Protein AF-0000000072785637 (afdb_homodimer)

Secondary structure (DSSP, 8-state):
-HHHHHHHTB-TTT-SBP-SEEE-TTS-EEETGGGGGSPBPTTSSPEEPTTT--EE-GGG-EE-HHHHHHHHHHHHHHHHHHHHTB--GGGGGGB---EE-GGGS-TTEEE-TTS-EEEE-SS-------TTS-SSS--EEEES-BSSSEEEEEEE-TT-SSEEEEEEETT---SS-----GGGTEEEEEEETTEEEE--SS-EEE---S---EEEEEEETTTTEEEEEETTTTEEEEEE----TT--EEEEEEEPPPPSS----EEEPP-----------------/-HHHHHHHTB-TTT-SBP-SEEE-TTS-EEETGGGGGSPBPTTSSPEEPTTT--EE-GGG-EE-HHHHHHHHHHHHHHHHHHHHTB--GGGGGGB---EE-GGGS-TTEEE-TTS-EEEE-SS-------TTS-SSS--EEEES-BSSSEEEEEEE-TT-SSEEEEEEETT---SS----SGGGTEEEEEEETTEEEE--SS-EEE---S---EEEEEEETTTTEEEEEETTTTEEEEEE----TT--EEEEEEEPPPPSS----EEEPP-----------------

Radius of gyration: 28.8 Å; Cα contacts (8 Å, |Δi|>4): 1281; chains: 2; bounding box: 83×78×87 Å

pLDDT: mean 87.81, std 14.86, range [19.92, 98.62]

Structure (mmCIF, N/CA/C/O backbone):
data_AF-0000000072785637-model_v1
#
loop_
_entity.id
_entity.type
_entity.pdbx_description
1 polymer 'Ret finger protein-like 4A'
#
loop_
_atom_site.group_PDB
_atom_site.id
_atom_site.type_symbol
_atom_site.label_atom_id
_atom_site.label_alt_id
_atom_site.label_comp_id
_atom_site.label_asym_id
_atom_site.label_entity_id
_atom_site.label_seq_id
_atom_site.pdbx_PDB_ins_code
_atom_site.Cartn_x
_atom_site.Cartn_y
_atom_site.Cartn_z
_atom_site.occupancy
_atom_site.B_iso_or_equiv
_atom_site.auth_seq_id
_atom_site.auth_comp_id
_atom_site.auth_asym_id
_atom_site.auth_atom_id
_atom_site.pdbx_PDB_model_num
ATOM 1 N N . MET A 1 1 ? 6.875 -7.688 1.368 1 60.31 1 MET A N 1
ATOM 2 C CA . MET A 1 1 ? 7.379 -6.723 0.397 1 60.31 1 MET A CA 1
ATOM 3 C C . MET A 1 1 ? 8.266 -5.684 1.074 1 60.31 1 MET A C 1
ATOM 5 O O . MET A 1 1 ? 9.422 -5.504 0.691 1 60.31 1 MET A O 1
ATOM 9 N N . ALA A 1 2 ? 7.742 -5.016 2.102 1 62.03 2 ALA A N 1
ATOM 10 C CA . ALA A 1 2 ? 8.562 -4.023 2.785 1 62.03 2 ALA A CA 1
ATOM 11 C C . ALA A 1 2 ? 9.867 -4.641 3.283 1 62.03 2 ALA A C 1
ATOM 13 O O . ALA A 1 2 ? 10.93 -4.008 3.221 1 62.03 2 ALA A O 1
ATOM 14 N N . GLU A 1 3 ? 9.734 -5.906 3.533 1 69.19 3 GLU A N 1
ATOM 15 C CA . GLU A 1 3 ? 10.898 -6.621 4.047 1 69.19 3 GLU A CA 1
ATOM 16 C C . GLU A 1 3 ? 11.922 -6.871 2.939 1 69.19 3 GLU A C 1
ATOM 18 O O . GLU A 1 3 ? 13.117 -6.961 3.207 1 69.19 3 GLU A O 1
ATOM 23 N N . HIS A 1 4 ? 11.383 -6.871 1.741 1 71.25 4 HIS A N 1
ATOM 24 C CA . HIS A 1 4 ? 12.273 -7.125 0.619 1 71.25 4 HIS A CA 1
ATOM 25 C C . HIS A 1 4 ? 13.195 -5.934 0.371 1 71.25 4 HIS A C 1
ATOM 27 O O . HIS A 1 4 ? 14.391 -6.109 0.1 1 71.25 4 HIS A O 1
ATOM 33 N N . PHE A 1 5 ? 12.688 -4.773 0.669 1 77.5 5 PHE A N 1
ATOM 34 C CA . PHE A 1 5 ? 13.508 -3.59 0.472 1 77.5 5 PHE A CA 1
ATOM 35 C C . PHE A 1 5 ? 14.547 -3.463 1.579 1 77.5 5 PHE A C 1
ATOM 37 O O . PHE A 1 5 ? 15.688 -3.072 1.325 1 77.5 5 PHE A O 1
ATOM 44 N N . LYS A 1 6 ? 14.062 -3.9 2.697 1 76.94 6 LYS A N 1
ATOM 45 C CA . LYS A 1 6 ? 14.961 -3.76 3.844 1 76.94 6 LYS A CA 1
ATOM 46 C C . LYS A 1 6 ? 16.203 -4.625 3.678 1 76.94 6 LYS A C 1
ATOM 48 O O . LYS A 1 6 ? 17.312 -4.176 3.957 1 76.94 6 LYS A O 1
ATOM 53 N N . GLU A 1 7 ? 16.062 -5.758 3.139 1 79.25 7 GLU A N 1
ATOM 54 C CA . GLU A 1 7 ? 17.172 -6.695 3 1 79.25 7 GLU A CA 1
ATOM 55 C C . GLU A 1 7 ? 18.219 -6.188 2 1 79.25 7 GLU A C 1
ATOM 57 O O . GLU A 1 7 ? 19.422 -6.32 2.227 1 79.25 7 GLU A O 1
ATOM 62 N N . VAL A 1 8 ? 17.766 -5.59 1.016 1 84.19 8 VAL A N 1
ATOM 63 C CA . VAL A 1 8 ? 18.688 -5.168 -0.04 1 84.19 8 VAL A CA 1
ATOM 64 C C . VAL A 1 8 ? 19.234 -3.783 0.282 1 84.19 8 VAL A C 1
ATOM 66 O O . VAL A 1 8 ? 20.219 -3.342 -0.331 1 84.19 8 VAL A O 1
ATOM 69 N N . SER A 1 9 ? 18.703 -3.113 1.288 1 90.88 9 SER A N 1
ATOM 70 C CA . SER A 1 9 ? 19.109 -1.756 1.638 1 90.88 9 SER A CA 1
ATOM 71 C C . SER A 1 9 ? 19.984 -1.743 2.891 1 90.88 9 SER A C 1
ATOM 73 O O . SER A 1 9 ? 20.406 -0.679 3.352 1 90.88 9 SER A O 1
ATOM 75 N N . ARG A 1 10 ? 20.344 -2.924 3.322 1 91.5 10 ARG A N 1
ATOM 76 C CA . ARG A 1 10 ? 21.031 -2.992 4.605 1 91.5 10 ARG A CA 1
ATOM 77 C C . ARG A 1 10 ? 22.531 -3.07 4.41 1 91.5 10 ARG A C 1
ATOM 79 O O . ARG A 1 10 ? 23.016 -3.656 3.438 1 91.5 10 ARG A O 1
ATOM 86 N N . CYS A 1 11 ? 23.234 -2.471 5.32 1 93.81 11 CYS A N 1
ATOM 87 C CA . CYS A 1 11 ? 24.688 -2.635 5.434 1 93.81 11 CYS A CA 1
ATOM 88 C C . CYS A 1 11 ? 25.031 -3.969 6.082 1 93.81 11 CYS A C 1
ATOM 90 O O . CYS A 1 11 ? 24.484 -4.312 7.137 1 93.81 11 CYS A O 1
ATOM 92 N N . LEU A 1 12 ? 25.906 -4.703 5.523 1 91.5 12 LEU A N 1
ATOM 93 C CA . LEU A 1 12 ? 26.234 -6.039 6.023 1 91.5 12 LEU A CA 1
ATOM 94 C C . LEU A 1 12 ? 27.156 -5.961 7.234 1 91.5 12 LEU A C 1
ATOM 96 O O . LEU A 1 12 ? 27.391 -6.969 7.902 1 91.5 12 LEU A O 1
ATOM 100 N N . VAL A 1 13 ? 27.609 -4.824 7.516 1 94.06 13 VAL A N 1
ATOM 101 C CA . VAL A 1 13 ? 28.5 -4.648 8.656 1 94.06 13 VAL A CA 1
ATOM 102 C C . VAL A 1 13 ? 27.688 -4.242 9.883 1 94.06 13 VAL A C 1
ATOM 104 O O . VAL A 1 13 ? 27.719 -4.926 10.914 1 94.06 13 VAL A O 1
ATOM 107 N N . CYS A 1 14 ? 26.938 -3.18 9.852 1 94.5 14 CYS A N 1
ATOM 108 C CA . CYS A 1 14 ? 26.188 -2.705 11.008 1 94.5 14 CYS A CA 1
ATOM 109 C C . CYS A 1 14 ? 24.75 -3.246 10.977 1 94.5 14 CYS A C 1
ATOM 111 O O . CYS A 1 14 ? 24.031 -3.154 11.969 1 94.5 14 CYS A O 1
ATOM 113 N N . LEU A 1 15 ? 24.203 -3.635 9.922 1 92.38 15 LEU A N 1
ATOM 114 C CA . LEU A 1 15 ? 22.922 -4.289 9.711 1 92.38 15 LEU A CA 1
ATOM 115 C C . LEU A 1 15 ? 21.797 -3.266 9.695 1 92.38 15 LEU A C 1
ATOM 117 O O . LEU A 1 15 ? 20.609 -3.637 9.672 1 92.38 15 LEU A O 1
ATOM 121 N N . ALA A 1 16 ? 22.188 -2.045 9.719 1 92.75 16 ALA A N 1
ATOM 122 C CA . ALA A 1 16 ? 21.203 -0.976 9.539 1 92.75 16 ALA A CA 1
ATOM 123 C C . ALA A 1 16 ? 21.094 -0.565 8.07 1 92.75 16 ALA A C 1
ATOM 125 O O . ALA A 1 16 ? 21.797 -1.112 7.219 1 92.75 16 ALA A O 1
ATOM 126 N N . TYR A 1 17 ? 20.109 0.31 7.832 1 93.31 17 TYR A N 1
ATOM 127 C CA . TYR A 1 17 ? 20.047 0.864 6.484 1 93.31 17 TYR A CA 1
ATOM 128 C C . TYR A 1 17 ? 21.375 1.523 6.105 1 93.31 17 TYR A C 1
ATOM 130 O O . TYR A 1 17 ? 21.984 2.207 6.926 1 93.31 17 TYR A O 1
ATOM 138 N N . LEU A 1 18 ? 21.75 1.348 4.863 1 95.12 18 LEU A N 1
ATOM 139 C CA . LEU A 1 18 ? 22.969 1.953 4.359 1 95.12 18 LEU A CA 1
ATOM 140 C C . LEU A 1 18 ? 22.938 3.469 4.535 1 95.12 18 LEU A C 1
ATOM 142 O O . LEU A 1 18 ? 21.984 4.125 4.137 1 95.12 18 LEU A O 1
ATOM 146 N N . GLU A 1 19 ? 23.938 3.945 5.203 1 95 19 GLU A N 1
ATOM 147 C CA . GLU A 1 19 ? 24.094 5.387 5.363 1 95 19 GLU A CA 1
ATOM 148 C C . GLU A 1 19 ? 25.391 5.867 4.711 1 95 19 GLU A C 1
ATOM 150 O O . GLU A 1 19 ? 26.484 5.453 5.102 1 95 19 GLU A O 1
ATOM 155 N N . THR A 1 20 ? 25.234 6.77 3.811 1 94.94 20 THR A N 1
ATOM 156 C CA . THR A 1 20 ? 26.375 7.23 3.025 1 94.94 20 THR A CA 1
ATOM 157 C C . THR A 1 20 ? 27.172 6.051 2.488 1 94.94 20 THR A C 1
ATOM 159 O O . THR A 1 20 ? 28.312 5.84 2.883 1 94.94 20 THR A O 1
ATOM 162 N N . PRO A 1 21 ? 26.578 5.348 1.593 1 95.25 21 PRO A N 1
ATOM 163 C CA . PRO A 1 21 ? 27.203 4.121 1.106 1 95.25 21 PRO A CA 1
ATOM 164 C C . PRO A 1 21 ? 28.547 4.379 0.403 1 95.25 21 PRO A C 1
ATOM 166 O O . PRO A 1 21 ? 28.656 5.344 -0.358 1 95.25 21 PRO A O 1
ATOM 169 N N . MET A 1 22 ? 29.5 3.473 0.731 1 94 22 MET A N 1
ATOM 170 C CA . MET A 1 22 ? 30.812 3.508 0.122 1 94 22 MET A CA 1
ATOM 171 C C . MET A 1 22 ? 31.141 2.189 -0.574 1 94 22 MET A C 1
ATOM 173 O O . MET A 1 22 ? 30.875 1.116 -0.023 1 94 22 MET A O 1
ATOM 177 N N . TYR A 1 23 ? 31.688 2.363 -1.78 1 92.5 23 TYR A N 1
ATOM 178 C CA . TYR A 1 23 ? 32.062 1.171 -2.533 1 92.5 23 TYR A CA 1
ATOM 179 C C . TYR A 1 23 ? 33.562 0.904 -2.432 1 92.5 23 TYR A C 1
ATOM 181 O O . TYR A 1 23 ? 34.375 1.822 -2.574 1 92.5 23 TYR A O 1
ATOM 189 N N . LEU A 1 24 ? 33.812 -0.377 -2.242 1 92.62 24 LEU A N 1
ATOM 190 C CA . LEU A 1 24 ? 35.219 -0.818 -2.404 1 92.62 24 LEU A CA 1
ATOM 191 C C . LEU A 1 24 ? 35.531 -1.097 -3.869 1 92.62 24 LEU A C 1
ATOM 193 O O . LEU A 1 24 ? 34.625 -1.018 -4.723 1 92.62 24 LEU A O 1
ATOM 197 N N . LYS A 1 25 ? 36.75 -1.425 -4.062 1 89.81 25 LYS A N 1
ATOM 198 C CA . LYS A 1 25 ? 37.219 -1.665 -5.426 1 89.81 25 LYS A CA 1
ATOM 199 C C . LYS A 1 25 ? 36.438 -2.811 -6.078 1 89.81 25 LYS A C 1
ATOM 201 O O . LYS A 1 25 ? 36.156 -2.764 -7.273 1 89.81 25 LYS A O 1
ATOM 206 N N . CYS A 1 26 ? 36.062 -3.779 -5.289 1 88.62 26 CYS A N 1
ATOM 207 C CA . CYS A 1 26 ? 35.406 -4.98 -5.824 1 88.62 26 CYS A CA 1
ATOM 208 C C . CYS A 1 26 ? 33.906 -4.785 -5.969 1 88.62 26 CYS A C 1
ATOM 210 O O . CYS A 1 26 ? 33.219 -5.648 -6.508 1 88.62 26 CYS A O 1
ATOM 212 N N . GLY A 1 27 ? 33.375 -3.664 -5.387 1 88.06 27 GLY A N 1
ATOM 213 C CA . GLY A 1 27 ? 31.938 -3.436 -5.477 1 88.06 27 GLY A CA 1
ATOM 214 C C . GLY A 1 27 ? 31.219 -3.639 -4.16 1 88.06 27 GLY A C 1
ATOM 215 O O . GLY A 1 27 ? 30.031 -3.35 -4.051 1 88.06 27 GLY A O 1
ATOM 216 N N . TYR A 1 28 ? 32.031 -4.121 -3.232 1 91.75 28 TYR A N 1
ATOM 217 C CA . TYR A 1 28 ? 31.438 -4.254 -1.9 1 91.75 28 TYR A CA 1
ATOM 218 C C . TYR A 1 28 ? 31.016 -2.898 -1.349 1 91.75 28 TYR A C 1
ATOM 220 O O . TYR A 1 28 ? 31.734 -1.905 -1.518 1 91.75 28 TYR A O 1
ATOM 228 N N . VAL A 1 29 ? 29.812 -2.914 -0.748 1 94.44 29 VAL A N 1
ATOM 229 C CA . VAL A 1 29 ? 29.312 -1.63 -0.272 1 94.44 29 VAL A CA 1
ATOM 230 C C . VAL A 1 29 ? 29.047 -1.702 1.23 1 94.44 29 VAL A C 1
ATOM 232 O O . VAL A 1 29 ? 28.594 -2.729 1.74 1 94.44 29 VAL A O 1
ATOM 235 N N . CYS A 1 30 ? 29.453 -0.684 1.916 1 95.94 30 CYS A N 1
ATOM 236 C CA . CYS A 1 30 ? 29.094 -0.525 3.322 1 95.94 30 CYS A CA 1
ATOM 237 C C . CYS A 1 30 ? 28.953 0.948 3.688 1 95.94 30 CYS A C 1
ATOM 239 O O . CYS A 1 30 ? 29.141 1.822 2.84 1 95.94 30 CYS A O 1
ATOM 241 N N . CYS A 1 31 ? 28.516 1.227 4.852 1 97 31 CYS A N 1
ATOM 242 C CA . CYS A 1 31 ? 28.406 2.605 5.312 1 97 31 CYS A CA 1
ATOM 243 C C . CYS A 1 31 ? 29.781 3.252 5.445 1 97 31 CYS A C 1
ATOM 245 O O . CYS A 1 31 ? 30.766 2.566 5.707 1 97 31 CYS A O 1
ATOM 247 N N . LEU A 1 32 ? 29.719 4.496 5.301 1 97.25 32 LEU A N 1
ATOM 248 C CA . LEU A 1 32 ? 30.953 5.234 5.504 1 97.25 32 LEU A CA 1
ATOM 249 C C . LEU A 1 32 ? 31.531 4.969 6.891 1 97.25 32 LEU A C 1
ATOM 251 O O . LEU A 1 32 ? 32.719 4.688 7.031 1 97.25 32 LEU A O 1
ATOM 255 N N . ARG A 1 33 ? 30.672 5.008 7.824 1 96.62 33 ARG A N 1
ATOM 256 C CA . ARG A 1 33 ? 31.109 4.793 9.203 1 96.62 33 ARG A CA 1
ATOM 257 C C . ARG A 1 33 ? 31.625 3.373 9.398 1 96.62 33 ARG A C 1
ATOM 259 O O . ARG A 1 33 ? 32.469 3.129 10.258 1 96.62 33 ARG A O 1
ATOM 266 N N . CYS A 1 34 ? 31.109 2.461 8.648 1 96.56 34 CYS A N 1
ATOM 267 C CA . CYS A 1 34 ? 31.453 1.054 8.82 1 96.56 34 CYS A CA 1
ATOM 268 C C . CYS A 1 34 ? 32.781 0.724 8.133 1 96.56 34 CYS A C 1
ATOM 270 O O . CYS A 1 34 ? 33.344 -0.34 8.359 1 96.56 34 CYS A O 1
ATOM 272 N N . LEU A 1 35 ? 33.312 1.59 7.305 1 95.25 35 LEU A N 1
ATOM 273 C CA . LEU A 1 35 ? 34.594 1.372 6.652 1 95.25 35 LEU A CA 1
ATOM 274 C C . LEU A 1 35 ? 35.688 1.136 7.684 1 95.25 35 LEU A C 1
ATOM 276 O O . LEU A 1 35 ? 36.594 0.306 7.477 1 95.25 35 LEU A O 1
ATOM 280 N N . ASP A 1 36 ? 35.531 1.832 8.719 1 93.69 36 ASP A N 1
ATOM 281 C CA . ASP A 1 36 ? 36.531 1.774 9.758 1 93.69 36 ASP A CA 1
ATOM 282 C C . ASP A 1 36 ? 36.562 0.416 10.453 1 93.69 36 ASP A C 1
ATOM 284 O O . ASP A 1 36 ? 37.531 0.056 11.125 1 93.69 36 ASP A O 1
ATOM 288 N N . SER A 1 37 ? 35.469 -0.277 10.32 1 94.88 37 SER A N 1
ATOM 289 C CA . SER A 1 37 ? 35.375 -1.576 10.977 1 94.88 37 SER A CA 1
ATOM 290 C C . SER A 1 37 ? 35.969 -2.686 10.109 1 94.88 37 SER A C 1
ATOM 292 O O . SER A 1 37 ? 36.094 -3.822 10.562 1 94.88 37 SER A O 1
ATOM 294 N N . LEU A 1 38 ? 36.312 -2.373 8.898 1 95.12 38 LEU A N 1
ATOM 295 C CA . LEU A 1 38 ? 36.844 -3.387 7.992 1 95.12 38 LEU A CA 1
ATOM 296 C C . LEU A 1 38 ? 38.312 -3.682 8.312 1 95.12 38 LEU A C 1
ATOM 298 O O . LEU A 1 38 ? 39.031 -2.807 8.789 1 95.12 38 LEU A O 1
ATOM 302 N N . GLN A 1 39 ? 38.719 -4.914 7.93 1 94.06 39 GLN A N 1
ATOM 303 C CA . GLN A 1 39 ? 40.094 -5.324 8.148 1 94.06 39 GLN A CA 1
ATOM 304 C C . GLN A 1 39 ? 41.031 -4.645 7.152 1 94.06 39 GLN A C 1
ATOM 306 O O . GLN A 1 39 ? 40.656 -4.398 6.004 1 94.06 39 GLN A O 1
ATOM 311 N N . ARG A 1 40 ? 42.188 -4.359 7.645 1 92.94 40 ARG A N 1
ATOM 312 C CA . ARG A 1 40 ? 43.219 -3.781 6.777 1 92.94 40 ARG A CA 1
ATOM 313 C C . ARG A 1 40 ? 44.219 -4.832 6.348 1 92.94 40 ARG A C 1
ATOM 315 O O . ARG A 1 40 ? 44.406 -5.852 7.023 1 92.94 40 ARG A O 1
ATOM 322 N N . GLU A 1 41 ? 44.812 -4.465 5.223 1 90.44 41 GLU A N 1
ATOM 323 C CA . GLU A 1 41 ? 45.875 -5.359 4.77 1 90.44 41 GLU A CA 1
ATOM 324 C C . GLU A 1 41 ? 47.062 -5.336 5.723 1 90.44 41 GLU A C 1
ATOM 326 O O . GLU A 1 41 ? 47.375 -4.297 6.309 1 90.44 41 GLU A O 1
ATOM 331 N N . PRO A 1 42 ? 47.75 -6.535 6.215 1 84.19 42 PRO A N 1
ATOM 332 C CA . PRO A 1 42 ? 48.812 -6.648 7.219 1 84.19 42 PRO A CA 1
ATOM 333 C C . PRO A 1 42 ? 49.906 -5.59 7.043 1 84.19 42 PRO A C 1
ATOM 335 O O . PRO A 1 42 ? 50.375 -5.012 8.023 1 84.19 42 PRO A O 1
ATOM 338 N N . ASP A 1 43 ? 50.312 -5.078 5.918 1 81.31 43 ASP A N 1
ATOM 339 C CA . ASP A 1 43 ? 51.406 -4.133 5.691 1 81.31 43 ASP A CA 1
ATOM 340 C C . ASP A 1 43 ? 50.938 -2.93 4.879 1 81.31 43 ASP A C 1
ATOM 342 O O . ASP A 1 43 ? 51.719 -2.258 4.227 1 81.31 43 ASP A O 1
ATOM 346 N N . GLY A 1 44 ? 49.688 -2.73 4.984 1 80.88 44 GLY A N 1
ATOM 347 C CA . GLY A 1 44 ? 49.25 -1.617 4.16 1 80.88 44 GLY A CA 1
ATOM 348 C C . GLY A 1 44 ? 48.031 -0.904 4.727 1 80.88 44 GLY A C 1
ATOM 349 O O . GLY A 1 44 ? 47.625 -1.172 5.859 1 80.88 44 GLY A O 1
ATOM 350 N N . ALA A 1 45 ? 47.656 0.188 4.027 1 85.5 45 ALA A N 1
ATOM 351 C CA . ALA A 1 45 ? 46.562 1.043 4.445 1 85.5 45 ALA A CA 1
ATOM 352 C C . ALA A 1 45 ? 45.25 0.648 3.742 1 85.5 45 ALA A C 1
ATOM 354 O O . ALA A 1 45 ? 44.188 1.188 4.043 1 85.5 45 ALA A O 1
ATOM 355 N N . GLY A 1 46 ? 45.469 -0.403 2.918 1 93.31 46 GLY A N 1
ATOM 356 C CA . GLY A 1 46 ? 44.312 -0.778 2.129 1 93.31 46 GLY A CA 1
ATOM 357 C C . GLY A 1 46 ? 43.312 -1.587 2.912 1 93.31 46 GLY A C 1
ATOM 358 O O . GLY A 1 46 ? 43.656 -2.314 3.84 1 93.31 46 GLY A O 1
ATOM 359 N N . LEU A 1 47 ? 42.062 -1.445 2.648 1 95.44 47 LEU A N 1
ATOM 360 C CA . LEU A 1 47 ? 41 -2.18 3.303 1 95.44 47 LEU A CA 1
ATOM 361 C C . LEU A 1 47 ? 40.719 -3.504 2.594 1 95.44 47 LEU A C 1
ATOM 363 O O . LEU A 1 47 ? 40.75 -3.564 1.362 1 95.44 47 LEU A O 1
ATOM 367 N N . LEU A 1 48 ? 40.5 -4.559 3.354 1 95.44 48 LEU A N 1
ATOM 368 C CA . LEU A 1 48 ? 40.188 -5.875 2.809 1 95.44 48 LEU A CA 1
ATOM 369 C C . LEU A 1 48 ? 38.688 -6.086 2.76 1 95.44 48 LEU A C 1
ATOM 371 O O . LEU A 1 48 ? 37.969 -5.836 3.746 1 95.44 48 LEU A O 1
ATOM 375 N N . CYS A 1 49 ? 38.25 -6.492 1.613 1 94.12 49 CYS A N 1
ATOM 376 C CA . CYS A 1 49 ? 36.812 -6.824 1.506 1 94.12 49 CYS A CA 1
ATOM 377 C C . CYS A 1 49 ? 36.469 -8.039 2.361 1 94.12 49 CYS A C 1
ATOM 379 O O . CYS A 1 49 ? 37.156 -9.07 2.281 1 94.12 49 CYS A O 1
ATOM 381 N N . PRO A 1 50 ? 35.469 -7.961 3.09 1 93.62 50 PRO A N 1
ATOM 382 C CA . PRO A 1 50 ? 35.094 -9.094 3.941 1 93.62 50 PRO A CA 1
ATOM 383 C C . PRO A 1 50 ? 34.531 -10.273 3.145 1 93.62 50 PRO A C 1
ATOM 385 O O . PRO A 1 50 ? 34.469 -11.391 3.66 1 93.62 50 PRO A O 1
ATOM 388 N N . SER A 1 51 ? 34.156 -10.031 1.977 1 91.12 51 SER A N 1
ATOM 389 C CA . SER A 1 51 ? 33.531 -11.086 1.178 1 91.12 51 SER A CA 1
ATOM 390 C C . SER A 1 51 ? 34.531 -11.758 0.263 1 91.12 51 SER A C 1
ATOM 392 O O . SER A 1 51 ? 34.594 -12.984 0.191 1 91.12 51 SER A O 1
ATOM 394 N N . CYS A 1 52 ? 35.531 -10.992 -0.433 1 91.75 52 CYS A N 1
ATOM 395 C CA . CYS A 1 52 ? 36.406 -11.586 -1.438 1 91.75 52 CYS A CA 1
ATOM 396 C C . CYS A 1 52 ? 37.875 -11.32 -1.117 1 91.75 52 CYS A C 1
ATOM 398 O O . CYS A 1 52 ? 38.75 -11.805 -1.816 1 91.75 52 CYS A O 1
ATOM 400 N N . SER A 1 53 ? 38.25 -10.469 -0.274 1 91.62 53 SER A N 1
ATOM 401 C CA . SER A 1 53 ? 39.594 -10.203 0.252 1 91.62 53 SER A CA 1
ATOM 402 C C . SER A 1 53 ? 40.375 -9.297 -0.685 1 91.62 53 SER A C 1
ATOM 404 O O . SER A 1 53 ? 41.562 -9.07 -0.473 1 91.62 53 SER A O 1
ATOM 406 N N . VAL A 1 54 ? 39.656 -8.852 -1.658 1 92.69 54 VAL A N 1
ATOM 407 C CA . VAL A 1 54 ? 40.312 -7.891 -2.535 1 92.69 54 VAL A CA 1
ATOM 408 C C . VAL A 1 54 ? 40.688 -6.633 -1.745 1 92.69 54 VAL A C 1
ATOM 410 O O . VAL A 1 54 ? 39.906 -6.164 -0.918 1 92.69 54 VAL A O 1
ATOM 413 N N . VAL A 1 55 ? 41.875 -6.129 -1.97 1 94.44 55 VAL A N 1
ATOM 414 C CA . VAL A 1 55 ? 42.375 -4.957 -1.252 1 94.44 55 VAL A CA 1
ATOM 415 C C . VAL A 1 55 ? 41.906 -3.688 -1.97 1 94.44 55 VAL A C 1
ATOM 417 O O . VAL A 1 55 ? 42.031 -3.58 -3.191 1 94.44 55 VAL A O 1
ATOM 420 N N . SER A 1 56 ? 41.375 -2.738 -1.181 1 94.06 56 SER A N 1
ATOM 421 C CA . SER A 1 56 ? 41 -1.427 -1.697 1 94.06 56 SER A CA 1
ATOM 422 C C . SER A 1 56 ? 41.781 -0.315 -1.015 1 94.06 56 SER A C 1
ATOM 424 O O . SER A 1 56 ? 41.719 -0.154 0.205 1 94.06 56 SER A O 1
ATOM 426 N N . GLN A 1 57 ? 42.469 0.413 -1.91 1 92.56 57 GLN A N 1
ATOM 427 C CA . GLN A 1 57 ? 43.156 1.586 -1.392 1 92.56 57 GLN A CA 1
ATOM 428 C C . GLN A 1 57 ? 42.219 2.777 -1.27 1 92.56 57 GLN A C 1
ATOM 430 O O . GLN A 1 57 ? 41.094 2.734 -1.768 1 92.56 57 GLN A O 1
ATOM 435 N N . LYS A 1 58 ? 42.625 3.812 -0.522 1 91.44 58 LYS A N 1
ATOM 436 C CA . LYS A 1 58 ? 41.812 5 -0.292 1 91.44 58 LYS A CA 1
ATOM 437 C C . LYS A 1 58 ? 41.281 5.562 -1.606 1 91.44 58 LYS A C 1
ATOM 439 O O . LYS A 1 58 ? 40.125 5.992 -1.683 1 91.44 58 LYS A O 1
ATOM 444 N N . GLU A 1 59 ? 42.062 5.492 -2.648 1 88.12 59 GLU A N 1
ATOM 445 C CA . GLU A 1 59 ? 41.719 6.062 -3.943 1 88.12 59 GLU A CA 1
ATOM 446 C C . GLU A 1 59 ? 40.688 5.195 -4.664 1 88.12 59 GLU A C 1
ATOM 448 O O . GLU A 1 59 ? 40.031 5.645 -5.613 1 88.12 59 GLU A O 1
ATOM 453 N N . ASP A 1 60 ? 40.656 3.918 -4.168 1 89.12 60 ASP A N 1
ATOM 454 C CA . ASP A 1 60 ? 39.719 2.984 -4.805 1 89.12 60 ASP A CA 1
ATOM 455 C C . ASP A 1 60 ? 38.312 3.162 -4.258 1 89.12 60 ASP A C 1
ATOM 457 O O . ASP A 1 60 ? 37.344 2.717 -4.879 1 89.12 60 ASP A O 1
ATOM 461 N N . ILE A 1 61 ? 38.188 3.744 -3.059 1 92.5 61 ILE A N 1
ATOM 462 C CA . ILE A 1 61 ? 36.906 3.82 -2.352 1 92.5 61 ILE A CA 1
ATOM 463 C C . ILE A 1 61 ? 36.094 5 -2.877 1 92.5 61 ILE A C 1
ATOM 465 O O . ILE A 1 61 ? 36.594 6.121 -2.973 1 92.5 61 ILE A O 1
ATOM 469 N N . ARG A 1 62 ? 34.844 4.703 -3.271 1 90.5 62 ARG A N 1
ATOM 470 C CA . ARG A 1 62 ? 34 5.723 -3.881 1 90.5 62 ARG A CA 1
ATOM 471 C C . ARG A 1 62 ? 32.625 5.773 -3.207 1 90.5 62 ARG A C 1
ATOM 473 O O . ARG A 1 62 ? 32.125 4.75 -2.748 1 90.5 62 ARG A O 1
ATOM 480 N N . PRO A 1 63 ? 32.094 6.918 -3.213 1 90.12 63 PRO A N 1
ATOM 481 C CA . PRO A 1 63 ? 30.75 7.035 -2.646 1 90.12 63 PRO A CA 1
ATOM 482 C C . PRO A 1 63 ? 29.656 6.543 -3.598 1 90.12 63 PRO A C 1
ATOM 484 O O . PRO A 1 63 ? 29.781 6.711 -4.816 1 90.12 63 PRO A O 1
ATOM 487 N N . GLY A 1 64 ? 28.703 5.867 -3.07 1 89.5 64 GLY A N 1
ATOM 488 C CA . GLY A 1 64 ? 27.516 5.496 -3.818 1 89.5 64 GLY A CA 1
ATOM 489 C C . GLY A 1 64 ? 26.344 6.434 -3.586 1 89.5 64 GLY A C 1
ATOM 490 O O . GLY A 1 64 ? 25.328 6.043 -2.996 1 89.5 64 GLY A O 1
ATOM 491 N N . SER A 1 65 ? 26.391 7.566 -4.184 1 88.44 65 SER A N 1
ATOM 492 C CA . SER A 1 65 ? 25.453 8.641 -3.889 1 88.44 65 SER A CA 1
ATOM 493 C C . SER A 1 65 ? 24.031 8.258 -4.293 1 88.44 65 SER A C 1
ATOM 495 O O . SER A 1 65 ? 23.078 8.461 -3.531 1 88.44 65 SER A O 1
ATOM 497 N N . GLN A 1 66 ? 23.984 7.707 -5.457 1 88.75 66 GLN A N 1
ATOM 498 C CA . GLN A 1 66 ? 22.656 7.344 -5.93 1 88.75 66 GLN A CA 1
ATOM 499 C C . GLN A 1 66 ? 22.047 6.25 -5.059 1 88.75 66 GLN A C 1
ATOM 501 O O . GLN A 1 66 ? 20.859 6.285 -4.75 1 88.75 66 GLN A O 1
ATOM 506 N N . LEU A 1 67 ? 22.828 5.285 -4.711 1 91.25 67 LEU A N 1
ATOM 507 C CA . LEU A 1 67 ? 22.391 4.234 -3.807 1 91.25 67 LEU A CA 1
ATOM 508 C C . LEU A 1 67 ? 21.953 4.816 -2.467 1 91.25 67 LEU A C 1
ATOM 510 O O . LEU A 1 67 ? 20.906 4.426 -1.924 1 91.25 67 LEU A O 1
ATOM 514 N N . GLY A 1 68 ? 22.734 5.707 -2.004 1 92.56 68 GLY A N 1
ATOM 515 C CA . GLY A 1 68 ? 22.391 6.367 -0.757 1 92.56 68 GLY A CA 1
ATOM 516 C C . GLY A 1 68 ? 21.047 7.074 -0.81 1 92.56 68 GLY A C 1
ATOM 517 O O . GLY A 1 68 ? 20.234 6.969 0.122 1 92.56 68 GLY A O 1
ATOM 518 N N . ARG A 1 69 ? 20.812 7.738 -1.896 1 89.06 69 ARG A N 1
ATOM 519 C CA . ARG A 1 69 ? 19.547 8.438 -2.076 1 89.06 69 ARG A CA 1
ATOM 520 C C . ARG A 1 69 ? 18.375 7.461 -2.111 1 89.06 69 ARG A C 1
ATOM 522 O O . ARG A 1 69 ? 17.328 7.703 -1.491 1 89.06 69 ARG A O 1
ATOM 529 N N . LEU A 1 70 ? 18.594 6.457 -2.768 1 89.06 70 LEU A N 1
ATOM 530 C CA . LEU A 1 70 ? 17.531 5.453 -2.9 1 89.06 70 LEU A CA 1
ATOM 531 C C . LEU A 1 70 ? 17.234 4.805 -1.554 1 89.06 70 LEU A C 1
ATOM 533 O O . LEU A 1 70 ? 16.062 4.66 -1.18 1 89.06 70 LEU A O 1
ATOM 537 N N . VAL A 1 71 ? 18.234 4.477 -0.856 1 91.5 71 VAL A N 1
ATOM 538 C CA . VAL A 1 71 ? 18.062 3.83 0.44 1 91.5 71 VAL A CA 1
ATOM 539 C C . VAL A 1 71 ? 17.391 4.789 1.412 1 91.5 71 VAL A C 1
ATOM 541 O O . VAL A 1 71 ? 16.516 4.379 2.193 1 91.5 71 VAL A O 1
ATOM 544 N N . ALA A 1 72 ? 17.797 5.988 1.348 1 88.31 72 ALA A N 1
ATOM 545 C CA . ALA A 1 72 ? 17.156 6.992 2.205 1 88.31 72 ALA A CA 1
ATOM 546 C C . ALA A 1 72 ? 15.664 7.094 1.924 1 88.31 72 ALA A C 1
ATOM 548 O O . ALA A 1 72 ? 14.859 7.184 2.852 1 88.31 72 ALA A O 1
ATOM 549 N N . LYS A 1 73 ? 15.32 7.09 0.713 1 85.12 73 LYS A N 1
ATOM 550 C CA . LYS A 1 73 ? 13.914 7.172 0.33 1 85.12 73 LYS A CA 1
ATOM 551 C C . LYS A 1 73 ? 13.148 5.938 0.79 1 85.12 73 LYS A C 1
ATOM 553 O O . LYS A 1 73 ? 12.023 6.047 1.273 1 85.12 73 LYS A O 1
ATOM 558 N N . ILE A 1 74 ? 13.711 4.812 0.624 1 85.25 74 ILE A N 1
ATOM 559 C CA . ILE A 1 74 ? 13.094 3.564 1.057 1 85.25 74 ILE A CA 1
ATOM 560 C C . ILE A 1 74 ? 12.867 3.598 2.566 1 85.25 74 ILE A C 1
ATOM 562 O O . ILE A 1 74 ? 11.789 3.223 3.045 1 85.25 74 ILE A O 1
ATOM 566 N N . LYS A 1 75 ? 13.898 4.051 3.229 1 85.56 75 LYS A N 1
ATOM 567 C CA . LYS A 1 75 ? 13.805 4.148 4.684 1 85.56 75 LYS A CA 1
ATOM 568 C C . LYS A 1 75 ? 12.672 5.078 5.098 1 85.56 75 LYS A C 1
ATOM 570 O O . LYS A 1 75 ? 11.906 4.77 6.012 1 85.56 75 LYS A O 1
ATOM 575 N N . GLU A 1 76 ? 12.602 6.109 4.402 1 81.88 76 GLU A N 1
ATOM 576 C CA . GLU A 1 76 ? 11.578 7.109 4.688 1 81.88 76 GLU A CA 1
ATOM 577 C C . GLU A 1 76 ? 10.172 6.547 4.465 1 81.88 76 GLU A C 1
ATOM 579 O O . GLU A 1 76 ? 9.242 6.867 5.207 1 81.88 76 GLU A O 1
ATOM 584 N N . LEU A 1 77 ? 10.008 5.707 3.516 1 81.81 77 LEU A N 1
ATOM 585 C CA . LEU A 1 77 ? 8.688 5.227 3.113 1 81.81 77 LEU A CA 1
ATOM 586 C C . LEU A 1 77 ? 8.344 3.92 3.824 1 81.81 77 LEU A C 1
ATOM 588 O O . LEU A 1 77 ? 7.215 3.438 3.732 1 81.81 77 LEU A O 1
ATOM 592 N N . GLU A 1 78 ? 9.266 3.406 4.535 1 81.81 78 GLU A N 1
ATOM 593 C CA . GLU A 1 78 ? 9.133 2.08 5.133 1 81.81 78 GLU A CA 1
ATOM 594 C C . GLU A 1 78 ? 7.898 2 6.027 1 81.81 78 GLU A C 1
ATOM 596 O O . GLU A 1 78 ? 7.113 1.053 5.93 1 81.81 78 GLU A O 1
ATOM 601 N N . PRO A 1 79 ? 7.645 2.994 6.863 1 76.56 79 PRO A N 1
ATOM 602 C CA . PRO A 1 79 ? 6.465 2.889 7.73 1 76.56 79 PRO A CA 1
ATOM 603 C C . PRO A 1 79 ? 5.16 2.85 6.941 1 76.56 79 PRO A C 1
ATOM 605 O O . PRO A 1 79 ? 4.242 2.107 7.301 1 76.56 79 PRO A O 1
ATOM 608 N N . GLN A 1 80 ? 5.074 3.631 5.914 1 78.25 80 GLN A N 1
ATOM 609 C CA . GLN A 1 80 ? 3.887 3.648 5.066 1 78.25 80 GLN A CA 1
ATOM 610 C C . GLN A 1 80 ? 3.686 2.305 4.371 1 78.25 80 GLN A C 1
ATOM 612 O O . GLN A 1 80 ? 2.572 1.774 4.348 1 78.25 80 GLN A O 1
ATOM 617 N N . LEU A 1 81 ? 4.75 1.804 3.891 1 82.38 81 LEU A N 1
ATOM 618 C CA . LEU A 1 81 ? 4.695 0.541 3.162 1 82.38 81 LEU A CA 1
ATOM 619 C C . LEU A 1 81 ? 4.289 -0.602 4.086 1 82.38 81 LEU A C 1
ATOM 621 O O . LEU A 1 81 ? 3.504 -1.47 3.695 1 82.38 81 LEU A O 1
ATOM 625 N N . ARG A 1 82 ? 4.82 -0.541 5.277 1 77.94 82 ARG A N 1
ATOM 626 C CA . ARG A 1 82 ? 4.492 -1.577 6.254 1 77.94 82 ARG A CA 1
ATOM 627 C C . ARG A 1 82 ? 3.004 -1.571 6.582 1 77.94 82 ARG A C 1
ATOM 629 O O . ARG A 1 82 ? 2.398 -2.631 6.754 1 77.94 82 ARG A O 1
ATOM 636 N N . ALA A 1 83 ? 2.451 -0.42 6.633 1 77.19 83 ALA A N 1
ATOM 637 C CA . ALA A 1 83 ? 1.044 -0.29 7 1 77.19 83 ALA A CA 1
ATOM 638 C C . ALA A 1 83 ? 0.136 -0.734 5.859 1 77.19 83 ALA A C 1
ATOM 640 O O . ALA A 1 83 ? -0.877 -1.399 6.086 1 77.19 83 ALA A O 1
ATOM 641 N N . VAL A 1 84 ? 0.553 -0.466 4.699 1 81.56 84 VAL A N 1
ATOM 642 C CA . VAL A 1 84 ? -0.372 -0.645 3.586 1 81.56 84 VAL A CA 1
ATOM 643 C C . VAL A 1 84 ? -0.156 -2.018 2.951 1 81.56 84 VAL A C 1
ATOM 645 O O . VAL A 1 84 ? -1.052 -2.553 2.293 1 81.56 84 VAL A O 1
ATOM 648 N N . LEU A 1 85 ? 0.991 -2.596 3.17 1 85.75 85 LEU A N 1
ATOM 649 C CA . LEU A 1 85 ? 1.307 -3.857 2.508 1 85.75 85 LEU A CA 1
ATOM 650 C C . LEU A 1 85 ? 1.14 -5.031 3.469 1 85.75 85 LEU A C 1
ATOM 652 O O . LEU A 1 85 ? 1.756 -6.082 3.281 1 85.75 85 LEU A O 1
ATOM 656 N N . ARG A 1 86 ? 0.398 -4.855 4.449 1 86.31 86 ARG A N 1
ATOM 657 C CA . ARG A 1 86 ? 0.111 -5.934 5.391 1 86.31 86 ARG A CA 1
ATOM 658 C C . ARG A 1 86 ? -1.39 -6.184 5.496 1 86.31 86 ARG A C 1
ATOM 660 O O . ARG A 1 86 ? -2.182 -5.238 5.504 1 86.31 86 ARG A O 1
ATOM 667 N N . MET A 1 87 ? -1.649 -7.406 5.602 1 91.12 87 MET A N 1
ATOM 668 C CA . MET A 1 87 ? -3.039 -7.816 5.781 1 91.12 87 MET A CA 1
ATOM 669 C C . MET A 1 87 ? -3.586 -7.324 7.113 1 91.12 87 MET A C 1
ATOM 671 O O . MET A 1 87 ? -2.953 -7.508 8.156 1 91.12 87 MET A O 1
ATOM 675 N N . ASN A 1 88 ? -4.676 -6.629 7.082 1 90.31 88 ASN A N 1
ATOM 676 C CA . ASN A 1 88 ? -5.379 -6.281 8.312 1 90.31 88 ASN A CA 1
ATOM 677 C C . ASN A 1 88 ? -6.094 -7.484 8.914 1 90.31 88 ASN A C 1
ATOM 679 O O . ASN A 1 88 ? -6.938 -8.102 8.266 1 90.31 88 ASN A O 1
ATOM 683 N N . PRO A 1 89 ? -5.773 -7.879 10.109 1 89.31 89 PRO A N 1
ATOM 684 C CA . PRO A 1 89 ? -6.398 -9.07 10.695 1 89.31 89 PRO A CA 1
ATOM 685 C C . PRO A 1 89 ? -7.918 -8.961 10.773 1 89.31 89 PRO A C 1
ATOM 687 O O . PRO A 1 89 ? -8.609 -9.984 10.766 1 89.31 89 PRO A O 1
ATOM 690 N N . LYS A 1 90 ? -8.453 -7.828 10.812 1 92 90 LYS A N 1
ATOM 691 C CA . LYS A 1 90 ? -9.898 -7.629 10.906 1 92 90 LYS A CA 1
ATOM 692 C C . LYS A 1 90 ? -10.594 -8 9.594 1 92 90 LYS A C 1
ATOM 694 O O . LYS A 1 90 ? -11.82 -8.023 9.516 1 92 90 LYS A O 1
ATOM 699 N N . ILE A 1 91 ? -9.781 -8.328 8.656 1 93.94 91 ILE A N 1
ATOM 700 C CA . ILE A 1 91 ? -10.312 -8.789 7.379 1 93.94 91 ILE A CA 1
ATOM 701 C C . ILE A 1 91 ? -11.156 -10.047 7.594 1 93.94 91 ILE A C 1
ATOM 703 O O . ILE A 1 91 ? -12.055 -10.336 6.805 1 93.94 91 ILE A O 1
ATOM 707 N N . ARG A 1 92 ? -10.898 -10.758 8.648 1 92.75 92 ARG A N 1
ATOM 708 C CA . ARG A 1 92 ? -11.547 -12.039 8.922 1 92.75 92 ARG A CA 1
ATOM 709 C C . ARG A 1 92 ? -13.016 -11.836 9.289 1 92.75 92 ARG A C 1
ATOM 711 O O . ARG A 1 92 ? -13.812 -12.773 9.234 1 92.75 92 ARG A O 1
ATOM 718 N N . LYS A 1 93 ? -13.391 -10.586 9.648 1 91.62 93 LYS A N 1
ATOM 719 C CA . LYS A 1 93 ? -14.789 -10.266 9.906 1 91.62 93 LYS A CA 1
ATOM 720 C C . LYS A 1 93 ? -15.641 -10.484 8.664 1 91.62 93 LYS A C 1
ATOM 722 O O . LYS A 1 93 ? -16.859 -10.672 8.758 1 91.62 93 LYS A O 1
ATOM 727 N N . PHE A 1 94 ? -15.008 -10.539 7.551 1 95.88 94 PHE A N 1
ATOM 728 C CA . PHE A 1 94 ? -15.734 -10.641 6.289 1 95.88 94 PHE A CA 1
ATOM 729 C C . PHE A 1 94 ? -15.633 -12.047 5.719 1 95.88 94 PHE A C 1
ATOM 731 O O . PHE A 1 94 ? -15.891 -12.258 4.531 1 95.88 94 PHE A O 1
ATOM 738 N N . GLN A 1 95 ? -15.266 -12.961 6.508 1 96.69 95 GLN A N 1
ATOM 739 C CA . GLN A 1 95 ? -15.094 -14.336 6.043 1 96.69 95 GLN A CA 1
ATOM 740 C C . GLN A 1 95 ? -16.422 -14.93 5.586 1 96.69 95 GLN A C 1
ATOM 742 O O . GLN A 1 95 ? -17.453 -14.773 6.258 1 96.69 95 GLN A O 1
ATOM 747 N N . VAL A 1 96 ? -16.438 -15.477 4.461 1 97.31 96 VAL A N 1
ATOM 748 C CA . VAL A 1 96 ? -17.609 -16.125 3.904 1 97.31 96 VAL A CA 1
ATOM 749 C C . VAL A 1 96 ? -17.312 -17.609 3.645 1 97.31 96 VAL A C 1
ATOM 751 O O . VAL A 1 96 ? -16.156 -17.984 3.418 1 97.31 96 VAL A O 1
ATOM 754 N N . ASP A 1 97 ? -18.344 -18.391 3.709 1 97 97 ASP A N 1
ATOM 755 C CA . ASP A 1 97 ? -18.219 -19.828 3.449 1 97 97 ASP A CA 1
ATOM 756 C C . ASP A 1 97 ? -18.344 -20.125 1.957 1 97 97 ASP A C 1
ATOM 758 O O . ASP A 1 97 ? -19.422 -20.422 1.463 1 97 97 ASP A O 1
ATOM 762 N N . VAL A 1 98 ? -17.266 -20.125 1.364 1 98.25 98 VAL A N 1
ATOM 763 C CA . VAL A 1 98 ? -17.203 -20.422 -0.065 1 98.25 98 VAL A CA 1
ATOM 764 C C . VAL A 1 98 ? -17.188 -21.938 -0.289 1 98.25 98 VAL A C 1
ATOM 766 O O . VAL A 1 98 ? -16.5 -22.656 0.434 1 98.25 98 VAL A O 1
ATOM 769 N N . THR A 1 99 ? -17.969 -22.375 -1.263 1 98.38 99 THR A N 1
ATOM 770 C CA . THR A 1 99 ? -17.938 -23.75 -1.718 1 98.38 99 THR A CA 1
ATOM 771 C C . THR A 1 99 ? -17.734 -23.828 -3.229 1 98.38 99 THR A C 1
ATOM 773 O O . THR A 1 99 ? -17.891 -22.828 -3.928 1 98.38 99 THR A O 1
ATOM 776 N N . LEU A 1 100 ? -17.344 -25.031 -3.668 1 98.38 100 LEU A N 1
ATOM 777 C CA . LEU A 1 100 ? -17.156 -25.219 -5.102 1 98.38 100 LEU A CA 1
ATOM 778 C C . LEU A 1 100 ? -18.5 -25.516 -5.785 1 98.38 100 LEU A C 1
ATOM 780 O O . LEU A 1 100 ? -19.312 -26.266 -5.258 1 98.38 100 LEU A O 1
ATOM 784 N N . ASP A 1 101 ? -18.75 -24.859 -6.902 1 97.5 101 ASP A N 1
ATOM 785 C CA . ASP A 1 101 ? -19.953 -25.109 -7.703 1 97.5 101 ASP A CA 1
ATOM 786 C C . ASP A 1 101 ? -19.703 -26.203 -8.742 1 97.5 101 ASP A C 1
ATOM 788 O O . ASP A 1 101 ? -19.234 -25.922 -9.844 1 97.5 101 ASP A O 1
ATOM 792 N N . VAL A 1 102 ? -20.203 -27.328 -8.477 1 96.38 102 VAL A N 1
ATOM 793 C CA . VAL A 1 102 ? -19.922 -28.531 -9.273 1 96.38 102 VAL A CA 1
ATOM 794 C C . VAL A 1 102 ? -20.469 -28.344 -10.688 1 96.38 102 VAL A C 1
ATOM 796 O O . VAL A 1 102 ? -19.875 -28.844 -11.656 1 96.38 102 VAL A O 1
ATOM 799 N N . ASP A 1 103 ? -21.469 -27.578 -10.828 1 95.06 103 ASP A N 1
ATOM 800 C CA . ASP A 1 103 ? -22.109 -27.391 -12.125 1 95.06 103 ASP A CA 1
ATOM 801 C C . ASP A 1 103 ? -21.219 -26.609 -13.086 1 95.06 103 ASP A C 1
ATOM 803 O O . ASP A 1 103 ? -21.438 -26.625 -14.297 1 95.06 103 ASP A O 1
ATOM 807 N N . THR A 1 104 ? -20.219 -25.938 -12.57 1 96.19 104 THR A N 1
ATOM 808 C CA . THR A 1 104 ? -19.344 -25.109 -13.414 1 96.19 104 THR A CA 1
ATOM 809 C C . THR A 1 104 ? -18.016 -25.812 -13.656 1 96.19 104 THR A C 1
ATOM 811 O O . THR A 1 104 ? -17.188 -25.344 -14.453 1 96.19 104 THR A O 1
ATOM 814 N N . ALA A 1 105 ? -17.781 -26.922 -13.047 1 96.62 105 ALA A N 1
ATOM 815 C CA . ALA A 1 105 ? -16.469 -27.547 -13.016 1 96.62 105 ALA A CA 1
ATOM 816 C C . ALA A 1 105 ? -16.172 -28.25 -14.336 1 96.62 105 ALA A C 1
ATOM 818 O O . ALA A 1 105 ? -17.047 -28.922 -14.906 1 96.62 105 ALA A O 1
ATOM 819 N N . ASN A 1 106 ? -14.984 -28.078 -14.773 1 95.06 106 ASN A N 1
ATOM 820 C CA . ASN A 1 106 ? -14.516 -28.891 -15.891 1 95.06 106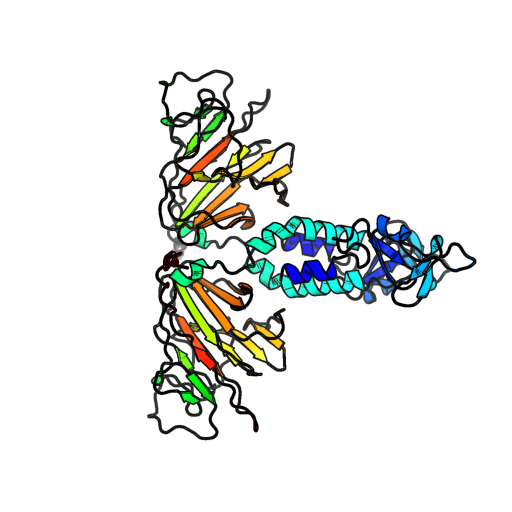 ASN A CA 1
ATOM 821 C C . ASN A 1 106 ? -14.672 -30.391 -15.586 1 95.06 106 ASN A C 1
ATOM 823 O O . ASN A 1 106 ? -14.547 -30.812 -14.438 1 95.06 106 ASN A O 1
ATOM 827 N N . GLY A 1 107 ? -14.805 -31.141 -16.641 1 93.44 107 GLY A N 1
ATOM 828 C CA . GLY A 1 107 ? -15.164 -32.531 -16.516 1 93.44 107 GLY A CA 1
ATOM 829 C C . GLY A 1 107 ? -14.062 -33.375 -15.898 1 93.44 107 GLY A C 1
ATOM 830 O O . GLY A 1 107 ? -14.312 -34.5 -15.422 1 93.44 107 GLY A O 1
ATOM 831 N N . TYR A 1 108 ? -12.859 -32.906 -15.875 1 93.06 108 TYR A N 1
ATOM 832 C CA . TYR A 1 108 ? -11.742 -33.688 -15.367 1 93.06 108 TYR A CA 1
ATOM 833 C C . TYR A 1 108 ? -11.484 -33.375 -13.898 1 93.06 108 TYR A C 1
ATOM 835 O O . TYR A 1 108 ? -10.695 -34.062 -13.242 1 93.06 108 TYR A O 1
ATOM 843 N N . LEU A 1 109 ? -12.125 -32.406 -13.391 1 95.56 109 LEU A N 1
ATOM 844 C CA . LEU A 1 109 ? -11.859 -32 -12.016 1 95.56 109 LEU A CA 1
ATOM 845 C C . LEU A 1 109 ? -12.602 -32.906 -11.031 1 95.56 109 LEU A C 1
ATOM 847 O O . LEU A 1 109 ? -13.75 -33.281 -11.273 1 95.56 109 LEU A O 1
ATOM 851 N N . VAL A 1 110 ? -11.922 -33.281 -10.008 1 95.75 110 VAL A N 1
ATOM 852 C CA . VAL A 1 110 ? -12.5 -34.062 -8.914 1 95.75 110 VAL A CA 1
ATOM 853 C C . VAL A 1 110 ? -12.766 -33.125 -7.723 1 95.75 110 VAL A C 1
ATOM 855 O O . VAL A 1 110 ? -11.859 -32.438 -7.238 1 95.75 110 VAL A O 1
ATOM 858 N N . ILE A 1 111 ? -13.961 -33.125 -7.285 1 96.75 111 ILE A N 1
ATOM 859 C CA . ILE A 1 111 ? -14.383 -32.25 -6.195 1 96.75 111 ILE A CA 1
ATOM 860 C C . ILE A 1 111 ? -14.781 -33.062 -4.984 1 96.75 111 ILE A C 1
ATOM 862 O O . ILE A 1 111 ? -15.445 -34.094 -5.125 1 96.75 111 ILE A O 1
ATOM 866 N N . SER A 1 112 ? -14.32 -32.656 -3.871 1 96.94 112 SER A N 1
ATOM 867 C CA . SER A 1 112 ? -14.625 -33.406 -2.643 1 96.94 112 SER A CA 1
ATOM 868 C C . SER A 1 112 ? -16.109 -33.344 -2.316 1 96.94 112 SER A C 1
ATOM 870 O O . SER A 1 112 ? -16.844 -32.5 -2.857 1 96.94 112 SER A O 1
ATOM 872 N N . GLU A 1 113 ? -16.578 -34.188 -1.366 1 96.19 113 GLU A N 1
ATOM 873 C CA . GLU A 1 113 ? -17.984 -34.281 -0.986 1 96.19 113 GLU A CA 1
ATOM 874 C C . GLU A 1 113 ? -18.453 -33 -0.281 1 96.19 113 GLU A C 1
ATOM 876 O O . GLU A 1 113 ? -19.594 -32.562 -0.458 1 96.19 113 GLU A O 1
ATOM 881 N N . ASP A 1 114 ? -17.562 -32.438 0.475 1 96.31 114 ASP A N 1
ATOM 882 C CA . ASP A 1 114 ? -17.953 -31.25 1.225 1 96.31 114 ASP A CA 1
ATOM 883 C C . ASP A 1 114 ? -17.844 -30 0.356 1 96.31 114 ASP A C 1
ATOM 885 O O . ASP A 1 114 ? -18.094 -28.891 0.826 1 96.31 114 ASP A O 1
ATOM 889 N N . LEU A 1 115 ? -17.375 -30.141 -0.92 1 98.06 115 LEU A N 1
ATOM 890 C CA . LEU A 1 115 ? -17.297 -29.078 -1.917 1 98.06 115 LEU A CA 1
ATOM 891 C C . LEU A 1 115 ? -16.234 -28.047 -1.53 1 98.06 115 LEU A C 1
ATOM 893 O O . LEU A 1 115 ? -16.391 -26.859 -1.814 1 98.06 115 LEU A O 1
ATOM 897 N N . LYS A 1 116 ? -15.164 -28.625 -0.867 1 98.06 116 LYS A N 1
ATOM 898 C CA . LYS A 1 116 ? -14.156 -27.688 -0.372 1 98.06 116 LYS A CA 1
ATOM 899 C C . LYS A 1 116 ? -12.812 -27.922 -1.048 1 98.06 116 LYS A C 1
ATOM 901 O O . LYS A 1 116 ? -11.906 -27.078 -0.949 1 98.06 116 LYS A O 1
ATOM 906 N N . SER A 1 117 ? -12.703 -29 -1.75 1 97.56 117 SER A N 1
ATOM 907 C CA . SER A 1 117 ? -11.414 -29.297 -2.365 1 97.56 117 SER A CA 1
ATOM 908 C C . SER A 1 117 ? -11.578 -29.719 -3.822 1 97.56 117 SER A C 1
ATOM 910 O O . SER A 1 117 ? -12.602 -30.297 -4.195 1 97.56 117 SER A O 1
ATOM 912 N N . VAL A 1 118 ? -10.555 -29.406 -4.621 1 97.31 118 VAL A N 1
ATOM 913 C CA . VAL A 1 118 ? -10.609 -29.734 -6.039 1 97.31 118 VAL A CA 1
ATOM 914 C C . VAL A 1 118 ? -9.211 -30.078 -6.547 1 97.31 118 VAL A C 1
ATOM 916 O O . VAL A 1 118 ? -8.227 -29.5 -6.094 1 97.31 118 VAL A O 1
ATOM 919 N N . HIS A 1 119 ? -9.055 -31.047 -7.363 1 95.38 119 HIS A N 1
ATOM 920 C CA . HIS A 1 119 ? -7.836 -31.391 -8.094 1 95.38 119 HIS A CA 1
ATOM 921 C C . HIS A 1 119 ? -8.156 -31.969 -9.461 1 95.38 119 HIS A C 1
ATOM 923 O O . HIS A 1 119 ? -9.312 -32.312 -9.734 1 95.38 119 HIS A O 1
ATOM 929 N N . CYS A 1 120 ? -7.152 -31.969 -10.281 1 93 120 CYS A N 1
ATOM 930 C CA . CYS A 1 120 ? -7.328 -32.531 -11.602 1 93 120 CYS A CA 1
ATOM 931 C C . CYS A 1 120 ? -7.137 -34.062 -11.57 1 93 120 CYS A C 1
ATOM 933 O O . CYS A 1 120 ? -6.109 -34.531 -11.094 1 93 120 CYS A O 1
ATOM 935 N N . GLY A 1 121 ? -8.133 -34.719 -12.047 1 89.19 121 GLY A N 1
ATOM 936 C CA . GLY A 1 121 ? -8.055 -36.188 -12.102 1 89.19 121 GLY A CA 1
ATOM 937 C C . GLY A 1 121 ? -7.512 -36.688 -13.422 1 89.19 121 GLY A C 1
ATOM 938 O O . GLY A 1 121 ? -7.293 -35.938 -14.359 1 89.19 121 GLY A O 1
ATOM 939 N N . CYS A 1 122 ? -7.348 -38 -13.469 1 84.62 122 CYS A N 1
ATOM 940 C CA . CYS A 1 122 ? -6.781 -38.656 -14.641 1 84.62 122 CYS A CA 1
ATOM 941 C C . CYS A 1 122 ? -7.867 -39.031 -15.633 1 84.62 122 CYS A C 1
ATOM 943 O O . CYS A 1 122 ? -7.578 -39.344 -16.797 1 84.62 122 CYS A O 1
ATOM 945 N N . SER A 1 123 ? -9.078 -38.969 -15.18 1 88.62 123 SER A N 1
ATOM 946 C CA . SER A 1 123 ? -10.188 -39.344 -16.047 1 88.62 123 SER A CA 1
ATOM 947 C C . SER A 1 123 ? -11.359 -38.375 -15.906 1 88.62 123 SER A C 1
ATOM 949 O O . SER A 1 123 ? -11.469 -37.688 -14.898 1 88.62 123 SER A O 1
ATOM 951 N N . ARG A 1 124 ? -12.094 -38.375 -16.938 1 91.06 124 ARG A N 1
ATOM 952 C CA . ARG A 1 124 ? -13.281 -37.531 -16.938 1 91.06 124 ARG A CA 1
ATOM 953 C C . ARG A 1 124 ? -14.297 -38.031 -15.906 1 91.06 124 ARG A C 1
ATOM 955 O O . ARG A 1 124 ? -14.523 -39.25 -15.789 1 91.06 124 ARG A O 1
ATOM 962 N N . GLN A 1 125 ? -14.875 -37.094 -15.188 1 90.5 125 GLN A N 1
ATOM 963 C CA . GLN A 1 125 ? -15.883 -37.406 -14.188 1 90.5 125 GLN A CA 1
ATOM 964 C C . GLN A 1 125 ? -17.25 -37.656 -14.836 1 90.5 125 GLN A C 1
ATOM 966 O O . GLN A 1 125 ? -17.531 -37.125 -15.914 1 90.5 125 GLN A O 1
ATOM 971 N N . ASN A 1 126 ? -18.031 -38.5 -14.203 1 87.94 126 ASN A N 1
ATOM 972 C CA . ASN A 1 126 ? -19.375 -38.75 -14.695 1 87.94 126 ASN A CA 1
ATOM 973 C C . ASN A 1 126 ? -20.344 -37.656 -14.289 1 87.94 126 ASN A C 1
ATOM 975 O O . ASN A 1 126 ? -21.047 -37.781 -13.281 1 87.94 126 ASN A O 1
ATOM 979 N N . ARG A 1 127 ? -20.359 -36.594 -15.078 1 86.81 127 ARG A N 1
ATOM 980 C CA . ARG A 1 127 ? -21.25 -35.469 -14.75 1 86.81 127 ARG A CA 1
ATOM 981 C C . ARG A 1 127 ? -22.141 -35.125 -15.938 1 86.81 127 ARG A C 1
ATOM 983 O O . ARG A 1 127 ? -21.766 -35.312 -17.094 1 86.81 127 ARG A O 1
ATOM 990 N N . THR A 1 128 ? -23.312 -34.656 -15.617 1 85.75 128 THR A N 1
ATOM 991 C CA . THR A 1 128 ? -24.25 -34.219 -16.641 1 85.75 128 THR A CA 1
ATOM 992 C C . THR A 1 128 ? -23.688 -33 -17.391 1 85.75 128 THR A C 1
ATOM 994 O O . THR A 1 128 ? -23.141 -32.094 -16.781 1 85.75 128 THR A O 1
ATOM 997 N N . PRO A 1 129 ? -23.75 -33.094 -18.672 1 83.06 129 PRO A N 1
ATOM 998 C CA . PRO A 1 129 ? -23.328 -31.906 -19.438 1 83.06 129 PRO A CA 1
ATOM 999 C C . PRO A 1 129 ? -24.141 -30.656 -19.094 1 83.06 129 PRO A C 1
ATOM 1001 O O . PRO A 1 129 ? -25.359 -30.75 -18.922 1 83.06 129 PRO A O 1
ATOM 1004 N N . ARG A 1 130 ? -23.484 -29.625 -18.812 1 87.75 130 ARG A N 1
ATOM 1005 C CA . ARG A 1 130 ? -24.125 -28.344 -18.531 1 87.75 130 ARG A CA 1
ATOM 1006 C C . ARG A 1 130 ? -23.438 -27.219 -19.281 1 87.75 130 ARG A C 1
ATOM 1008 O O . ARG A 1 130 ? -22.219 -27.219 -19.438 1 87.75 130 ARG A O 1
ATOM 1015 N N . ALA A 1 131 ? -24.297 -26.266 -19.688 1 85.56 131 ALA A N 1
ATOM 1016 C CA . ALA A 1 131 ? -23.781 -25.125 -20.438 1 85.56 131 ALA A CA 1
ATOM 1017 C C . ALA A 1 131 ? -22.859 -24.266 -19.562 1 85.56 131 ALA A C 1
ATOM 1019 O O . ALA A 1 131 ? -21.938 -23.625 -20.062 1 85.56 131 ALA A O 1
ATOM 1020 N N . GLU A 1 132 ? -23.016 -24.375 -18.297 1 91.19 132 GLU A N 1
ATOM 1021 C CA . GLU A 1 132 ? -22.266 -23.531 -17.359 1 91.19 132 GLU A CA 1
ATOM 1022 C C . GLU A 1 132 ? -20.906 -24.125 -17.047 1 91.19 132 GLU A C 1
ATOM 1024 O O . GLU A 1 132 ? -20.062 -23.469 -16.422 1 91.19 132 GLU A O 1
ATOM 1029 N N . ARG A 1 133 ? -20.656 -25.297 -17.562 1 93.81 133 ARG A N 1
ATOM 1030 C CA . ARG A 1 133 ? -19.422 -26 -17.234 1 93.81 133 ARG A CA 1
ATOM 1031 C C . ARG A 1 133 ? -18.281 -25.516 -18.125 1 93.81 133 ARG A C 1
ATOM 1033 O O . ARG A 1 133 ? -18.469 -25.297 -19.312 1 93.81 133 ARG A O 1
ATOM 1040 N N . PHE A 1 134 ? -17.109 -25.375 -17.469 1 94.38 134 PHE A N 1
ATOM 1041 C CA . PHE A 1 134 ? -15.906 -25.188 -18.281 1 94.38 134 PHE A CA 1
ATOM 1042 C C . PHE A 1 134 ? -15.602 -26.422 -19.109 1 94.38 134 PHE A C 1
ATOM 1044 O O . PHE A 1 134 ? -15.648 -27.547 -18.578 1 94.38 134 PHE A O 1
ATOM 1051 N N . ASP A 1 135 ? -15.383 -26.234 -20.312 1 91.06 135 ASP A N 1
ATOM 1052 C CA . ASP A 1 135 ? -15.172 -27.422 -21.141 1 91.06 135 ASP A CA 1
ATOM 1053 C C . ASP A 1 135 ? -13.695 -27.594 -21.484 1 91.06 135 ASP A C 1
ATOM 1055 O O . ASP A 1 135 ? -13.234 -28.719 -21.672 1 91.06 135 ASP A O 1
ATOM 1059 N N . TYR A 1 136 ? -13 -26.547 -21.609 1 91.12 136 TYR A N 1
ATOM 1060 C CA . TYR A 1 136 ? -11.586 -26.625 -21.984 1 91.12 136 TYR A CA 1
ATOM 1061 C C . TYR A 1 136 ? -10.695 -26.312 -20.797 1 91.12 136 TYR A C 1
ATOM 1063 O O . TYR A 1 136 ? -9.859 -27.125 -20.406 1 91.12 136 TYR A O 1
ATOM 1071 N N . ALA A 1 137 ? -10.953 -25.25 -20.203 1 92 137 ALA A N 1
ATOM 1072 C CA . ALA A 1 137 ? -10.133 -24.812 -19.078 1 92 137 ALA A CA 1
ATOM 1073 C C . ALA A 1 137 ? -10.383 -25.688 -17.859 1 92 137 ALA A C 1
ATOM 1075 O O . ALA A 1 137 ? -11.531 -26 -17.516 1 92 137 ALA A O 1
ATOM 1076 N N . LEU A 1 138 ? -9.352 -26.141 -17.188 1 93.31 138 LEU A N 1
ATOM 1077 C CA . LEU A 1 138 ? -9.453 -26.938 -15.984 1 93.31 138 LEU A CA 1
ATOM 1078 C C . LEU A 1 138 ? -9.719 -26.062 -14.766 1 93.31 138 LEU A C 1
ATOM 1080 O O . LEU A 1 138 ? -8.828 -25.875 -13.922 1 93.31 138 LEU A O 1
ATOM 1084 N N . CYS A 1 139 ? -10.898 -25.531 -14.719 1 95.62 139 CYS A N 1
ATOM 1085 C CA . CYS A 1 139 ? -11.227 -24.594 -13.641 1 95.62 139 CYS A CA 1
ATOM 1086 C C . CYS A 1 139 ? -12.633 -24.859 -13.109 1 95.62 139 CYS A C 1
ATOM 1088 O O . CYS A 1 139 ? -13.359 -25.688 -13.656 1 95.62 139 CYS A O 1
ATOM 1090 N N . VAL A 1 140 ? -12.961 -24.297 -12.031 1 97.31 140 VAL A N 1
ATOM 1091 C CA . VAL A 1 140 ? -14.258 -24.391 -11.375 1 97.31 140 VAL A CA 1
ATOM 1092 C C . VAL A 1 140 ? -14.57 -23.094 -10.641 1 97.31 140 VAL A C 1
ATOM 1094 O O . VAL A 1 140 ? -13.656 -22.422 -10.141 1 97.31 140 VAL A O 1
ATOM 1097 N N . LEU A 1 141 ? -15.766 -22.672 -10.609 1 98.06 141 LEU A N 1
ATOM 1098 C CA . LEU A 1 141 ? -16.188 -21.484 -9.883 1 98.06 141 LEU A CA 1
ATOM 1099 C C . LEU A 1 141 ? -16.656 -21.828 -8.477 1 98.06 141 LEU A C 1
ATOM 1101 O O . LEU A 1 141 ? -16.969 -23 -8.195 1 98.06 141 LEU A O 1
ATOM 1105 N N . GLY A 1 142 ? -16.531 -20.859 -7.695 1 98.12 142 GLY A N 1
ATOM 1106 C CA . GLY A 1 142 ? -17.062 -21.016 -6.352 1 98.12 142 GLY A CA 1
ATOM 1107 C C . GLY A 1 142 ? -18.438 -20.391 -6.191 1 98.12 142 GLY A C 1
ATOM 1108 O O . GLY A 1 142 ? -18.938 -19.719 -7.098 1 98.12 142 GLY A O 1
ATOM 1109 N N . SER A 1 143 ? -19.031 -20.781 -5.094 1 96.94 143 SER A N 1
ATOM 1110 C CA . SER A 1 143 ? -20.297 -20.234 -4.613 1 96.94 143 SER A CA 1
ATOM 1111 C C . SER A 1 143 ? -20.156 -19.672 -3.197 1 96.94 143 SER A C 1
ATOM 1113 O O . SER A 1 143 ? -19.391 -20.203 -2.393 1 96.94 143 SER A O 1
ATOM 1115 N N . PRO A 1 144 ? -20.859 -18.547 -2.809 1 96.75 144 PRO A N 1
ATOM 1116 C CA . PRO A 1 144 ? -21.859 -17.812 -3.588 1 96.75 144 PRO A CA 1
ATOM 1117 C C . PRO A 1 144 ? -21.234 -16.797 -4.543 1 96.75 144 PRO A C 1
ATOM 1119 O O . PRO A 1 144 ? -20.016 -16.672 -4.613 1 96.75 144 PRO A O 1
ATOM 1122 N N . GLY A 1 145 ? -22.094 -16.203 -5.387 1 97.06 145 GLY A N 1
ATOM 1123 C CA . GLY A 1 145 ? -21.734 -15.023 -6.141 1 97.06 145 GLY A CA 1
ATOM 1124 C C . GLY A 1 145 ? -21.875 -13.742 -5.344 1 97.06 145 GLY A C 1
ATOM 1125 O O . GLY A 1 145 ? -22.766 -13.633 -4.492 1 97.06 145 GLY A O 1
ATOM 1126 N N . PHE A 1 146 ? -21.031 -12.805 -5.695 1 97.38 146 PHE A N 1
ATOM 1127 C CA . PHE A 1 146 ? -21.016 -11.555 -4.941 1 97.38 146 PHE A CA 1
ATOM 1128 C C . PHE A 1 146 ? -21.359 -10.375 -5.84 1 97.38 146 PHE A C 1
ATOM 1130 O O . PHE A 1 146 ? -20.703 -10.156 -6.859 1 97.38 146 PHE A O 1
ATOM 1137 N N . SER A 1 147 ? -22.328 -9.664 -5.461 1 95.69 147 SER A N 1
ATOM 1138 C CA . SER A 1 147 ? -22.703 -8.477 -6.23 1 95.69 147 SER A CA 1
ATOM 1139 C C . SER A 1 147 ? -22.5 -7.203 -5.418 1 95.69 147 SER A C 1
ATOM 1141 O O . SER A 1 147 ? -22.625 -6.098 -5.953 1 95.69 147 SER A O 1
ATOM 1143 N N . SER A 1 148 ? -22.266 -7.355 -4.16 1 94.75 148 SER A N 1
ATOM 1144 C CA . SER A 1 148 ? -22.016 -6.227 -3.268 1 94.75 148 SER A CA 1
ATOM 1145 C C . SER A 1 148 ? -21.312 -6.68 -1.992 1 94.75 148 SER A C 1
ATOM 1147 O O . SER A 1 148 ? -21.156 -7.879 -1.758 1 94.75 148 SER A O 1
ATOM 1149 N N . GLY A 1 149 ? -20.828 -5.668 -1.312 1 94 149 GLY A N 1
ATOM 1150 C CA . GLY A 1 149 ? -20.281 -5.941 0.002 1 94 149 GLY A CA 1
ATOM 1151 C C . GLY A 1 149 ? -18.797 -6.305 -0.039 1 94 149 GLY A C 1
ATOM 1152 O O . GLY A 1 149 ? -18.109 -6.016 -1.021 1 94 149 GLY A O 1
ATOM 1153 N N . ARG A 1 150 ? -18.297 -6.758 1.126 1 96.38 150 ARG A N 1
ATOM 1154 C CA . ARG A 1 150 ? -16.922 -7.207 1.315 1 96.38 150 ARG A CA 1
ATOM 1155 C C . ARG A 1 150 ? -16.875 -8.68 1.716 1 96.38 150 ARG A C 1
ATOM 1157 O O . ARG A 1 150 ? -17.703 -9.141 2.5 1 96.38 150 ARG A O 1
ATOM 1164 N N . HIS A 1 151 ? -15.992 -9.398 1.074 1 97.88 151 HIS A N 1
ATOM 1165 C CA . HIS A 1 151 ? -15.93 -10.844 1.274 1 97.88 151 HIS A CA 1
ATOM 1166 C C . HIS A 1 151 ? -14.484 -11.32 1.353 1 97.88 151 HIS A C 1
ATOM 1168 O O . HIS A 1 151 ? -13.617 -10.82 0.635 1 97.88 151 HIS A O 1
ATOM 1174 N N . TYR A 1 152 ? -14.289 -12.289 2.217 1 98.12 152 TYR A N 1
ATOM 1175 C CA . TYR A 1 152 ? -12.953 -12.836 2.418 1 98.12 152 TYR A CA 1
ATOM 1176 C C . TYR A 1 152 ? -12.992 -14.352 2.51 1 98.12 152 TYR A C 1
ATOM 1178 O O . TYR A 1 152 ? -13.898 -14.922 3.119 1 98.12 152 TYR A O 1
ATOM 1186 N N . TRP A 1 153 ? -12.094 -15.047 1.864 1 98.38 153 TRP A N 1
ATOM 1187 C CA . TRP A 1 153 ? -11.906 -16.484 2.039 1 98.38 153 TRP A CA 1
ATOM 1188 C C . TRP A 1 153 ? -10.453 -16.875 1.8 1 98.38 153 TRP A C 1
ATOM 1190 O O . TRP A 1 153 ? -9.664 -16.078 1.296 1 98.38 153 TRP A O 1
ATOM 1200 N N . GLU A 1 154 ? -10.062 -17.984 2.279 1 98.12 154 GLU A N 1
ATOM 1201 C CA . GLU A 1 154 ? -8.688 -18.453 2.18 1 98.12 154 GLU A CA 1
ATOM 1202 C C . GLU A 1 154 ? -8.609 -19.781 1.411 1 98.12 154 GLU A C 1
ATOM 1204 O O . GLU A 1 154 ? -9.508 -20.609 1.518 1 98.12 154 GLU A O 1
ATOM 1209 N N . VAL A 1 155 ? -7.578 -19.922 0.672 1 98.38 155 VAL A N 1
ATOM 1210 C CA . VAL A 1 155 ? -7.359 -21.125 -0.119 1 98.38 155 VAL A CA 1
ATOM 1211 C C . VAL A 1 155 ? -6.004 -21.734 0.234 1 98.38 155 VAL A C 1
ATOM 1213 O O . VAL A 1 155 ? -4.973 -21.062 0.148 1 98.38 155 VAL A O 1
ATOM 1216 N N . ASP A 1 156 ? -6.07 -22.953 0.624 1 97.44 156 ASP A N 1
ATOM 1217 C CA . ASP A 1 156 ? -4.844 -23.719 0.82 1 97.44 156 ASP A CA 1
ATOM 1218 C C . ASP A 1 156 ? -4.336 -24.281 -0.501 1 97.44 156 ASP A C 1
ATOM 1220 O O . ASP A 1 156 ? -4.977 -25.156 -1.095 1 97.44 156 ASP A O 1
ATOM 1224 N N . VAL A 1 157 ? -3.168 -23.828 -0.933 1 95.5 157 VAL A N 1
ATOM 1225 C CA . VAL A 1 157 ? -2.611 -24.266 -2.207 1 95.5 157 VAL A CA 1
ATOM 1226 C C . VAL A 1 157 ? -1.558 -25.344 -1.966 1 95.5 157 VAL A C 1
ATOM 1228 O O . VAL A 1 157 ? -1.042 -25.938 -2.914 1 95.5 157 VAL A O 1
ATOM 1231 N N . GLY A 1 158 ? -1.257 -25.531 -0.771 1 90.38 158 GLY A N 1
ATOM 1232 C CA . GLY A 1 158 ? -0.311 -26.578 -0.399 1 90.38 158 GLY A CA 1
ATOM 1233 C C . GLY A 1 158 ? 1.026 -26.438 -1.103 1 90.38 158 GLY A C 1
ATOM 1234 O O . GLY A 1 158 ? 1.64 -25.375 -1.088 1 90.38 158 GLY A O 1
ATOM 1235 N N . THR A 1 159 ? 1.471 -27.594 -1.687 1 86.31 159 THR A N 1
ATOM 1236 C CA . THR A 1 159 ? 2.754 -27.625 -2.379 1 86.31 159 THR A CA 1
ATOM 1237 C C . THR A 1 159 ? 2.553 -27.688 -3.891 1 86.31 159 THR A C 1
ATOM 1239 O O . THR A 1 159 ? 3.453 -28.094 -4.625 1 86.31 159 THR A O 1
ATOM 1242 N N . SER A 1 160 ? 1.379 -27.312 -4.309 1 88.88 160 SER A N 1
ATOM 1243 C CA . SER A 1 160 ? 1.08 -27.344 -5.734 1 88.88 160 SER A CA 1
ATOM 1244 C C . SER A 1 160 ? 2.023 -26.438 -6.516 1 88.88 160 SER A C 1
ATOM 1246 O O . SER A 1 160 ? 2.35 -25.328 -6.062 1 88.88 160 SER A O 1
ATOM 1248 N N . LYS A 1 161 ? 2.436 -26.875 -7.672 1 88 161 LYS A N 1
ATOM 1249 C CA . LYS A 1 161 ? 3.389 -26.125 -8.477 1 88 161 LYS A CA 1
ATOM 1250 C C . LYS A 1 161 ? 2.672 -25.266 -9.523 1 88 161 LYS A C 1
ATOM 1252 O O . LYS A 1 161 ? 3.27 -24.375 -10.109 1 88 161 LYS A O 1
ATOM 1257 N N . GLU A 1 162 ? 1.467 -25.594 -9.688 1 92.94 162 GLU A N 1
ATOM 1258 C CA . GLU A 1 162 ? 0.661 -24.828 -10.625 1 92.94 162 GLU A CA 1
ATOM 1259 C C . GLU A 1 162 ? -0.756 -24.625 -10.102 1 92.94 162 GLU A C 1
ATOM 1261 O O . GLU A 1 162 ? -1.402 -25.578 -9.656 1 92.94 162 GLU A O 1
ATOM 1266 N N . TRP A 1 163 ? -1.192 -23.422 -10.164 1 95.81 163 TRP A N 1
ATOM 1267 C CA . TRP A 1 163 ? -2.559 -23.109 -9.758 1 95.81 163 TRP A CA 1
ATOM 1268 C C . TRP A 1 163 ? -2.889 -21.656 -10.039 1 95.81 163 TRP A C 1
ATOM 1270 O O . TRP A 1 163 ? -1.987 -20.828 -10.219 1 95.81 163 TRP A O 1
ATOM 1280 N N . ASP A 1 164 ? -4.16 -21.328 -10.141 1 97.12 164 ASP A N 1
ATOM 1281 C CA . ASP A 1 164 ? -4.715 -19.984 -10.172 1 97.12 164 ASP A CA 1
ATOM 1282 C C . ASP A 1 164 ? -5.914 -19.859 -9.234 1 97.12 164 ASP A C 1
ATOM 1284 O O . ASP A 1 164 ? -6.777 -20.734 -9.211 1 97.12 164 ASP A O 1
ATOM 1288 N N . VAL A 1 165 ? -5.918 -18.828 -8.438 1 98.5 165 VAL A N 1
ATOM 1289 C CA . VAL A 1 165 ? -7.059 -18.562 -7.574 1 98.5 165 VAL A CA 1
ATOM 1290 C C . VAL A 1 165 ? -7.434 -17.078 -7.648 1 98.5 165 VAL A C 1
ATOM 1292 O O . VAL A 1 165 ? -6.594 -16.25 -7.973 1 98.5 165 VAL A O 1
ATOM 1295 N N . GLY A 1 166 ? -8.672 -16.781 -7.398 1 98.56 166 GLY A N 1
ATOM 1296 C CA . GLY A 1 166 ? -9.156 -15.406 -7.406 1 98.56 166 GLY A CA 1
ATOM 1297 C C . GLY A 1 166 ? -10.648 -15.297 -7.641 1 98.56 166 GLY A C 1
ATOM 1298 O O . GLY A 1 166 ? -11.438 -15.977 -6.98 1 98.56 166 GLY A O 1
ATOM 1299 N N . VAL A 1 167 ? -11.008 -14.375 -8.547 1 98.19 167 VAL A N 1
ATOM 1300 C CA . VAL A 1 167 ? -12.414 -14.164 -8.859 1 98.19 167 VAL A CA 1
ATOM 1301 C C . VAL A 1 167 ? -12.586 -13.977 -10.367 1 98.19 167 VAL A C 1
ATOM 1303 O O . VAL A 1 167 ? -11.625 -13.656 -11.07 1 98.19 167 VAL A O 1
ATOM 1306 N N . CYS A 1 168 ? -13.727 -14.242 -10.836 1 96.5 168 CYS A N 1
ATOM 1307 C CA . CYS A 1 168 ? -14.07 -13.945 -12.219 1 96.5 168 CYS A CA 1
ATOM 1308 C C . CYS A 1 168 ? -15.523 -13.5 -12.344 1 96.5 168 CYS A C 1
ATOM 1310 O O . CYS A 1 168 ? -16.297 -13.656 -11.398 1 96.5 168 CYS A O 1
ATOM 1312 N N . ARG A 1 169 ? -15.797 -12.93 -13.438 1 95.62 169 ARG A N 1
ATOM 1313 C CA . ARG A 1 169 ? -17.172 -12.57 -13.727 1 95.62 169 ARG A CA 1
ATOM 1314 C C . ARG A 1 169 ? -18.062 -13.805 -13.812 1 95.62 169 ARG A C 1
ATOM 1316 O O . ARG A 1 169 ? -17.672 -14.82 -14.383 1 95.62 169 ARG A O 1
ATOM 1323 N N . ASP A 1 170 ? -19.203 -13.609 -13.25 1 95 170 ASP A N 1
ATOM 1324 C CA . ASP A 1 170 ? -20.156 -14.711 -13.375 1 95 170 ASP A CA 1
ATOM 1325 C C . ASP A 1 170 ? -20.484 -14.984 -14.836 1 95 170 ASP A C 1
ATOM 1327 O O . ASP A 1 170 ? -20.75 -16.125 -15.219 1 95 170 ASP A O 1
ATOM 1331 N N . SER A 1 171 ? -20.406 -13.977 -15.625 1 90.94 171 SER A N 1
ATOM 1332 C CA . SER A 1 171 ? -20.766 -14.062 -17.031 1 90.94 171 SER A CA 1
ATOM 1333 C C . SER A 1 171 ? -19.562 -14.398 -17.906 1 90.94 171 SER A C 1
ATOM 1335 O O . SER A 1 171 ? -19.656 -14.414 -19.141 1 90.94 171 SER A O 1
ATOM 1337 N N . ALA A 1 172 ? -18.484 -14.617 -17.297 1 89.19 172 ALA A N 1
ATOM 1338 C CA . ALA A 1 172 ? -17.266 -14.891 -18.078 1 89.19 172 ALA A CA 1
ATOM 1339 C C . ALA A 1 172 ? -17.453 -16.125 -18.953 1 89.19 172 ALA A C 1
ATOM 1341 O O . ALA A 1 172 ? -18.188 -17.062 -18.594 1 89.19 172 ALA A O 1
ATOM 1342 N N . HIS A 1 173 ? -16.781 -16.047 -20.016 1 89.38 173 HIS A N 1
ATOM 1343 C CA . HIS A 1 173 ? -16.844 -17.156 -20.953 1 89.38 173 HIS A CA 1
ATOM 1344 C C . HIS A 1 173 ? -16.219 -18.422 -20.375 1 89.38 173 HIS A C 1
ATOM 1346 O O . HIS A 1 173 ? -15.109 -18.391 -19.844 1 89.38 173 HIS A O 1
ATOM 1352 N N . ARG A 1 174 ? -16.875 -19.531 -20.594 1 91.81 174 ARG A N 1
ATOM 1353 C CA . ARG A 1 174 ? -16.406 -20.766 -19.953 1 91.81 174 ARG A CA 1
ATOM 1354 C C . ARG A 1 174 ? -16.172 -21.859 -21 1 91.81 174 ARG A C 1
ATOM 1356 O O . ARG A 1 174 ? -15.586 -22.906 -20.688 1 91.81 174 ARG A O 1
ATOM 1363 N N . GLN A 1 175 ? -16.625 -21.531 -22.266 1 90 175 GLN A N 1
ATOM 1364 C CA . GLN A 1 175 ? -16.453 -22.516 -23.328 1 90 175 GLN A CA 1
ATOM 1365 C C . GLN A 1 175 ? -15.203 -22.219 -24.156 1 90 175 GLN A C 1
ATOM 1367 O O . GLN A 1 175 ? -14.898 -21.062 -24.438 1 90 175 GLN A O 1
ATOM 1372 N N . GLY A 1 176 ? -14.453 -23.188 -24.484 1 88.56 176 GLY A N 1
ATOM 1373 C CA . GLY A 1 176 ? -13.242 -23.016 -25.266 1 88.56 176 GLY A CA 1
ATOM 1374 C C . GLY A 1 176 ? -12.07 -22.531 -24.422 1 88.56 176 GLY A C 1
ATOM 1375 O O . GLY A 1 176 ? -12.109 -22.594 -23.188 1 88.56 176 GLY A O 1
ATOM 1376 N N . PRO A 1 177 ? -11.031 -22.203 -25.156 1 89.44 177 PRO A N 1
ATOM 1377 C CA . PRO A 1 177 ? -9.875 -21.672 -24.422 1 89.44 177 PRO A CA 1
ATOM 1378 C C . PRO A 1 177 ? -10.172 -20.359 -23.703 1 89.44 177 PRO A C 1
ATOM 1380 O O . PRO A 1 177 ? -10.875 -19.516 -24.234 1 89.44 177 PRO A O 1
ATOM 1383 N N . VAL A 1 178 ? -9.766 -20.344 -22.484 1 89.31 178 VAL A N 1
ATOM 1384 C CA . VAL A 1 178 ? -9.984 -19.156 -21.656 1 89.31 178 VAL A CA 1
ATOM 1385 C C . VAL A 1 178 ? -8.641 -18.547 -21.281 1 89.31 178 VAL A C 1
ATOM 1387 O O . VAL A 1 178 ? -7.711 -19.25 -20.875 1 89.31 178 VAL A O 1
ATOM 1390 N N . LEU A 1 179 ? -8.531 -17.297 -21.547 1 90.75 179 LEU A N 1
ATOM 1391 C CA . LEU A 1 179 ? -7.363 -16.547 -21.094 1 90.75 179 LEU A CA 1
ATOM 1392 C C . LEU A 1 179 ? -7.617 -15.93 -19.719 1 90.75 179 LEU A C 1
ATOM 1394 O O . LEU A 1 179 ? -8.492 -15.07 -19.578 1 90.75 179 LEU A O 1
ATOM 1398 N N . LEU A 1 180 ? -6.84 -16.422 -18.75 1 92.94 180 LEU A N 1
ATOM 1399 C CA . LEU A 1 180 ? -7.004 -15.93 -17.391 1 92.94 180 LEU A CA 1
ATOM 1400 C C . LEU A 1 180 ? -6.371 -14.547 -17.234 1 92.94 180 LEU A C 1
ATOM 1402 O O . LEU A 1 180 ? -5.23 -14.438 -16.781 1 92.94 180 LEU A O 1
ATOM 1406 N N . SER A 1 181 ? -7.105 -13.547 -17.625 1 95.12 181 SER A N 1
ATOM 1407 C CA . SER A 1 181 ? -6.648 -12.164 -17.547 1 95.12 181 SER A CA 1
ATOM 1408 C C . SER A 1 181 ? -7.762 -11.25 -17.047 1 95.12 181 SER A C 1
ATOM 1410 O O . SER A 1 181 ? -8.938 -11.492 -17.312 1 95.12 181 SER A O 1
ATOM 1412 N N . SER A 1 182 ? -7.336 -10.227 -16.391 1 94.75 182 SER A N 1
ATOM 1413 C CA . SER A 1 182 ? -8.289 -9.242 -15.883 1 94.75 182 SER A CA 1
ATOM 1414 C C . SER A 1 182 ? -9.062 -8.586 -17.016 1 94.75 182 SER A C 1
ATOM 1416 O O . SER A 1 182 ? -10.211 -8.164 -16.844 1 94.75 182 SER A O 1
ATOM 1418 N N . GLU A 1 183 ? -8.484 -8.555 -18.219 1 92.81 183 GLU A N 1
ATOM 1419 C CA . GLU A 1 183 ? -9.141 -7.961 -19.375 1 92.81 183 GLU A CA 1
ATOM 1420 C C . GLU A 1 183 ? -10.367 -8.766 -19.797 1 92.81 183 GLU A C 1
ATOM 1422 O O . GLU A 1 183 ? -11.289 -8.234 -20.406 1 92.81 183 GLU A O 1
ATOM 1427 N N . PHE A 1 184 ? -10.328 -9.992 -19.406 1 93.62 184 PHE A N 1
ATOM 1428 C CA . PHE A 1 184 ? -11.414 -10.875 -19.812 1 93.62 184 PHE A CA 1
ATOM 1429 C C . PHE A 1 184 ? -12.266 -11.281 -18.625 1 93.62 184 PHE A C 1
ATOM 1431 O O . PHE A 1 184 ? -13.016 -12.258 -18.688 1 93.62 184 PHE A O 1
ATOM 1438 N N . GLY A 1 185 ? -12.062 -10.641 -17.562 1 94.62 185 GLY A N 1
ATOM 1439 C CA . GLY A 1 185 ? -12.938 -10.828 -16.422 1 94.62 185 GLY A CA 1
ATOM 1440 C C . GLY A 1 185 ? -12.414 -11.852 -15.422 1 94.62 185 GLY A C 1
ATOM 1441 O O . GLY A 1 185 ? -13.188 -12.414 -14.641 1 94.62 185 GLY A O 1
ATOM 1442 N N . PHE A 1 186 ? -11.188 -12.164 -15.555 1 96.31 186 PHE A N 1
ATOM 1443 C CA . PHE A 1 186 ? -10.539 -13.055 -14.594 1 96.31 186 PHE A CA 1
ATOM 1444 C C . PHE A 1 186 ? -9.492 -12.297 -13.789 1 96.31 186 PHE A C 1
ATOM 1446 O O . PHE A 1 186 ? -8.492 -11.828 -14.336 1 96.31 186 PHE A O 1
ATOM 1453 N N . TRP A 1 187 ? -9.711 -12.055 -12.531 1 97.12 187 TRP A N 1
ATOM 1454 C CA . TRP A 1 187 ? -8.75 -11.453 -11.609 1 97.12 187 TRP A CA 1
ATOM 1455 C C . TRP A 1 187 ? -8.133 -12.508 -10.695 1 97.12 187 TRP A C 1
ATOM 1457 O O . TRP A 1 187 ? -8.672 -12.797 -9.625 1 97.12 187 TRP A O 1
ATOM 1467 N N . THR A 1 188 ? -7.004 -13.031 -11.133 1 97.94 188 THR A N 1
ATOM 1468 C CA . THR A 1 188 ? -6.441 -14.195 -10.453 1 97.94 188 THR A CA 1
ATOM 1469 C C . THR A 1 188 ? -4.945 -14.008 -10.219 1 97.94 188 THR A C 1
ATOM 1471 O O . THR A 1 188 ? -4.297 -13.219 -10.898 1 97.94 188 THR A O 1
ATOM 1474 N N . VAL A 1 189 ? -4.508 -14.648 -9.188 1 96.94 189 VAL A N 1
ATOM 1475 C CA . VAL A 1 189 ? -3.082 -14.883 -8.984 1 96.94 189 VAL A CA 1
ATOM 1476 C C . VAL A 1 189 ? -2.787 -16.375 -9.055 1 96.94 189 VAL A C 1
ATOM 1478 O O . VAL A 1 189 ? -3.674 -17.203 -8.82 1 96.94 189 VAL A O 1
ATOM 1481 N N . GLY A 1 190 ? -1.538 -16.641 -9.453 1 96.06 190 GLY A N 1
ATOM 1482 C CA . GLY A 1 190 ? -1.216 -18.047 -9.578 1 96.06 190 GLY A CA 1
ATOM 1483 C C . GLY A 1 190 ? 0.277 -18.312 -9.633 1 96.06 190 GLY A C 1
ATOM 1484 O O . GLY A 1 190 ? 1.084 -17.391 -9.523 1 96.06 190 GLY A O 1
ATOM 1485 N N . LEU A 1 191 ? 0.524 -19.547 -9.672 1 94.38 191 LEU A N 1
ATOM 1486 C CA . LEU A 1 191 ? 1.884 -20.062 -9.773 1 94.38 191 LEU A CA 1
ATOM 1487 C C . LEU A 1 191 ? 2.051 -20.922 -11.031 1 94.38 191 LEU A C 1
ATOM 1489 O O . LEU A 1 191 ? 1.214 -21.766 -11.32 1 94.38 191 LEU A O 1
ATOM 1493 N N . ARG A 1 192 ? 3.074 -20.547 -11.828 1 89.12 192 ARG A N 1
ATOM 1494 C CA . ARG A 1 192 ? 3.451 -21.312 -13.008 1 89.12 192 ARG A CA 1
ATOM 1495 C C . ARG A 1 192 ? 4.965 -21.359 -13.172 1 89.12 192 ARG A C 1
ATOM 1497 O O . ARG A 1 192 ? 5.629 -20.328 -13.164 1 89.12 192 ARG A O 1
ATOM 1504 N N . THR A 1 193 ? 5.547 -22.531 -13.375 1 82.06 193 THR A N 1
ATOM 1505 C CA . THR A 1 193 ? 6.98 -22.703 -13.586 1 82.06 193 THR A CA 1
ATOM 1506 C C . THR A 1 193 ? 7.781 -21.969 -12.516 1 82.06 193 THR A C 1
ATOM 1508 O O . THR A 1 193 ? 8.695 -21.203 -12.836 1 82.06 193 THR A O 1
ATOM 1511 N N . ASP A 1 194 ? 7.301 -21.969 -11.352 1 83.31 194 ASP A N 1
ATOM 1512 C CA . ASP A 1 194 ? 7.969 -21.438 -10.172 1 83.31 194 ASP A CA 1
ATOM 1513 C C . ASP A 1 194 ? 7.914 -19.906 -10.164 1 83.31 194 ASP A C 1
ATOM 1515 O O . ASP A 1 194 ? 8.742 -19.25 -9.523 1 83.31 194 ASP A O 1
ATOM 1519 N N . LEU A 1 195 ? 7.004 -19.391 -10.938 1 89.12 195 LEU A N 1
ATOM 1520 C CA . LEU A 1 195 ? 6.809 -17.953 -10.953 1 89.12 195 LEU A CA 1
ATOM 1521 C C . LEU A 1 195 ? 5.395 -17.578 -10.516 1 89.12 195 LEU A C 1
ATOM 1523 O O . LEU A 1 195 ? 4.418 -18.125 -11.039 1 89.12 195 LEU A O 1
ATOM 1527 N N . PHE A 1 196 ? 5.395 -16.781 -9.547 1 92.19 196 PHE A N 1
ATOM 1528 C CA . PHE A 1 196 ? 4.102 -16.234 -9.148 1 92.19 196 PHE A CA 1
ATOM 1529 C C . PHE A 1 196 ? 3.68 -15.109 -10.102 1 92.19 196 PHE A C 1
ATOM 1531 O O . PHE A 1 196 ? 4.504 -14.289 -10.5 1 92.19 196 PHE A O 1
ATOM 1538 N N . GLN A 1 197 ? 2.383 -15.148 -10.445 1 93.69 197 GLN A N 1
ATOM 1539 C CA . GLN A 1 197 ? 1.933 -14.172 -11.43 1 93.69 197 GLN A CA 1
ATOM 1540 C C . GLN A 1 197 ? 0.512 -13.703 -11.125 1 93.69 197 GLN A C 1
ATOM 1542 O O . GLN A 1 197 ? -0.286 -14.453 -10.555 1 93.69 197 GLN A O 1
ATOM 1547 N N . ALA A 1 198 ? 0.295 -12.43 -11.477 1 95.06 198 ALA A N 1
ATOM 1548 C CA . ALA A 1 198 ? -1.066 -11.906 -11.523 1 95.06 198 ALA A CA 1
ATOM 1549 C C . ALA A 1 198 ? -1.602 -11.898 -12.953 1 95.06 198 ALA A C 1
ATOM 1551 O O . ALA A 1 198 ? -0.865 -11.609 -13.898 1 95.06 198 ALA A O 1
ATOM 1552 N N . GLY A 1 199 ? -2.877 -12.211 -13.047 1 96 199 GLY A N 1
ATOM 1553 C CA . GLY A 1 199 ? -3.492 -12.305 -14.367 1 96 199 GLY A CA 1
ATOM 1554 C C . GLY A 1 199 ? -3.83 -10.953 -14.961 1 96 199 GLY A C 1
ATOM 1555 O O . GLY A 1 199 ? -4.992 -10.672 -15.258 1 96 199 GLY A O 1
ATOM 1556 N N . THR A 1 200 ? -2.793 -10.133 -15.125 1 93.06 200 THR A N 1
ATOM 1557 C CA . THR A 1 200 ? -2.916 -8.891 -15.883 1 93.06 200 THR A CA 1
ATOM 1558 C C . THR A 1 200 ? -2.482 -9.094 -17.328 1 93.06 200 THR A C 1
ATOM 1560 O O . THR A 1 200 ? -2.037 -10.18 -17.703 1 93.06 200 THR A O 1
ATOM 1563 N N . MET A 1 201 ? -2.701 -8.078 -18.188 1 90.31 201 MET A N 1
ATOM 1564 C CA . MET A 1 201 ? -2.219 -8.109 -19.562 1 90.31 201 MET A CA 1
ATOM 1565 C C . MET A 1 201 ? -1.341 -6.898 -19.859 1 90.31 201 MET A C 1
ATOM 1567 O O . MET A 1 201 ? -1.842 -5.781 -20 1 90.31 201 MET A O 1
ATOM 1571 N N . PRO A 1 202 ? -0.002 -7.004 -20.031 1 90.19 202 PRO A N 1
ATOM 1572 C CA . PRO A 1 202 ? 0.694 -8.289 -19.922 1 90.19 202 PRO A CA 1
ATOM 1573 C C . PRO A 1 202 ? 0.729 -8.812 -18.484 1 90.19 202 PRO A C 1
ATOM 1575 O O . PRO A 1 202 ? 0.42 -8.07 -17.547 1 90.19 202 PRO A O 1
ATOM 1578 N N . VAL A 1 203 ? 1.146 -10.07 -18.344 1 92 203 VAL A N 1
ATOM 1579 C CA . VAL A 1 203 ? 1.203 -10.727 -17.047 1 92 203 VAL A CA 1
ATOM 1580 C C . VAL A 1 203 ? 2.188 -9.992 -16.141 1 92 203 VAL A C 1
ATOM 1582 O O . VAL A 1 203 ? 3.229 -9.523 -16.594 1 92 203 VAL A O 1
ATOM 1585 N N . THR A 1 204 ? 1.776 -9.969 -14.844 1 90.06 204 THR A N 1
ATOM 1586 C CA . THR A 1 204 ? 2.65 -9.336 -13.859 1 90.06 204 THR A CA 1
ATOM 1587 C C . THR A 1 204 ? 3.332 -10.383 -12.984 1 90.06 204 THR A C 1
ATOM 1589 O O . THR A 1 204 ? 2.66 -11.156 -12.297 1 90.06 204 THR A O 1
ATOM 1592 N N . VAL A 1 205 ? 4.602 -10.328 -13.031 1 88.81 205 VAL A N 1
ATOM 1593 C CA . VAL A 1 205 ? 5.363 -11.227 -12.172 1 88.81 205 VAL A CA 1
ATOM 1594 C C . VAL A 1 205 ? 5.375 -10.695 -10.742 1 88.81 205 VAL A C 1
ATOM 1596 O O . VAL A 1 205 ? 5.566 -9.492 -10.523 1 88.81 205 VAL A O 1
ATOM 1599 N N . LEU A 1 206 ? 5.125 -11.594 -9.805 1 88.44 206 LEU A N 1
ATOM 1600 C CA . LEU A 1 206 ? 4.977 -11.18 -8.414 1 88.44 206 LEU A CA 1
ATOM 1601 C C . LEU A 1 206 ? 6.16 -11.648 -7.574 1 88.44 206 LEU A C 1
ATOM 1603 O O . LEU A 1 206 ? 6.715 -12.727 -7.82 1 88.44 206 LEU A O 1
ATOM 1607 N N . SER A 1 207 ? 6.523 -10.742 -6.668 1 80.5 207 SER A N 1
ATOM 1608 C CA . SER A 1 207 ? 7.531 -11.117 -5.68 1 80.5 207 SER A CA 1
ATOM 1609 C C . SER A 1 207 ? 6.891 -11.672 -4.414 1 80.5 207 SER A C 1
ATOM 1611 O O . SER A 1 207 ? 6.438 -10.914 -3.555 1 80.5 207 SER A O 1
ATOM 1613 N N . VAL A 1 208 ? 6.797 -12.922 -4.375 1 83.31 208 VAL A N 1
ATOM 1614 C CA . VAL A 1 208 ? 6.16 -13.602 -3.246 1 83.31 208 VAL A CA 1
ATOM 1615 C C . VAL A 1 208 ? 7.176 -14.5 -2.545 1 83.31 208 VAL A C 1
ATOM 1617 O O . VAL A 1 208 ? 8.047 -15.086 -3.193 1 83.31 208 VAL A O 1
ATOM 1620 N N . ARG A 1 209 ? 7.156 -14.43 -1.268 1 76.38 209 ARG A N 1
ATOM 1621 C CA . ARG A 1 209 ? 8.047 -15.297 -0.505 1 76.38 209 ARG A CA 1
ATOM 1622 C C . ARG A 1 209 ? 7.82 -16.766 -0.864 1 76.38 209 ARG A C 1
ATOM 1624 O O . ARG A 1 209 ? 6.691 -17.172 -1.143 1 76.38 209 ARG A O 1
ATOM 1631 N N . PRO A 1 210 ? 8.969 -17.391 -0.75 1 73.69 210 PRO A N 1
ATOM 1632 C CA . PRO A 1 210 ? 8.828 -18.828 -0.997 1 73.69 210 PRO A CA 1
ATOM 1633 C C . PRO A 1 210 ? 7.977 -19.531 0.058 1 73.69 210 PRO A C 1
ATOM 1635 O O . PRO A 1 210 ? 7.832 -19.031 1.175 1 73.69 210 PRO A O 1
ATOM 1638 N N . ARG A 1 211 ? 7.211 -20.516 -0.206 1 81.75 211 ARG A N 1
ATOM 1639 C CA . ARG A 1 211 ? 6.43 -21.375 0.683 1 81.75 211 ARG A CA 1
ATOM 1640 C C . ARG A 1 211 ? 5.023 -20.812 0.88 1 81.75 211 ARG A C 1
ATOM 1642 O O . ARG A 1 211 ? 4.48 -20.875 1.985 1 81.75 211 ARG A O 1
ATOM 1649 N N . LEU A 1 212 ? 4.648 -20.062 -0.011 1 90.69 212 LEU A N 1
ATOM 1650 C CA . LEU A 1 212 ? 3.24 -19.688 0.013 1 90.69 212 LEU A CA 1
ATOM 1651 C C . LEU A 1 212 ? 2.348 -20.922 0.043 1 90.69 212 LEU A C 1
ATOM 1653 O O . LEU A 1 212 ? 2.357 -21.734 -0.895 1 90.69 212 LEU A O 1
ATOM 1657 N N . HIS A 1 213 ? 1.646 -21.094 1.2 1 92.56 213 HIS A N 1
ATOM 1658 C CA . HIS A 1 213 ? 0.793 -22.281 1.323 1 92.56 213 HIS A CA 1
ATOM 1659 C C . HIS A 1 213 ? -0.681 -21.891 1.354 1 92.56 213 HIS A C 1
ATOM 1661 O O . HIS A 1 213 ? -1.549 -22.703 1.036 1 92.56 213 HIS A O 1
ATOM 1667 N N . ARG A 1 214 ? -0.905 -20.734 1.791 1 95.88 214 ARG A N 1
ATOM 1668 C CA . ARG A 1 214 ? -2.289 -20.281 1.892 1 95.88 214 ARG A CA 1
ATOM 1669 C C . ARG A 1 214 ? -2.447 -18.875 1.344 1 95.88 214 ARG A C 1
ATOM 1671 O O . ARG A 1 214 ? -1.686 -17.969 1.706 1 95.88 214 ARG A O 1
ATOM 1678 N N . VAL A 1 215 ? -3.418 -18.734 0.469 1 97.06 215 VAL A N 1
ATOM 1679 C CA . VAL A 1 215 ? -3.705 -17.453 -0.149 1 97.06 215 VAL A CA 1
ATOM 1680 C C . VAL A 1 215 ? -5.023 -16.906 0.391 1 97.06 215 VAL A C 1
ATOM 1682 O O . VAL A 1 215 ? -6.047 -17.594 0.364 1 97.06 215 VAL A O 1
ATOM 1685 N N . GLY A 1 216 ? -4.949 -15.703 0.948 1 97.94 216 GLY A N 1
ATOM 1686 C CA . GLY A 1 216 ? -6.168 -14.992 1.295 1 97.94 216 GLY A CA 1
ATOM 1687 C C . GLY A 1 216 ? -6.695 -14.125 0.166 1 97.94 216 GLY A C 1
ATOM 1688 O O . GLY A 1 216 ? -5.926 -13.438 -0.507 1 97.94 216 GLY A O 1
ATOM 1689 N N . VAL A 1 217 ? -7.973 -14.195 -0.053 1 98.62 217 VAL A N 1
ATOM 1690 C CA . VAL A 1 217 ? -8.617 -13.406 -1.099 1 98.62 217 VAL A CA 1
ATOM 1691 C C . VAL A 1 217 ? -9.641 -12.461 -0.475 1 98.62 217 VAL A C 1
ATOM 1693 O O . VAL A 1 217 ? -10.602 -12.906 0.168 1 98.62 217 VAL A O 1
ATOM 1696 N N . PHE A 1 218 ? -9.398 -11.227 -0.663 1 98.06 218 PHE A N 1
ATOM 1697 C CA . PHE A 1 218 ? -10.312 -10.219 -0.133 1 98.06 218 PHE A CA 1
ATOM 1698 C C . PHE A 1 218 ? -10.945 -9.414 -1.262 1 98.06 218 PHE A C 1
ATOM 1700 O O . PHE A 1 218 ? -10.258 -8.664 -1.956 1 98.06 218 PHE A O 1
ATOM 1707 N N . LEU A 1 219 ? -12.258 -9.555 -1.325 1 97.69 219 LEU A N 1
ATOM 1708 C CA . LEU A 1 219 ? -13.031 -8.883 -2.365 1 97.69 219 LEU A CA 1
ATOM 1709 C C . LEU A 1 219 ? -13.836 -7.727 -1.784 1 97.69 219 LEU A C 1
ATOM 1711 O O . LEU A 1 219 ? -14.633 -7.926 -0.866 1 97.69 219 LEU A O 1
ATOM 1715 N N . ASP A 1 220 ? -13.594 -6.559 -2.248 1 95.75 220 ASP A N 1
ATOM 1716 C CA . ASP A 1 220 ? -14.359 -5.375 -1.877 1 95.75 220 ASP A CA 1
ATOM 1717 C C . ASP A 1 220 ? -15.156 -4.844 -3.068 1 95.75 220 ASP A C 1
ATOM 1719 O O . ASP A 1 220 ? -14.625 -4.105 -3.898 1 95.75 220 ASP A O 1
ATOM 1723 N N . MET A 1 221 ? -16.438 -5.102 -3.104 1 94.94 221 MET A N 1
ATOM 1724 C CA . MET A 1 221 ? -17.281 -4.73 -4.238 1 94.94 221 MET A CA 1
ATOM 1725 C C . MET A 1 221 ? -17.547 -3.229 -4.258 1 94.94 221 MET A C 1
ATOM 1727 O O . MET A 1 221 ? -17.844 -2.66 -5.309 1 94.94 221 MET A O 1
ATOM 1731 N N . ASN A 1 222 ? -17.438 -2.648 -3.074 1 92 222 ASN A N 1
ATOM 1732 C CA . ASN A 1 222 ? -17.625 -1.204 -3.014 1 92 222 ASN A CA 1
ATOM 1733 C C . ASN A 1 222 ? -16.516 -0.459 -3.738 1 92 222 ASN A C 1
ATOM 1735 O O . ASN A 1 222 ? -16.766 0.521 -4.441 1 92 222 ASN A O 1
ATOM 1739 N N . PHE A 1 223 ? -15.336 -0.983 -3.572 1 92.5 223 PHE A N 1
ATOM 1740 C CA . PHE A 1 223 ? -14.18 -0.331 -4.176 1 92.5 223 PHE A CA 1
ATOM 1741 C C . PHE A 1 223 ? -13.836 -0.971 -5.516 1 92.5 223 PHE A C 1
ATOM 1743 O O . PHE A 1 223 ? -13.062 -0.412 -6.297 1 92.5 223 PHE A O 1
ATOM 1750 N N . GLY A 1 224 ? -14.422 -2.098 -5.777 1 93.38 224 GLY A N 1
ATOM 1751 C CA . GLY A 1 224 ? -14.055 -2.814 -6.992 1 93.38 224 GLY A CA 1
ATOM 1752 C C . GLY A 1 224 ? -12.625 -3.318 -6.98 1 93.38 224 GLY A C 1
ATOM 1753 O O . GLY A 1 224 ? -11.883 -3.105 -7.938 1 93.38 224 GLY A O 1
ATOM 1754 N N . THR A 1 225 ? -12.242 -3.875 -5.84 1 95.19 225 THR A N 1
ATOM 1755 C CA . THR A 1 225 ? -10.875 -4.379 -5.711 1 95.19 225 THR A CA 1
ATOM 1756 C C . THR A 1 225 ? -10.875 -5.812 -5.195 1 95.19 225 THR A C 1
ATOM 1758 O O . THR A 1 225 ? -11.812 -6.234 -4.516 1 95.19 225 THR A O 1
ATOM 1761 N N . VAL A 1 226 ? -9.914 -6.555 -5.586 1 97.12 226 VAL A N 1
ATOM 1762 C CA . VAL A 1 226 ? -9.609 -7.855 -4.992 1 97.12 226 VAL A CA 1
ATOM 1763 C C . VAL A 1 226 ? -8.133 -7.922 -4.613 1 97.12 226 VAL A C 1
ATOM 1765 O O . VAL A 1 226 ? -7.262 -7.676 -5.445 1 97.12 226 VAL A O 1
ATOM 1768 N N . SER A 1 227 ? -7.941 -8.141 -3.342 1 95.88 227 SER A N 1
ATOM 1769 C CA . SER A 1 227 ? -6.582 -8.203 -2.814 1 95.88 227 SER A CA 1
ATOM 1770 C C . SER A 1 227 ? -6.211 -9.625 -2.404 1 95.88 227 SER A C 1
ATOM 1772 O O . SER A 1 227 ? -7.055 -10.375 -1.9 1 95.88 227 SER A O 1
ATOM 1774 N N . PHE A 1 228 ? -4.98 -9.938 -2.643 1 96.56 228 PHE A N 1
ATOM 1775 C CA . PHE A 1 228 ? -4.449 -11.258 -2.299 1 96.56 228 PHE A CA 1
ATOM 1776 C C . PHE A 1 228 ? -3.361 -11.141 -1.237 1 96.56 228 PHE A C 1
ATOM 1778 O O . PHE A 1 228 ? -2.535 -10.227 -1.283 1 96.56 228 PHE A O 1
ATOM 1785 N N . TYR A 1 229 ? -3.371 -12.102 -0.336 1 94.56 229 TYR A N 1
ATOM 1786 C CA . TYR A 1 229 ? -2.422 -12.047 0.771 1 94.56 229 TYR A CA 1
ATOM 1787 C C . TYR A 1 229 ? -1.797 -13.414 1.021 1 94.56 229 TYR A C 1
ATOM 1789 O O . TYR A 1 229 ? -2.422 -14.453 0.765 1 94.56 229 TYR A O 1
ATOM 1797 N N . HIS A 1 230 ? -0.551 -13.328 1.445 1 93.62 230 HIS A N 1
ATOM 1798 C CA . HIS A 1 230 ? 0.067 -14.484 2.082 1 93.62 230 HIS A CA 1
ATOM 1799 C C . HIS A 1 230 ? -0.415 -14.641 3.52 1 93.62 230 HIS A C 1
ATOM 1801 O O . HIS A 1 230 ? -0.024 -13.875 4.398 1 93.62 230 HIS A O 1
ATOM 1807 N N . VAL A 1 231 ? -1.236 -15.633 3.773 1 93.94 231 VAL A N 1
ATOM 1808 C CA . VAL A 1 231 ? -1.95 -15.719 5.043 1 93.94 231 VAL A CA 1
ATOM 1809 C C . VAL A 1 231 ? -0.958 -15.969 6.176 1 93.94 231 VAL A C 1
ATOM 1811 O O . VAL A 1 231 ? -1.138 -15.469 7.289 1 93.94 231 VAL A O 1
ATOM 1814 N N . SER A 1 232 ? 0.062 -16.703 5.945 1 89.88 232 SER A N 1
ATOM 1815 C CA . SER A 1 232 ? 1 -17.125 6.984 1 89.88 232 SER A CA 1
ATOM 1816 C C . SER A 1 232 ? 1.718 -15.93 7.594 1 89.88 232 SER A C 1
ATOM 1818 O O . SER A 1 232 ? 1.863 -15.844 8.812 1 89.88 232 SER A O 1
ATOM 1820 N N . ASP A 1 233 ? 2.127 -15.062 6.758 1 86.62 233 ASP A N 1
ATOM 1821 C CA . ASP A 1 233 ? 2.883 -13.945 7.309 1 86.62 233 ASP A CA 1
ATOM 1822 C C . ASP A 1 233 ? 2.143 -12.625 7.102 1 86.62 233 ASP A C 1
ATOM 1824 O O . ASP A 1 233 ? 2.625 -11.57 7.512 1 86.62 233 ASP A O 1
ATOM 1828 N N . GLY A 1 234 ? 1.049 -12.703 6.484 1 89.81 234 GLY A N 1
ATOM 1829 C CA . GLY A 1 234 ? 0.205 -11.531 6.344 1 89.81 234 GLY A CA 1
ATOM 1830 C C . GLY A 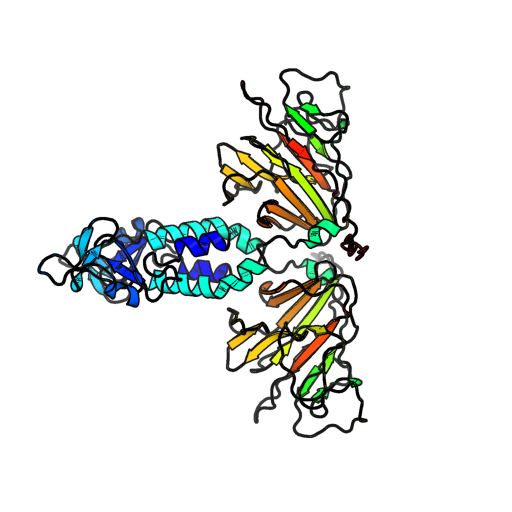1 234 ? 0.67 -10.586 5.25 1 89.81 234 GLY A C 1
ATOM 1831 O O . GLY A 1 234 ? 0.109 -9.508 5.074 1 89.81 234 GLY A O 1
ATOM 1832 N N . SER A 1 235 ? 1.606 -10.938 4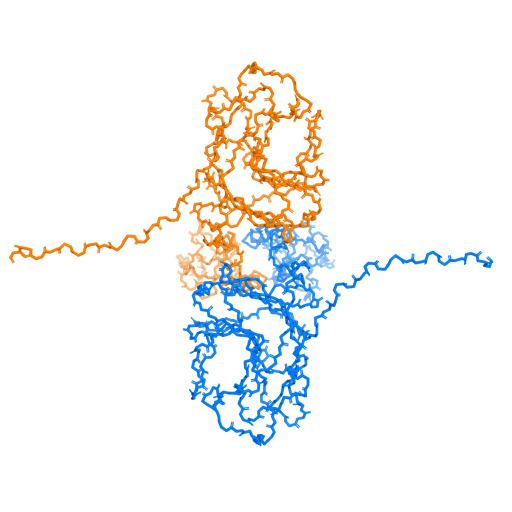.453 1 88.56 235 SER A N 1
ATOM 1833 C CA . SER A 1 235 ? 2.143 -10.055 3.424 1 88.56 235 SER A CA 1
ATOM 1834 C C . SER A 1 235 ? 1.162 -9.891 2.268 1 88.56 235 SER A C 1
ATOM 1836 O O . SER A 1 235 ? 0.49 -10.852 1.878 1 88.56 235 SER A O 1
ATOM 1838 N N . HIS A 1 236 ? 1.118 -8.688 1.776 1 91.5 236 HIS A N 1
ATOM 1839 C CA . HIS A 1 236 ? 0.326 -8.383 0.59 1 91.5 236 HIS A CA 1
ATOM 1840 C C . HIS A 1 236 ? 0.964 -8.969 -0.664 1 91.5 236 HIS A C 1
ATOM 1842 O O . HIS A 1 236 ? 2.182 -8.891 -0.84 1 91.5 236 HIS A O 1
ATOM 1848 N N . ILE A 1 237 ? 0.134 -9.609 -1.478 1 91.44 237 ILE A N 1
ATOM 1849 C CA . ILE A 1 237 ? 0.634 -10.227 -2.703 1 91.44 237 ILE A CA 1
ATOM 1850 C C . ILE A 1 237 ? 0.346 -9.312 -3.893 1 91.44 237 ILE A C 1
ATOM 1852 O O . ILE A 1 237 ? 1.267 -8.898 -4.602 1 91.44 237 ILE A O 1
ATOM 1856 N N . PHE A 1 238 ? -0.913 -9.055 -4.066 1 93.12 238 PHE A N 1
ATOM 1857 C CA . PHE A 1 238 ? -1.313 -8.234 -5.207 1 93.12 238 PHE A CA 1
ATOM 1858 C C . PHE A 1 238 ? -2.75 -7.758 -5.051 1 93.12 238 PHE A C 1
ATOM 1860 O O . PHE A 1 238 ? -3.562 -8.406 -4.391 1 93.12 238 PHE A O 1
ATOM 1867 N N . THR A 1 239 ? -3.01 -6.574 -5.605 1 93.62 239 THR A N 1
ATOM 1868 C CA . THR A 1 239 ? -4.375 -6.062 -5.629 1 93.62 239 THR A CA 1
ATOM 1869 C C . THR A 1 239 ? -4.77 -5.641 -7.043 1 93.62 239 THR A C 1
ATOM 1871 O O . THR A 1 239 ? -4.055 -4.863 -7.688 1 93.62 239 THR A O 1
ATOM 1874 N N . PHE A 1 240 ? -5.801 -6.258 -7.555 1 94.81 240 PHE A N 1
ATOM 1875 C CA . PHE A 1 240 ? -6.445 -5.727 -8.75 1 94.81 240 PHE A CA 1
ATOM 1876 C C . PHE A 1 240 ? -7.359 -4.559 -8.398 1 94.81 240 PHE A C 1
ATOM 1878 O O . PHE A 1 240 ? -8.117 -4.625 -7.43 1 94.81 240 PHE A O 1
ATOM 1885 N N . THR A 1 241 ? -7.031 -3.609 -9.289 1 88.75 241 THR A N 1
ATOM 1886 C CA . THR A 1 241 ? -7.855 -2.426 -9.07 1 88.75 241 THR A CA 1
ATOM 1887 C C . THR A 1 241 ? -8.789 -2.189 -10.258 1 88.75 241 THR A C 1
ATOM 1889 O O . THR A 1 241 ? -8.625 -2.797 -11.312 1 88.75 241 THR A O 1
ATOM 1892 N N . GLU A 1 242 ? -10.031 -1.714 -10.109 1 84.75 242 GLU A N 1
ATOM 1893 C CA . GLU A 1 242 ? -10.953 -1.261 -11.148 1 84.75 242 GLU A CA 1
ATOM 1894 C C . GLU A 1 242 ? -11.891 -2.381 -11.578 1 84.75 242 GLU A C 1
ATOM 1896 O O . GLU A 1 242 ? -12.156 -2.555 -12.773 1 84.75 242 GLU A O 1
ATOM 1901 N N . ILE A 1 243 ? -12.125 -3.209 -10.711 1 91.69 243 ILE A N 1
ATOM 1902 C CA . ILE A 1 243 ? -13.164 -4.191 -11.016 1 91.69 243 ILE A CA 1
ATOM 1903 C C . ILE A 1 243 ? -14.5 -3.484 -11.203 1 91.69 243 ILE A C 1
ATOM 1905 O O . ILE A 1 243 ? -14.938 -2.727 -10.336 1 91.69 243 ILE A O 1
ATOM 1909 N N . PRO A 1 244 ? -15.117 -3.746 -12.305 1 86.25 244 PRO A N 1
ATOM 1910 C CA . PRO A 1 244 ? -16.375 -3.043 -12.578 1 86.25 244 PRO A CA 1
ATOM 1911 C C . PRO A 1 244 ? -17.453 -3.334 -11.531 1 86.25 244 PRO A C 1
ATOM 1913 O O . PRO A 1 244 ? -17.562 -4.469 -11.055 1 86.25 244 PRO A O 1
ATOM 1916 N N . ALA A 1 245 ? -18.281 -2.381 -11.164 1 76.81 245 ALA A N 1
ATOM 1917 C CA . ALA A 1 245 ? -19.281 -2.445 -10.094 1 76.81 245 ALA A CA 1
ATOM 1918 C C . ALA A 1 245 ? -20.469 -3.303 -10.508 1 76.81 245 ALA A C 1
ATOM 1920 O O . ALA A 1 245 ? -21.094 -3.949 -9.672 1 76.81 245 ALA A O 1
ATOM 1921 N N . ALA A 1 246 ? -20.812 -3.293 -11.625 1 73.56 246 ALA A N 1
ATOM 1922 C CA . ALA A 1 246 ? -22.094 -3.842 -12.062 1 73.56 246 ALA A CA 1
ATOM 1923 C C . ALA A 1 246 ? -21.984 -5.34 -12.32 1 73.56 246 ALA A C 1
ATOM 1925 O O . ALA A 1 246 ? -22.938 -5.965 -12.789 1 73.56 246 ALA A O 1
ATOM 1926 N N . GLU A 1 247 ? -21.078 -5.902 -11.789 1 85.56 247 GLU A N 1
ATOM 1927 C CA . GLU A 1 247 ? -20.922 -7.305 -12.148 1 85.56 247 GLU A CA 1
ATOM 1928 C C . GLU A 1 247 ? -20.953 -8.203 -10.914 1 85.56 247 GLU A C 1
ATOM 1930 O O . GLU A 1 247 ? -20.547 -7.781 -9.828 1 85.56 247 GLU A O 1
ATOM 1935 N N . THR A 1 248 ? -21.672 -9.328 -11.109 1 95.56 248 THR A N 1
ATOM 1936 C CA . THR A 1 248 ? -21.547 -10.375 -10.102 1 95.56 248 THR A CA 1
ATOM 1937 C C . THR A 1 248 ? -20.234 -11.148 -10.273 1 95.56 248 THR A C 1
ATOM 1939 O O . THR A 1 248 ? -19.891 -11.547 -11.383 1 95.56 248 THR A O 1
ATOM 1942 N N . LEU A 1 249 ? -19.531 -11.266 -9.18 1 97.81 249 LEU A N 1
ATOM 1943 C CA . LEU A 1 249 ? -18.25 -11.977 -9.234 1 97.81 249 LEU A CA 1
ATOM 1944 C C . LEU A 1 249 ? -18.344 -13.305 -8.5 1 97.81 249 LEU A C 1
ATOM 1946 O O . LEU A 1 249 ? -19.109 -13.438 -7.543 1 97.81 249 LEU A O 1
ATOM 1950 N N . ARG A 1 250 ? -17.625 -14.258 -8.977 1 98.06 250 ARG A N 1
ATOM 1951 C CA . ARG A 1 250 ? -17.578 -15.586 -8.375 1 98.06 250 ARG A CA 1
ATOM 1952 C C . ARG A 1 250 ? -16.156 -15.969 -8.008 1 98.06 250 ARG A C 1
ATOM 1954 O O . ARG A 1 250 ? -15.211 -15.625 -8.719 1 98.06 250 ARG A O 1
ATOM 1961 N N . PRO A 1 251 ? -16.031 -16.688 -6.84 1 98.62 251 PRO A N 1
ATOM 1962 C CA . PRO A 1 251 ? -14.703 -17.266 -6.594 1 98.62 251 PRO A CA 1
ATOM 1963 C C . PRO A 1 251 ? -14.234 -18.172 -7.734 1 98.62 251 PRO A C 1
ATOM 1965 O O . PRO A 1 251 ? -15.055 -18.828 -8.391 1 98.62 251 PRO A O 1
ATOM 1968 N N . PHE A 1 252 ? -12.969 -18.156 -7.969 1 98.5 252 PHE A N 1
ATOM 1969 C CA . PHE A 1 252 ? -12.398 -18.891 -9.094 1 98.5 252 PHE A CA 1
ATOM 1970 C C . PHE A 1 252 ? -11.242 -19.766 -8.641 1 98.5 252 PHE A C 1
ATOM 1972 O O . PHE A 1 252 ? -10.391 -19.344 -7.871 1 98.5 252 PHE A O 1
ATOM 1979 N N . PHE A 1 253 ? -11.211 -21.016 -9.172 1 98.38 253 PHE A N 1
ATOM 1980 C CA . PHE A 1 253 ? -10.18 -21.984 -8.797 1 98.38 253 PHE A CA 1
ATOM 1981 C C . PHE A 1 253 ? -9.703 -22.766 -10.023 1 98.38 253 PHE A C 1
ATOM 1983 O O . PHE A 1 253 ? -10.516 -23.344 -10.742 1 98.38 253 PHE A O 1
ATOM 1990 N N . ALA A 1 254 ? -8.453 -22.781 -10.234 1 97 254 ALA A N 1
ATOM 1991 C CA . ALA A 1 254 ? -7.832 -23.562 -11.297 1 97 254 ALA A CA 1
ATOM 1992 C C . ALA A 1 254 ? -6.645 -24.375 -10.766 1 97 254 ALA A C 1
ATOM 1994 O O . ALA A 1 254 ? -5.531 -23.859 -10.672 1 97 254 ALA A O 1
ATOM 1995 N N . PRO A 1 255 ? -6.863 -25.625 -10.422 1 95.56 255 PRO A N 1
ATOM 1996 C CA . PRO A 1 255 ? -5.75 -26.469 -9.977 1 95.56 255 PRO A CA 1
ATOM 1997 C C . PRO A 1 255 ? -4.781 -26.812 -11.102 1 95.56 255 PRO A C 1
ATOM 1999 O O . PRO A 1 255 ? -5.113 -26.656 -12.281 1 95.56 255 PRO A O 1
ATOM 2002 N N . GLY A 1 256 ? -3.615 -27.156 -10.742 1 88.69 256 GLY A N 1
ATOM 2003 C CA . GLY A 1 256 ? -2.613 -27.562 -11.719 1 88.69 256 GLY A CA 1
ATOM 2004 C C . GLY A 1 256 ? -2.895 -28.922 -12.336 1 88.69 256 GLY A C 1
ATOM 2005 O O . GLY A 1 256 ? -3.742 -29.672 -11.844 1 88.69 256 GLY A O 1
ATOM 2006 N N . ASN A 1 257 ? -2.203 -29.125 -13.461 1 82.44 257 ASN A N 1
ATOM 2007 C CA . ASN A 1 257 ? -2.307 -30.422 -14.125 1 82.44 257 ASN A CA 1
ATOM 2008 C C . ASN A 1 257 ? -1.744 -31.547 -13.25 1 82.44 257 ASN A C 1
ATOM 2010 O O . ASN A 1 257 ? -0.848 -31.312 -12.438 1 82.44 257 ASN A O 1
ATOM 2014 N N . PRO A 1 258 ? -2.488 -32.656 -13.32 1 74.62 258 PRO A N 1
ATOM 2015 C CA . PRO A 1 258 ? -1.958 -33.781 -12.547 1 74.62 258 PRO A CA 1
ATOM 2016 C C . PRO A 1 258 ? -0.518 -34.125 -12.914 1 74.62 258 PRO A C 1
ATOM 2018 O O . PRO A 1 258 ? -0.137 -34.031 -14.086 1 74.62 258 PRO A O 1
ATOM 2021 N N . THR A 1 259 ? 0.277 -34 -11.961 1 68.69 259 THR A N 1
ATOM 2022 C CA . THR A 1 259 ? 1.614 -34.562 -12.188 1 68.69 259 THR A CA 1
ATOM 2023 C C . THR A 1 259 ? 1.703 -36 -11.695 1 68.69 259 THR A C 1
ATOM 2025 O O . THR A 1 259 ? 0.84 -36.469 -10.945 1 68.69 259 THR A O 1
ATOM 2028 N N . THR A 1 260 ? 2.561 -36.875 -12.367 1 62.19 260 THR A N 1
ATOM 2029 C CA . THR A 1 260 ? 2.715 -38.281 -12.094 1 62.19 260 THR A CA 1
ATOM 2030 C C . THR A 1 260 ? 2.773 -38.531 -10.594 1 62.19 260 THR A C 1
ATOM 2032 O O . THR A 1 260 ? 2.305 -39.562 -10.109 1 62.19 260 THR A O 1
ATOM 2035 N N . ASP A 1 261 ? 3.336 -37.688 -9.789 1 59.72 261 ASP A N 1
ATOM 2036 C CA . ASP A 1 261 ? 3.66 -38.094 -8.422 1 59.72 261 ASP A CA 1
ATOM 2037 C C . ASP A 1 261 ? 2.803 -37.344 -7.414 1 59.72 261 ASP A C 1
ATOM 2039 O O . ASP A 1 261 ? 2.822 -37.656 -6.219 1 59.72 261 ASP A O 1
ATOM 2043 N N . ARG A 1 262 ? 2.152 -36.312 -7.801 1 64.19 262 ARG A N 1
ATOM 2044 C CA . ARG A 1 262 ? 1.506 -35.562 -6.73 1 64.19 262 ARG A CA 1
ATOM 2045 C C . ARG A 1 262 ? 0.247 -34.844 -7.234 1 64.19 262 ARG A C 1
ATOM 2047 O O . ARG A 1 262 ? 0.211 -34.375 -8.367 1 64.19 262 ARG A O 1
ATOM 2054 N N . GLN A 1 263 ? -0.87 -35.094 -6.484 1 67.44 263 GLN A N 1
ATOM 2055 C CA . GLN A 1 263 ? -2.09 -34.312 -6.742 1 67.44 263 GLN A CA 1
ATOM 2056 C C . GLN A 1 263 ? -1.955 -32.875 -6.27 1 67.44 263 GLN A C 1
ATOM 2058 O O . GLN A 1 263 ? -1.453 -32.625 -5.172 1 67.44 263 GLN A O 1
ATOM 2063 N N . GLU A 1 264 ? -2.137 -32 -7.215 1 84.31 264 GLU A N 1
ATOM 2064 C CA . GLU A 1 264 ? -2.16 -30.594 -6.898 1 84.31 264 GLU A CA 1
ATOM 2065 C C . GLU A 1 264 ? -3.547 -30.141 -6.445 1 84.31 264 GLU A C 1
ATOM 2067 O O . GLU A 1 264 ? -4.387 -29.766 -7.27 1 84.31 264 GLU A O 1
ATOM 2072 N N . VAL A 1 265 ? -3.83 -30.219 -5.09 1 93.06 265 VAL A N 1
ATOM 2073 C CA . VAL A 1 265 ? -5.168 -30 -4.555 1 93.06 265 VAL A CA 1
ATOM 2074 C C . VAL A 1 265 ? -5.289 -28.547 -4.062 1 93.06 265 VAL A C 1
ATOM 2076 O O . VAL A 1 265 ? -4.371 -28.031 -3.43 1 93.06 265 VAL A O 1
ATOM 2079 N N . LEU A 1 266 ? -6.281 -27.922 -4.5 1 97.38 266 LEU A N 1
ATOM 2080 C CA . LEU A 1 266 ? -6.699 -26.656 -3.891 1 97.38 266 LEU A CA 1
ATOM 2081 C C . LEU A 1 266 ? -7.797 -26.891 -2.857 1 97.38 266 LEU A C 1
ATOM 2083 O O . LEU A 1 266 ? -8.766 -27.609 -3.125 1 97.38 266 LEU A O 1
ATOM 2087 N N . ARG A 1 267 ? -7.648 -26.328 -1.688 1 97.88 267 ARG A N 1
ATOM 2088 C CA . ARG A 1 267 ? -8.625 -26.516 -0.624 1 97.88 267 ARG A CA 1
ATOM 2089 C C . ARG A 1 267 ? -9.102 -25.172 -0.075 1 97.88 267 ARG A C 1
ATOM 2091 O O . ARG A 1 267 ? -8.297 -24.344 0.321 1 97.88 267 ARG A O 1
ATOM 2098 N N . ILE A 1 268 ? -10.406 -24.953 -0.092 1 98.19 268 ILE A N 1
ATOM 2099 C CA . ILE A 1 268 ? -10.984 -23.781 0.547 1 98.19 268 ILE A CA 1
ATOM 2100 C C . ILE A 1 268 ? -10.992 -23.969 2.062 1 98.19 268 ILE A C 1
ATOM 2102 O O . ILE A 1 268 ? -11.531 -24.953 2.572 1 98.19 268 ILE A O 1
ATOM 2106 N N . CYS A 1 269 ? -10.445 -23.031 2.762 1 96.12 269 CYS A N 1
ATOM 2107 C CA . CYS A 1 269 ? -10.328 -23.141 4.211 1 96.12 269 CYS A CA 1
ATOM 2108 C C . CYS A 1 269 ? -11.648 -22.828 4.895 1 96.12 269 CYS A C 1
ATOM 2110 O O . CYS A 1 269 ? -12.375 -21.922 4.469 1 96.12 269 CYS A O 1
ATOM 2112 N N . PRO A 1 270 ? -11.977 -23.547 5.941 1 91.69 270 PRO A N 1
ATOM 2113 C CA . PRO A 1 270 ? -13.227 -23.297 6.66 1 91.69 270 PRO A CA 1
ATOM 2114 C C . PRO A 1 270 ? -13.227 -21.938 7.383 1 91.69 270 PRO A C 1
ATOM 2116 O O . PRO A 1 270 ? -12.164 -21.391 7.668 1 91.69 270 PRO A O 1
ATOM 2119 N N . VAL A 1 271 ? -14.453 -21.469 7.512 1 86.06 271 VAL A N 1
ATOM 2120 C CA . VAL A 1 271 ? -14.617 -20.188 8.211 1 86.06 271 VAL A CA 1
ATOM 2121 C C . VAL A 1 271 ? -14.281 -20.375 9.695 1 86.06 271 VAL A C 1
ATOM 2123 O O . VAL A 1 271 ? -14.711 -21.359 10.312 1 86.06 271 VAL A O 1
ATOM 2126 N N . ARG A 1 272 ? -13.227 -19.797 10.164 1 71.38 272 ARG A N 1
ATOM 2127 C CA . ARG A 1 272 ? -12.867 -19.875 11.578 1 71.38 272 ARG A CA 1
ATOM 2128 C C . ARG A 1 272 ? -13.852 -19.094 12.438 1 71.38 272 ARG A C 1
ATOM 2130 O O . ARG A 1 272 ? -14.297 -18.016 12.039 1 71.38 272 ARG A O 1
ATOM 2137 N N . SER A 1 273 ? -14.719 -19.734 13.141 1 59.38 273 SER A N 1
ATOM 2138 C CA . SER A 1 273 ? -15.57 -19.031 14.094 1 59.38 273 SER A CA 1
ATOM 2139 C C . SER A 1 273 ? -14.773 -18 14.891 1 59.38 273 SER A C 1
ATOM 2141 O O . SER A 1 273 ? -13.625 -18.25 15.25 1 59.38 273 SER A O 1
ATOM 2143 N N . PRO A 1 274 ? -15.039 -16.812 14.797 1 51.19 274 PRO A N 1
ATOM 2144 C CA . PRO A 1 274 ? -14.312 -15.914 15.695 1 51.19 274 PRO A CA 1
ATOM 2145 C C . PRO A 1 274 ? -14.164 -16.484 17.109 1 51.19 274 PRO A C 1
ATOM 2147 O O . PRO A 1 274 ? -15.164 -16.859 17.734 1 51.19 274 PRO A O 1
ATOM 2150 N N . GLY A 1 275 ? -13.367 -17.469 17.375 1 40.19 275 GLY A N 1
ATOM 2151 C CA . GLY A 1 275 ? -13.242 -18 18.734 1 40.19 275 GLY A CA 1
ATOM 2152 C C . GLY A 1 275 ? -13.516 -16.953 19.812 1 40.19 275 GLY A C 1
ATOM 2153 O O . GLY A 1 275 ? -13.305 -15.766 19.594 1 40.19 275 GLY A O 1
ATOM 2154 N N . VAL A 1 276 ? -14.516 -17.312 20.906 1 35.56 276 VAL A N 1
ATOM 2155 C CA . VAL A 1 276 ? -14.633 -16.703 22.219 1 35.56 276 VAL A CA 1
ATOM 2156 C C . VAL A 1 276 ? -13.25 -16.438 22.797 1 35.56 276 VAL A C 1
ATOM 2158 O O . VAL A 1 276 ? -12.391 -17.328 22.797 1 35.56 276 VAL A O 1
ATOM 2161 N N . ALA A 1 277 ? -12.789 -15.266 22.844 1 36.69 277 ALA A N 1
ATOM 2162 C CA . ALA A 1 277 ? -11.695 -14.914 23.734 1 36.69 277 ALA A CA 1
ATOM 2163 C C . ALA A 1 277 ? -11.742 -15.727 25.031 1 36.69 277 ALA A C 1
ATOM 2165 O O . ALA A 1 277 ? -12.617 -15.516 25.875 1 36.69 277 ALA A O 1
ATOM 2166 N N . GLY A 1 278 ? -11.641 -17.016 25.047 1 29.39 278 GLY A N 1
ATOM 2167 C CA . GLY A 1 278 ? -11.594 -17.781 26.281 1 29.39 278 GLY A CA 1
ATOM 2168 C C . GLY A 1 278 ? -10.633 -17.219 27.312 1 29.39 278 GLY A C 1
ATOM 2169 O O . GLY A 1 278 ? -9.477 -16.922 26.984 1 29.39 278 GLY A O 1
ATOM 2170 N N . ASN A 1 279 ? -11.188 -16.5 28.391 1 29.52 279 ASN A N 1
ATOM 2171 C CA . ASN A 1 279 ? -10.539 -16.172 29.656 1 29.52 279 ASN A CA 1
ATOM 2172 C C . ASN A 1 279 ? -9.727 -17.344 30.188 1 29.52 279 ASN A C 1
ATOM 2174 O O . ASN A 1 279 ? -10.234 -18.453 30.312 1 29.52 279 ASN A O 1
ATOM 2178 N N . PRO A 1 280 ? -8.445 -17.297 30.062 1 32.22 280 PRO A N 1
ATOM 2179 C CA . PRO A 1 280 ? -7.656 -18.312 30.766 1 32.22 280 PRO A CA 1
ATOM 2180 C C . PRO A 1 280 ? -8.117 -18.531 32.219 1 32.22 280 PRO A C 1
ATOM 2182 O O . PRO A 1 280 ? -8.375 -17.562 32.938 1 32.22 280 PRO A O 1
ATOM 2185 N N . THR A 1 281 ? -8.953 -19.516 32.531 1 30 281 THR A N 1
ATOM 2186 C CA . THR A 1 281 ? -9.258 -19.969 33.875 1 30 281 THR A CA 1
ATOM 2187 C C . THR A 1 281 ? -7.988 -20.062 34.719 1 30 281 THR A C 1
ATOM 2189 O O . THR A 1 281 ? -6.969 -20.578 34.25 1 30 281 THR A O 1
ATOM 2192 N N . GLY A 1 282 ? -7.727 -19.078 35.688 1 27.89 282 GLY A N 1
ATOM 2193 C CA . GLY A 1 282 ? -6.832 -19.094 36.812 1 27.89 282 GLY A CA 1
ATOM 2194 C C . GLY A 1 282 ? -6.781 -20.438 37.531 1 27.89 282 GLY A C 1
ATOM 2195 O O . GLY A 1 282 ? -7.789 -20.906 38.062 1 27.89 282 GLY A O 1
ATOM 2196 N N . SER A 1 283 ? -6.059 -21.438 37.031 1 28.3 283 SER A N 1
ATOM 2197 C CA . SER A 1 283 ? -5.738 -22.672 37.719 1 28.3 283 SER A CA 1
ATOM 2198 C C . SER A 1 283 ? -5.355 -22.391 39.188 1 28.3 283 SER A C 1
ATOM 2200 O O . SER A 1 283 ? -4.719 -21.375 39.469 1 28.3 283 SER A O 1
ATOM 2202 N N . GLY A 1 284 ? -6.066 -23 40.219 1 25.25 284 GLY A N 1
ATOM 2203 C CA . GLY A 1 284 ? -6.047 -23.281 41.656 1 25.25 284 GLY A CA 1
ATOM 2204 C C . GLY A 1 284 ? -4.691 -23.734 42.156 1 25.25 284 GLY A C 1
ATOM 2205 O O . GLY A 1 284 ? -4.047 -24.578 41.562 1 25.25 284 GLY A O 1
ATOM 2206 N N . GLN A 1 285 ? -4.012 -22.828 42.812 1 26.98 285 GLN A N 1
ATOM 2207 C CA . GLN A 1 285 ? -2.891 -23.031 43.719 1 26.98 285 GLN A CA 1
ATOM 2208 C C . GLN A 1 285 ? -3.193 -24.141 44.719 1 26.98 285 GLN A C 1
ATOM 2210 O O . GLN A 1 285 ? -3.588 -23.875 45.875 1 26.98 285 GLN A O 1
ATOM 2215 N N . SER A 1 286 ? -3.852 -25.234 44.375 1 23.33 286 SER A N 1
ATOM 2216 C CA . SER A 1 286 ? -3.84 -26.141 45.531 1 23.33 286 SER A CA 1
ATOM 2217 C C . SER A 1 286 ? -2.426 -26.625 45.844 1 23.33 286 SER A C 1
ATOM 2219 O O . SER A 1 286 ? -2.119 -26.969 46.969 1 23.33 286 SER A O 1
ATOM 2221 N N . LYS A 1 287 ? -1.416 -26.766 44.969 1 21.16 287 LYS A N 1
ATOM 2222 C CA . LYS A 1 287 ? -0.428 -27.453 45.812 1 21.16 287 LYS A CA 1
ATOM 2223 C C . LYS A 1 287 ? 0.299 -26.469 46.719 1 21.16 287 LYS A C 1
ATOM 2225 O O . LYS A 1 287 ? 0.657 -25.359 46.312 1 21.16 287 LYS A O 1
ATOM 2230 N N . MET B 1 1 ? 4.207 8.344 -4.16 1 59.91 1 MET B N 1
ATOM 2231 C CA . MET B 1 1 ? 5.238 7.516 -3.547 1 59.91 1 MET B CA 1
ATOM 2232 C C . MET B 1 1 ? 5.898 6.613 -4.582 1 59.91 1 MET B C 1
ATOM 2234 O O . MET B 1 1 ? 7.121 6.641 -4.746 1 59.91 1 MET B O 1
ATOM 2238 N N . ALA B 1 2 ? 5.109 5.836 -5.297 1 61.88 2 ALA B N 1
ATOM 2239 C CA . ALA B 1 2 ? 5.703 4.969 -6.309 1 61.88 2 ALA B CA 1
ATOM 2240 C C . ALA B 1 2 ? 6.535 5.773 -7.305 1 61.88 2 ALA B C 1
ATOM 2242 O O . ALA B 1 2 ? 7.602 5.332 -7.73 1 61.88 2 ALA B O 1
ATOM 2243 N N . GLU B 1 3 ? 6.086 6.996 -7.418 1 68.81 3 GLU B N 1
ATOM 2244 C CA . GLU B 1 3 ? 6.773 7.879 -8.352 1 68.81 3 GLU B CA 1
ATOM 2245 C C . GLU B 1 3 ? 8.117 8.336 -7.797 1 68.81 3 GLU B C 1
ATOM 2247 O O . GLU B 1 3 ? 9.047 8.609 -8.555 1 68.81 3 GLU B O 1
ATOM 2252 N N . HIS B 1 4 ? 8.164 8.289 -6.484 1 71.12 4 HIS B N 1
ATOM 2253 C CA . HIS B 1 4 ? 9.398 8.734 -5.855 1 71.12 4 HIS B CA 1
ATOM 2254 C C . HIS B 1 4 ? 10.523 7.723 -6.078 1 71.12 4 HIS B C 1
ATOM 2256 O O . HIS B 1 4 ? 11.664 8.102 -6.348 1 71.12 4 HIS B O 1
ATOM 2262 N N . PHE B 1 5 ? 10.133 6.488 -6.16 1 77.62 5 PHE B N 1
ATOM 2263 C CA . PHE B 1 5 ? 11.148 5.469 -6.383 1 77.62 5 PHE B CA 1
ATOM 2264 C C . PHE B 1 5 ? 11.609 5.469 -7.836 1 77.62 5 PHE B C 1
ATOM 2266 O O . PHE B 1 5 ? 12.789 5.281 -8.117 1 77.62 5 PHE B O 1
ATOM 2273 N N . LYS B 1 6 ? 10.625 5.777 -8.617 1 77.06 6 LYS B N 1
ATOM 2274 C CA . LYS B 1 6 ? 10.945 5.738 -10.039 1 77.06 6 LYS B CA 1
ATOM 2275 C C . LYS B 1 6 ? 11.977 6.805 -10.398 1 77.06 6 LYS B C 1
ATOM 2277 O O . LYS B 1 6 ? 12.914 6.535 -11.148 1 77.06 6 LYS B O 1
ATOM 2282 N N . GLU B 1 7 ? 11.883 7.918 -9.82 1 79.12 7 GLU B N 1
ATOM 2283 C CA . GLU B 1 7 ? 12.766 9.039 -10.141 1 79.12 7 GLU B CA 1
ATOM 2284 C C . GLU B 1 7 ? 14.203 8.75 -9.703 1 79.12 7 GLU B C 1
ATOM 2286 O O . GLU B 1 7 ? 15.148 9.07 -10.422 1 79.12 7 GLU B O 1
ATOM 2291 N N . VAL B 1 8 ? 14.336 8.125 -8.648 1 84.44 8 VAL B N 1
ATOM 2292 C CA . VAL B 1 8 ? 15.672 7.906 -8.109 1 84.44 8 VAL B CA 1
ATOM 2293 C C . VAL B 1 8 ? 16.266 6.625 -8.703 1 84.44 8 VAL B C 1
ATOM 2295 O O . VAL B 1 8 ? 17.469 6.391 -8.602 1 84.44 8 VAL B O 1
ATOM 2298 N N . SER B 1 9 ? 15.477 5.832 -9.391 1 91.12 9 SER B N 1
ATOM 2299 C CA . SER B 1 9 ? 15.914 4.551 -9.93 1 91.12 9 SER B CA 1
ATOM 2300 C C . SER B 1 9 ? 16.141 4.637 -11.438 1 91.12 9 SER B C 1
ATOM 2302 O O . SER B 1 9 ? 16.5 3.641 -12.07 1 91.12 9 SER B O 1
ATOM 2304 N N . ARG B 1 10 ? 16.078 5.848 -11.922 1 91.62 10 ARG B N 1
ATOM 2305 C CA . ARG B 1 10 ? 16.125 5.984 -13.375 1 91.62 10 ARG B CA 1
ATOM 2306 C C . ARG B 1 10 ? 17.531 6.316 -13.852 1 91.62 10 ARG B C 1
ATOM 2308 O O . ARG B 1 10 ? 18.281 7.008 -13.156 1 91.62 10 ARG B O 1
ATOM 2315 N N . CYS B 1 11 ? 17.844 5.797 -15 1 93.88 11 CYS B N 1
ATOM 2316 C CA . CYS B 1 11 ? 19.047 6.191 -15.727 1 93.88 11 CYS B CA 1
ATOM 2317 C C . CYS B 1 11 ? 18.859 7.543 -16.406 1 93.88 11 CYS B C 1
ATOM 2319 O O . CYS B 1 11 ? 17.875 7.75 -17.109 1 93.88 11 CYS B O 1
ATOM 2321 N N . LEU B 1 12 ? 19.75 8.438 -16.25 1 91.5 12 LEU B N 1
ATOM 2322 C CA . LEU B 1 12 ? 19.594 9.789 -16.781 1 91.5 12 LEU B CA 1
ATOM 2323 C C . LEU B 1 12 ? 19.906 9.82 -18.281 1 91.5 12 LEU B C 1
ATOM 2325 O O . LEU B 1 12 ? 19.656 10.828 -18.938 1 91.5 12 LEU B O 1
ATOM 2329 N N . VAL B 1 13 ? 20.391 8.773 -18.781 1 94.12 13 VAL B N 1
ATOM 2330 C CA . VAL B 1 13 ? 20.719 8.703 -20.203 1 94.12 13 VAL B CA 1
ATOM 2331 C C . VAL B 1 13 ? 19.531 8.125 -20.969 1 94.12 13 VAL B C 1
ATOM 2333 O O . VAL B 1 13 ? 19 8.766 -21.875 1 94.12 13 VAL B O 1
ATOM 2336 N N . CYS B 1 14 ? 19.062 6.965 -20.656 1 94.62 14 CYS B N 1
ATOM 2337 C CA . CYS B 1 14 ? 17.969 6.332 -21.375 1 94.62 14 CYS B CA 1
ATOM 2338 C C . CYS B 1 14 ? 16.625 6.625 -20.719 1 94.62 14 CYS B C 1
ATOM 2340 O O . CYS B 1 14 ? 15.578 6.383 -21.297 1 94.62 14 CYS B O 1
ATOM 2342 N N . LEU B 1 15 ? 16.531 6.938 -19.516 1 92.5 15 LEU B N 1
ATOM 2343 C CA . LEU B 1 15 ? 15.383 7.379 -18.75 1 92.5 15 LEU B CA 1
ATOM 2344 C C . LEU B 1 15 ? 14.555 6.184 -18.281 1 92.5 15 LEU B C 1
ATOM 2346 O O . LEU B 1 15 ? 13.469 6.355 -17.734 1 92.5 15 LEU B O 1
ATOM 2350 N N . ALA B 1 16 ? 15.086 5.039 -18.531 1 92.88 16 ALA B N 1
ATOM 2351 C CA . ALA B 1 16 ? 14.469 3.832 -17.984 1 92.88 16 ALA B CA 1
ATOM 2352 C C . ALA B 1 16 ? 15.086 3.465 -16.641 1 92.88 16 ALA B C 1
ATOM 2354 O O . ALA B 1 16 ? 15.992 4.148 -16.156 1 92.88 16 ALA B O 1
ATOM 2355 N N . TYR B 1 17 ? 14.453 2.447 -16.016 1 93.38 17 TYR B N 1
ATOM 2356 C CA . TYR B 1 17 ? 15.078 1.941 -14.805 1 93.38 17 TYR B CA 1
ATOM 2357 C C . TYR B 1 17 ? 16.516 1.53 -15.055 1 93.38 17 TYR B C 1
ATOM 2359 O O . TYR B 1 17 ? 16.828 0.932 -16.094 1 93.38 17 TYR B O 1
ATOM 2367 N N . LEU B 1 18 ? 17.359 1.81 -14.086 1 95.19 18 LEU B N 1
ATOM 2368 C CA . LEU B 1 18 ? 18.781 1.437 -14.188 1 95.19 18 LEU B CA 1
ATOM 2369 C C . LEU B 1 18 ? 18.922 -0.066 -14.398 1 95.19 18 LEU B C 1
ATOM 2371 O O . LEU B 1 18 ? 18.359 -0.861 -13.641 1 95.19 18 LEU B O 1
ATOM 2375 N N . GLU B 1 19 ? 19.578 -0.399 -15.453 1 95.12 19 GLU B N 1
ATOM 2376 C CA . GLU B 1 19 ? 19.906 -1.797 -15.727 1 95.12 19 GLU B CA 1
ATOM 2377 C C . GLU B 1 19 ? 21.422 -2.029 -15.711 1 95.12 19 GLU B C 1
ATOM 2379 O O . GLU B 1 19 ? 22.141 -1.46 -16.531 1 95.12 19 GLU B O 1
ATOM 2384 N N . THR B 1 20 ? 21.812 -2.898 -14.852 1 95.06 20 THR B N 1
ATOM 2385 C CA . THR B 1 20 ? 23.234 -3.133 -14.656 1 95.06 20 THR B CA 1
ATOM 2386 C C . THR B 1 20 ? 23.984 -1.814 -14.469 1 95.06 20 THR B C 1
ATOM 2388 O O . THR B 1 20 ? 24.797 -1.432 -15.312 1 95.06 20 THR B O 1
ATOM 2391 N N . PRO B 1 21 ? 23.719 -1.192 -13.383 1 95.31 21 PRO B N 1
ATOM 2392 C CA . PRO B 1 21 ? 24.297 0.141 -13.172 1 95.31 21 PRO B CA 1
ATOM 2393 C C . PRO B 1 21 ? 25.812 0.134 -13.117 1 95.31 21 PRO B C 1
ATOM 2395 O O . PRO B 1 21 ? 26.406 -0.768 -12.523 1 95.31 21 PRO B O 1
ATOM 2398 N N . MET B 1 22 ? 26.375 1.165 -13.781 1 94 22 MET B N 1
ATOM 2399 C CA . MET B 1 22 ? 27.812 1.372 -13.812 1 94 22 MET B CA 1
ATOM 2400 C C . MET B 1 22 ? 28.172 2.75 -13.266 1 94 22 MET B C 1
ATOM 2402 O O . MET B 1 22 ? 27.547 3.746 -13.609 1 94 22 MET B O 1
ATOM 2406 N N . TYR B 1 23 ? 29.203 2.709 -12.414 1 92.5 23 TYR B N 1
ATOM 2407 C CA . TYR B 1 23 ? 29.672 3.971 -11.852 1 92.5 23 TYR B CA 1
ATOM 2408 C C . TYR B 1 23 ? 30.906 4.48 -12.578 1 92.5 23 TYR B C 1
ATOM 2410 O O . TYR B 1 23 ? 31.844 3.717 -12.844 1 92.5 23 TYR B O 1
ATOM 2418 N N . LEU B 1 24 ? 30.844 5.785 -12.82 1 92.62 24 LEU B N 1
ATOM 2419 C CA . LEU B 1 24 ? 32.062 6.457 -13.258 1 92.62 24 LEU B CA 1
ATOM 2420 C C . LEU B 1 24 ? 32.938 6.84 -12.062 1 92.62 24 LEU B C 1
ATOM 2422 O O . LEU B 1 24 ? 32.531 6.645 -10.914 1 92.62 24 LEU B O 1
ATOM 2426 N N . LYS B 1 25 ? 34.062 7.371 -12.398 1 89.75 25 LYS B N 1
ATOM 2427 C CA . LYS B 1 25 ? 35 7.734 -11.367 1 89.75 25 LYS B CA 1
ATOM 2428 C C . LYS B 1 25 ? 34.438 8.766 -10.406 1 89.75 25 LYS B C 1
ATOM 2430 O O . LYS B 1 25 ? 34.688 8.711 -9.195 1 89.75 25 LYS B O 1
ATOM 2435 N N . CYS B 1 26 ? 33.562 9.625 -10.906 1 88.62 26 CYS B N 1
ATOM 2436 C CA . CYS B 1 26 ? 33.031 10.719 -10.109 1 88.62 26 CYS B CA 1
ATOM 2437 C C . CYS B 1 26 ? 31.812 10.289 -9.328 1 88.62 26 CYS B C 1
ATOM 2439 O O . CYS B 1 26 ? 31.281 11.047 -8.508 1 88.62 26 CYS B O 1
ATOM 2441 N N . GLY B 1 27 ? 31.266 9.078 -9.672 1 88.19 27 GLY B N 1
ATOM 2442 C CA . GLY B 1 27 ? 30.078 8.617 -8.977 1 88.19 27 GLY B CA 1
ATOM 2443 C C . GLY B 1 27 ? 28.828 8.648 -9.844 1 88.19 27 GLY B C 1
ATOM 2444 O O . GLY B 1 27 ? 27.766 8.164 -9.43 1 88.19 27 GLY B O 1
ATOM 2445 N N . TYR B 1 28 ? 29.062 9.219 -11.008 1 91.69 28 TYR B N 1
ATOM 2446 C CA . TYR B 1 28 ? 27.938 9.203 -11.953 1 91.69 28 TYR B CA 1
ATOM 2447 C C . TYR B 1 28 ? 27.562 7.773 -12.32 1 91.69 28 TYR B C 1
ATOM 2449 O O . TYR B 1 28 ? 28.422 6.918 -12.508 1 91.69 28 TYR B O 1
ATOM 2457 N N . VAL B 1 29 ? 26.234 7.57 -12.344 1 94.5 29 VAL B N 1
ATOM 2458 C CA . VAL B 1 29 ? 25.797 6.203 -12.602 1 94.5 29 VAL B CA 1
ATOM 2459 C C . VAL B 1 29 ? 24.906 6.176 -13.844 1 94.5 29 VAL B C 1
ATOM 2461 O O . VAL B 1 29 ? 24.109 7.09 -14.062 1 94.5 29 VAL B O 1
ATOM 2464 N N . CYS B 1 30 ? 25.125 5.211 -14.672 1 96 30 CYS B N 1
ATOM 2465 C CA . CYS B 1 30 ? 24.234 4.945 -15.797 1 96 30 CYS B CA 1
ATOM 2466 C C . CYS B 1 30 ? 24.203 3.459 -16.125 1 96 30 CYS B C 1
ATOM 2468 O O . CYS B 1 30 ? 24.875 2.658 -15.477 1 96 30 CYS B O 1
ATOM 2470 N N . CYS B 1 31 ? 23.344 3.068 -16.984 1 97 31 CYS B N 1
ATOM 2471 C CA . CYS B 1 31 ? 23.281 1.673 -17.406 1 97 31 CYS B CA 1
ATOM 2472 C C . CYS B 1 31 ? 24.547 1.259 -18.156 1 97 31 CYS B C 1
ATOM 2474 O O . CYS B 1 31 ? 25.188 2.088 -18.797 1 97 31 CYS B O 1
ATOM 2476 N N . LEU B 1 32 ? 24.75 0.037 -18.047 1 97.25 32 LEU B N 1
ATOM 2477 C CA . LEU B 1 32 ? 25.891 -0.496 -18.797 1 97.25 32 LEU B CA 1
ATOM 2478 C C . LEU B 1 32 ? 25.75 -0.188 -20.281 1 97.25 32 LEU B C 1
ATOM 2480 O O . LEU B 1 32 ? 26.703 0.28 -20.906 1 97.25 32 LEU B O 1
ATOM 2484 N N . ARG B 1 33 ? 24.609 -0.41 -20.75 1 96.62 33 ARG B N 1
ATOM 2485 C CA . ARG B 1 33 ? 24.359 -0.177 -22.172 1 96.62 33 ARG B CA 1
ATOM 2486 C C . ARG B 1 33 ? 24.5 1.302 -22.516 1 96.62 33 ARG B C 1
ATOM 2488 O O . ARG B 1 33 ? 24.844 1.651 -23.641 1 96.62 33 ARG B O 1
ATOM 2495 N N . CYS B 1 34 ? 24.203 2.141 -21.578 1 96.56 34 CYS B N 1
ATOM 2496 C CA . CYS B 1 34 ? 24.203 3.578 -21.828 1 96.56 34 CYS B CA 1
ATOM 2497 C C . CYS B 1 34 ? 25.609 4.148 -21.766 1 96.56 34 CYS B C 1
ATOM 2499 O O . CYS B 1 34 ? 25.859 5.281 -22.172 1 96.56 34 CYS B O 1
ATOM 2501 N N . LEU B 1 35 ? 26.594 3.41 -21.281 1 95.25 35 LEU B N 1
ATOM 2502 C CA . LEU B 1 35 ? 27.984 3.863 -21.234 1 95.25 35 LEU B CA 1
ATOM 2503 C C . LEU B 1 35 ? 28.469 4.242 -22.641 1 95.25 35 LEU B C 1
ATOM 2505 O O . LEU B 1 35 ? 29.203 5.211 -22.797 1 95.25 35 LEU B O 1
ATOM 2509 N N . ASP B 1 36 ? 27.969 3.486 -23.516 1 93.56 36 ASP B N 1
ATOM 2510 C CA . ASP B 1 36 ? 28.422 3.676 -24.891 1 93.56 36 ASP B CA 1
ATOM 2511 C C . ASP B 1 36 ? 27.906 4.992 -25.453 1 93.56 36 ASP B C 1
ATOM 2513 O O . ASP B 1 36 ? 28.406 5.48 -26.469 1 93.56 36 ASP B O 1
ATOM 2517 N N . SER B 1 37 ? 26.891 5.508 -24.859 1 94.75 37 SER B N 1
ATOM 2518 C CA . SER B 1 37 ? 26.281 6.746 -25.344 1 94.75 37 SER B CA 1
ATOM 2519 C C . SER B 1 37 ? 27 7.965 -24.781 1 94.75 37 SER B C 1
ATOM 2521 O O . SER B 1 37 ? 26.75 9.094 -25.203 1 94.75 37 SER B O 1
ATOM 2523 N N . LEU B 1 38 ? 27.906 7.766 -23.844 1 95 38 LEU B N 1
ATOM 2524 C CA . LEU B 1 38 ? 28.609 8.883 -23.219 1 95 38 LEU B CA 1
ATOM 2525 C C . LEU B 1 38 ? 29.719 9.406 -24.125 1 95 38 LEU B C 1
ATOM 2527 O O . LEU B 1 38 ? 30.297 8.648 -24.906 1 95 38 LEU B O 1
ATOM 2531 N N . GLN B 1 39 ? 30.016 10.719 -23.906 1 94 39 GLN B N 1
ATOM 2532 C CA . GLN B 1 39 ? 31.078 11.344 -24.688 1 94 39 GLN B CA 1
ATOM 2533 C C . GLN B 1 39 ? 32.469 10.867 -24.219 1 94 39 GLN B C 1
ATOM 2535 O O . GLN B 1 39 ? 32.656 10.594 -23.031 1 94 39 GLN B O 1
ATOM 2540 N N . ARG B 1 40 ? 33.312 10.773 -25.141 1 92.75 40 ARG B N 1
ATOM 2541 C CA . ARG B 1 40 ? 34.688 10.398 -24.812 1 92.75 40 ARG B CA 1
ATOM 2542 C C . ARG B 1 40 ? 35.625 11.617 -24.828 1 92.75 40 ARG B C 1
ATOM 2544 O O . ARG B 1 40 ? 35.312 12.625 -25.469 1 92.75 40 ARG B O 1
ATOM 2551 N N . GLU B 1 41 ? 36.688 11.5 -23.969 1 90.12 41 GLU B N 1
ATOM 2552 C CA . GLU B 1 41 ? 37.656 12.586 -23.938 1 90.12 41 GLU B CA 1
ATOM 2553 C C . GLU B 1 41 ? 38.312 12.75 -25.297 1 90.12 41 GLU B C 1
ATOM 2555 O O . GLU B 1 41 ? 38.531 11.781 -26.031 1 90.12 41 GLU B O 1
ATOM 2560 N N . PRO B 1 42 ? 38.688 14.195 -25.578 1 84.06 42 PRO B N 1
ATOM 2561 C CA . PRO B 1 42 ? 39.406 14.484 -26.828 1 84.06 42 PRO B CA 1
ATOM 2562 C C . PRO B 1 42 ? 40.75 13.766 -26.906 1 84.06 42 PRO B C 1
ATOM 2564 O O . PRO B 1 42 ? 41.562 13.844 -25.969 1 84.06 42 PRO B O 1
ATOM 2567 N N . ASP B 1 43 ? 40.938 12.602 -27.516 1 81.94 43 ASP B N 1
ATOM 2568 C CA . ASP B 1 43 ? 42.156 11.883 -27.828 1 81.94 43 ASP B CA 1
ATOM 2569 C C . ASP B 1 43 ? 42.344 10.68 -26.906 1 81.94 43 ASP B C 1
ATOM 2571 O O . ASP B 1 43 ? 43.469 10.195 -26.719 1 81.94 43 ASP B O 1
ATOM 2575 N N . GLY B 1 44 ? 41.312 10.422 -26.234 1 80.56 44 GLY B N 1
ATOM 2576 C CA . GLY B 1 44 ? 41.5 9.289 -25.328 1 80.56 44 GLY B CA 1
ATOM 2577 C C . GLY B 1 44 ? 40.281 8.359 -25.328 1 80.56 44 GLY B C 1
ATOM 2578 O O . GLY B 1 44 ? 39.375 8.492 -26.156 1 80.56 44 GLY B O 1
ATOM 2579 N N . ALA B 1 45 ? 40.438 7.27 -24.516 1 85.25 45 ALA B N 1
ATOM 2580 C CA . ALA B 1 45 ? 39.438 6.227 -24.438 1 85.25 45 ALA B CA 1
ATOM 2581 C C . ALA B 1 45 ? 38.531 6.43 -23.219 1 85.25 45 ALA B C 1
ATOM 2583 O O . ALA B 1 45 ? 37.531 5.711 -23.047 1 85.25 45 ALA B O 1
ATOM 2584 N N . GLY B 1 46 ? 38.906 7.535 -22.516 1 93.19 46 GLY B N 1
ATOM 2585 C CA . GLY B 1 46 ? 38.156 7.746 -21.297 1 93.19 46 GLY B CA 1
ATOM 2586 C C . GLY B 1 46 ? 36.812 8.352 -21.516 1 93.19 46 GLY B C 1
ATOM 2587 O O . GLY B 1 46 ? 36.594 9.086 -22.484 1 93.19 46 GLY B O 1
ATOM 2588 N N . LEU B 1 47 ? 35.844 8.023 -20.734 1 95.38 47 LEU B N 1
ATOM 2589 C CA . LEU B 1 47 ? 34.5 8.539 -20.828 1 95.38 47 LEU B CA 1
ATOM 2590 C C . LEU B 1 47 ? 34.344 9.828 -20.016 1 95.38 47 LEU B C 1
ATOM 2592 O O . LEU B 1 47 ? 34.875 9.93 -18.906 1 95.38 47 LEU B O 1
ATOM 2596 N N . LEU B 1 48 ? 33.656 10.797 -20.594 1 95.38 48 LEU B N 1
ATOM 2597 C CA . LEU B 1 48 ? 33.375 12.062 -19.906 1 95.38 48 LEU B CA 1
ATOM 2598 C C . LEU B 1 48 ? 32.031 12.023 -19.203 1 95.38 48 LEU B C 1
ATOM 2600 O O . LEU B 1 48 ? 31.031 11.625 -19.797 1 95.38 48 LEU B O 1
ATOM 2604 N N . CYS B 1 49 ? 32.062 12.398 -17.953 1 94.06 49 CYS B N 1
ATOM 2605 C CA . CYS B 1 49 ? 30.797 12.492 -17.234 1 94.06 49 CYS B CA 1
ATOM 2606 C C . CYS B 1 49 ? 29.938 13.602 -17.812 1 94.06 49 CYS B C 1
ATOM 2608 O O . CYS B 1 49 ? 30.391 14.734 -17.984 1 94.06 49 CYS B O 1
ATOM 2610 N N . PRO B 1 50 ? 28.734 13.336 -18.031 1 93.44 50 PRO B N 1
ATOM 2611 C CA . PRO B 1 50 ? 27.859 14.367 -18.594 1 93.44 50 PRO B CA 1
ATOM 2612 C C . PRO B 1 50 ? 27.516 15.461 -17.578 1 93.44 50 PRO B C 1
ATOM 2614 O O . PRO B 1 50 ? 27.047 16.531 -17.969 1 93.44 50 PRO B O 1
ATOM 2617 N N . SER B 1 51 ? 27.703 15.188 -16.375 1 91.06 51 SER B N 1
ATOM 2618 C CA . SER B 1 51 ? 27.328 16.156 -15.344 1 91.06 51 SER B CA 1
ATOM 2619 C C . SER B 1 51 ? 28.516 17.016 -14.93 1 91.06 51 SER B C 1
ATOM 2621 O O . SER B 1 51 ? 28.391 18.234 -14.828 1 91.06 51 SER B O 1
ATOM 2623 N N . CYS B 1 52 ? 29.828 16.469 -14.766 1 91.69 52 CYS B N 1
ATOM 2624 C CA . CYS B 1 52 ? 30.938 17.234 -14.219 1 91.69 52 CYS B CA 1
ATOM 2625 C C . CYS B 1 52 ? 32.125 17.188 -15.148 1 91.69 52 CYS B C 1
ATOM 2627 O O . CYS B 1 52 ? 33.156 17.844 -14.891 1 91.69 52 CYS B O 1
ATOM 2629 N N . SER B 1 53 ? 32.25 16.391 -16.094 1 91.62 53 SER B N 1
ATOM 2630 C CA . SER B 1 53 ? 33.25 16.328 -17.156 1 91.62 53 SER B CA 1
ATOM 2631 C C . SER B 1 53 ? 34.5 15.602 -16.688 1 91.62 53 SER B C 1
ATOM 2633 O O . SER B 1 53 ? 35.5 15.562 -17.406 1 91.62 53 SER B O 1
ATOM 2635 N N . VAL B 1 54 ? 34.375 15.094 -15.531 1 92.62 54 VAL B N 1
ATOM 2636 C CA . VAL B 1 54 ? 35.5 14.281 -15.062 1 92.62 54 VAL B CA 1
ATOM 2637 C C . VAL B 1 54 ? 35.688 13.078 -15.977 1 92.62 54 VAL B C 1
ATOM 2639 O O . VAL B 1 54 ? 34.719 12.453 -16.406 1 92.62 54 VAL B O 1
ATOM 2642 N N . VAL B 1 55 ? 36.906 12.797 -16.328 1 94.5 55 VAL B N 1
ATOM 2643 C CA . VAL B 1 55 ? 37.25 11.695 -17.219 1 94.5 55 VAL B CA 1
ATOM 2644 C C . VAL B 1 55 ? 37.344 10.398 -16.438 1 94.5 55 VAL B C 1
ATOM 2646 O O . VAL B 1 55 ? 38 10.359 -15.391 1 94.5 55 VAL B O 1
ATOM 2649 N N . SER B 1 56 ? 36.688 9.336 -16.953 1 94.06 56 SER B N 1
ATOM 2650 C CA . SER B 1 56 ? 36.781 8 -16.375 1 94.06 56 SER B CA 1
ATOM 2651 C C . SER B 1 56 ? 37.375 7.016 -17.375 1 94.06 56 SER B C 1
ATOM 2653 O O . SER B 1 56 ? 36.812 6.801 -18.438 1 94.06 56 SER B O 1
ATOM 2655 N N . GLN B 1 57 ? 38.5 6.43 -16.891 1 92.56 57 GLN B N 1
ATOM 2656 C CA . GLN B 1 57 ? 39.062 5.367 -17.703 1 92.56 57 GLN B CA 1
ATOM 2657 C C . GLN B 1 57 ? 38.375 4.031 -17.438 1 92.56 57 GLN B C 1
ATOM 2659 O O . GLN B 1 57 ? 37.594 3.906 -16.5 1 92.56 57 GLN B O 1
ATOM 2664 N N . LYS B 1 58 ? 38.594 3.059 -18.344 1 91.31 58 LYS B N 1
ATOM 2665 C CA . LYS B 1 58 ? 37.969 1.745 -18.25 1 91.31 58 LYS B CA 1
ATOM 2666 C C . LYS B 1 58 ? 38.156 1.148 -16.859 1 91.31 58 LYS B C 1
ATOM 2668 O O . LYS B 1 58 ? 37.25 0.536 -16.312 1 91.31 58 LYS B O 1
ATOM 2673 N N . GLU B 1 59 ? 39.312 1.383 -16.234 1 88.12 59 GLU B N 1
ATOM 2674 C CA . GLU B 1 59 ? 39.656 0.808 -14.938 1 88.12 59 GLU B CA 1
ATOM 2675 C C . GLU B 1 59 ? 38.906 1.521 -13.812 1 88.12 59 GLU B C 1
ATOM 2677 O O . GLU B 1 59 ? 38.812 1.005 -12.695 1 88.12 59 GLU B O 1
ATOM 2682 N N . ASP B 1 60 ? 38.438 2.75 -14.203 1 89.12 60 ASP B N 1
ATOM 2683 C CA . ASP B 1 60 ? 37.75 3.539 -13.195 1 89.12 60 ASP B CA 1
ATOM 2684 C C . ASP B 1 60 ? 36.281 3.109 -13.086 1 89.12 60 ASP B C 1
ATOM 2686 O O . ASP B 1 60 ? 35.625 3.41 -12.094 1 89.12 60 ASP B O 1
ATOM 2690 N N . ILE B 1 61 ? 35.75 2.482 -14.141 1 92.44 61 ILE B N 1
ATOM 2691 C CA . ILE B 1 61 ? 34.344 2.168 -14.234 1 92.44 61 ILE B CA 1
ATOM 2692 C C . ILE B 1 61 ? 34.031 0.89 -13.453 1 92.44 61 ILE B C 1
ATOM 2694 O O . ILE B 1 61 ? 34.719 -0.125 -13.633 1 92.44 61 ILE B O 1
ATOM 2698 N N . ARG B 1 62 ? 33.031 0.99 -12.531 1 90.56 62 ARG B N 1
ATOM 2699 C CA . ARG B 1 62 ? 32.719 -0.134 -11.656 1 90.56 62 ARG B CA 1
ATOM 2700 C C . ARG B 1 62 ? 31.234 -0.434 -11.672 1 90.56 62 ARG B C 1
ATOM 2702 O O . ARG B 1 62 ? 30.406 0.476 -11.82 1 90.56 62 ARG B O 1
ATOM 2709 N N . PRO B 1 63 ? 30.953 -1.66 -11.5 1 90.12 63 PRO B N 1
ATOM 2710 C CA . PRO B 1 63 ? 29.531 -2.02 -11.43 1 90.12 63 PRO B CA 1
ATOM 2711 C C . PRO B 1 63 ? 28.906 -1.68 -10.086 1 90.12 63 PRO B C 1
ATOM 2713 O O . PRO B 1 63 ? 29.547 -1.791 -9.047 1 90.12 63 PRO B O 1
ATOM 2716 N N . GLY B 1 64 ? 27.719 -1.182 -10.117 1 89.56 64 GLY B N 1
ATOM 2717 C CA . GLY B 1 64 ? 26.922 -0.986 -8.914 1 89.56 64 GLY B CA 1
ATOM 2718 C C . GLY B 1 64 ? 25.938 -2.117 -8.656 1 89.56 64 GLY B C 1
ATOM 2719 O O . GLY B 1 64 ? 24.719 -1.926 -8.742 1 89.56 64 GLY B O 1
ATOM 2720 N N . SER B 1 65 ? 26.422 -3.207 -8.18 1 88.44 65 SER B N 1
ATOM 2721 C CA . SER B 1 65 ? 25.641 -4.434 -8.078 1 88.44 65 SER B CA 1
ATOM 2722 C C . SER B 1 65 ? 24.5 -4.277 -7.082 1 88.44 65 SER B C 1
ATOM 2724 O O . SER B 1 65 ? 23.359 -4.668 -7.371 1 88.44 65 SER B O 1
ATOM 2726 N N . GLN B 1 66 ? 24.875 -3.705 -5.996 1 88.75 66 GLN B N 1
ATOM 2727 C CA . GLN B 1 66 ? 23.844 -3.549 -4.984 1 88.75 66 GLN B CA 1
ATOM 2728 C C . GLN B 1 66 ? 22.734 -2.605 -5.461 1 88.75 66 GLN B C 1
ATOM 2730 O O . GLN B 1 66 ? 21.547 -2.85 -5.219 1 88.75 66 GLN B O 1
ATOM 2735 N N . LEU B 1 67 ? 23.125 -1.538 -6.082 1 91.31 67 LEU B N 1
ATOM 2736 C CA . LEU B 1 67 ? 22.172 -0.61 -6.66 1 91.31 67 LEU B CA 1
ATOM 2737 C C . LEU B 1 67 ? 21.297 -1.309 -7.699 1 91.31 67 LEU B C 1
ATOM 2739 O O . LEU B 1 67 ? 20.078 -1.117 -7.727 1 91.31 67 LEU B O 1
ATOM 2743 N N . GLY B 1 68 ? 21.938 -2.076 -8.492 1 92.44 68 GLY B N 1
ATOM 2744 C CA . GLY B 1 68 ? 21.188 -2.83 -9.492 1 92.44 68 GLY B CA 1
ATOM 2745 C C . GLY B 1 68 ? 20.141 -3.746 -8.891 1 92.44 68 GLY B C 1
ATOM 2746 O O . GLY B 1 68 ? 19.016 -3.809 -9.375 1 92.44 68 GLY B O 1
ATOM 2747 N N . ARG B 1 69 ? 20.516 -4.398 -7.844 1 89 69 ARG B N 1
ATOM 2748 C CA . ARG B 1 69 ? 19.594 -5.293 -7.164 1 89 69 ARG B CA 1
ATOM 2749 C C . ARG B 1 69 ? 18.406 -4.52 -6.586 1 89 69 ARG B C 1
ATOM 2751 O O . ARG B 1 69 ? 17.266 -4.957 -6.699 1 89 69 ARG B O 1
ATOM 2758 N N . LEU B 1 70 ? 18.719 -3.471 -6.043 1 89.19 70 LEU B N 1
ATOM 2759 C CA . LEU B 1 70 ? 17.672 -2.654 -5.43 1 89.19 70 LEU B CA 1
ATOM 2760 C C . LEU B 1 70 ? 16.719 -2.113 -6.484 1 89.19 70 LEU B C 1
ATOM 2762 O O . LEU B 1 70 ? 15.5 -2.176 -6.309 1 89.19 70 LEU B O 1
ATOM 2766 N N . VAL B 1 71 ? 17.25 -1.65 -7.547 1 91.62 71 VAL B N 1
ATOM 2767 C CA . VAL B 1 71 ? 16.438 -1.088 -8.617 1 91.62 71 VAL B CA 1
ATOM 2768 C C . VAL B 1 71 ? 15.562 -2.182 -9.227 1 91.62 71 VAL B C 1
ATOM 2770 O O . VAL B 1 71 ? 14.391 -1.952 -9.539 1 91.62 71 VAL B O 1
ATOM 2773 N N . ALA B 1 72 ? 16.156 -3.299 -9.391 1 88.44 72 ALA B N 1
ATOM 2774 C CA . ALA B 1 72 ? 15.383 -4.422 -9.93 1 88.44 72 ALA B CA 1
ATOM 2775 C C . ALA B 1 72 ? 14.195 -4.758 -9.031 1 88.44 72 ALA B C 1
ATOM 2777 O O . ALA B 1 72 ? 13.094 -5.012 -9.516 1 88.44 72 ALA B O 1
ATOM 2778 N N . LYS B 1 73 ? 14.414 -4.777 -7.797 1 85.31 73 LYS B N 1
ATOM 2779 C CA . LYS B 1 73 ? 13.352 -5.082 -6.848 1 85.31 73 LYS B CA 1
ATOM 2780 C C . LYS B 1 73 ? 12.266 -4.008 -6.879 1 85.31 73 LYS B C 1
ATOM 2782 O O . LYS B 1 73 ? 11.07 -4.32 -6.832 1 85.31 73 LYS B O 1
ATOM 2787 N N . ILE B 1 74 ? 12.656 -2.793 -6.926 1 85.38 74 ILE B N 1
ATOM 2788 C CA . ILE B 1 74 ? 11.711 -1.68 -6.996 1 85.38 74 ILE B CA 1
ATOM 2789 C C . ILE B 1 74 ? 10.859 -1.805 -8.258 1 85.38 74 ILE B C 1
ATOM 2791 O O . ILE B 1 74 ? 9.641 -1.632 -8.211 1 85.38 74 ILE B O 1
ATOM 2795 N N . LYS B 1 75 ? 11.562 -2.098 -9.328 1 85.81 75 LYS B N 1
ATOM 2796 C CA . LYS B 1 75 ? 10.867 -2.262 -10.594 1 85.81 75 LYS B CA 1
ATOM 2797 C C . LYS B 1 75 ? 9.836 -3.387 -10.516 1 85.81 75 LYS B C 1
ATOM 2799 O O . LYS B 1 75 ? 8.711 -3.242 -10.992 1 85.81 75 LYS B O 1
ATOM 2804 N N . GLU B 1 76 ? 10.242 -4.391 -9.906 1 82.19 76 GLU B N 1
ATOM 2805 C CA . GLU B 1 76 ? 9.383 -5.559 -9.758 1 82.19 76 GLU B CA 1
ATOM 2806 C C . GLU B 1 76 ? 8.141 -5.23 -8.922 1 82.19 76 GLU B C 1
ATOM 2808 O O . GLU B 1 76 ? 7.051 -5.727 -9.203 1 82.19 76 GLU B O 1
ATOM 2813 N N . LEU B 1 77 ? 8.258 -4.402 -7.965 1 82.06 77 LEU B N 1
ATOM 2814 C CA . LEU B 1 77 ? 7.188 -4.133 -7.012 1 82.06 77 LEU B CA 1
ATOM 2815 C C . LEU B 1 77 ? 6.359 -2.932 -7.449 1 82.06 77 LEU B C 1
ATOM 2817 O O . LEU B 1 77 ? 5.32 -2.637 -6.852 1 82.06 77 LEU B O 1
ATOM 2821 N N . GLU B 1 78 ? 6.785 -2.291 -8.469 1 81.81 78 GLU B N 1
ATOM 2822 C CA . GLU B 1 78 ? 6.188 -1.029 -8.898 1 81.81 78 GLU B CA 1
ATOM 2823 C C . GLU B 1 78 ? 4.695 -1.187 -9.164 1 81.81 78 GLU B C 1
ATOM 2825 O O . GLU B 1 78 ? 3.887 -0.38 -8.695 1 81.81 78 GLU B O 1
ATOM 2830 N N . PRO B 1 79 ? 4.262 -2.227 -9.844 1 76.5 79 PRO B N 1
ATOM 2831 C CA . PRO B 1 79 ? 2.826 -2.352 -10.109 1 76.5 79 PRO B CA 1
ATOM 2832 C C . PRO B 1 79 ? 2.004 -2.506 -8.828 1 76.5 79 PRO B C 1
ATOM 2834 O O . PRO B 1 79 ? 0.914 -1.94 -8.719 1 76.5 79 PRO B O 1
ATOM 2837 N N . GLN B 1 80 ? 2.502 -3.254 -7.91 1 78.44 80 GLN B N 1
ATOM 2838 C CA . GLN B 1 80 ? 1.822 -3.447 -6.633 1 78.44 80 GLN B CA 1
ATOM 2839 C C . GLN B 1 80 ? 1.722 -2.135 -5.859 1 78.44 80 GLN B C 1
ATOM 2841 O O . GLN B 1 80 ? 0.66 -1.802 -5.328 1 78.44 80 GLN B O 1
ATOM 2846 N N . LEU B 1 81 ? 2.797 -1.45 -5.855 1 82.5 81 LEU B N 1
ATOM 2847 C CA . LEU B 1 81 ? 2.854 -0.192 -5.121 1 82.5 81 LEU B CA 1
ATOM 2848 C C . LEU B 1 81 ? 1.898 0.833 -5.723 1 82.5 81 LEU B C 1
ATOM 2850 O O . LEU B 1 81 ? 1.225 1.562 -4.992 1 82.5 81 LEU B O 1
ATOM 2854 N N . ARG B 1 82 ? 1.859 0.833 -7.035 1 78.19 82 ARG B N 1
ATOM 2855 C CA . ARG B 1 82 ? 0.974 1.765 -7.723 1 78.19 82 ARG B CA 1
ATOM 2856 C C . ARG B 1 82 ? -0.486 1.495 -7.371 1 78.19 82 ARG B C 1
ATOM 2858 O O . ARG B 1 82 ? -1.275 2.428 -7.219 1 78.19 82 ARG B O 1
ATOM 2865 N N . ALA B 1 83 ? -0.801 0.263 -7.23 1 77.44 83 ALA B N 1
ATOM 2866 C CA . ALA B 1 83 ? -2.184 -0.116 -6.953 1 77.44 83 ALA B CA 1
ATOM 2867 C C . ALA B 1 83 ? -2.561 0.208 -5.508 1 77.44 83 ALA B C 1
ATOM 2869 O O . ALA B 1 83 ? -3.668 0.685 -5.242 1 77.44 83 ALA B O 1
ATOM 2870 N N . VAL B 1 84 ? -1.663 0.054 -4.66 1 81.88 84 VAL B N 1
ATOM 2871 C CA . VAL B 1 84 ? -2.025 0.111 -3.248 1 81.88 84 VAL B CA 1
ATOM 2872 C C . VAL B 1 84 ? -1.788 1.521 -2.711 1 81.88 84 VAL B C 1
ATOM 2874 O O . VAL B 1 84 ? -2.379 1.913 -1.701 1 81.88 84 VAL B O 1
ATOM 2877 N N . LEU B 1 85 ? -0.963 2.273 -3.383 1 85.88 85 LEU B N 1
ATOM 2878 C CA . LEU B 1 85 ? -0.61 3.592 -2.869 1 85.88 85 LEU B CA 1
ATOM 2879 C C . LEU B 1 85 ? -1.376 4.684 -3.607 1 85.88 85 LEU B C 1
ATOM 2881 O O . LEU B 1 85 ? -0.939 5.836 -3.645 1 85.88 85 LEU B O 1
ATOM 2885 N N . ARG B 1 86 ? -2.418 4.355 -4.188 1 86.44 86 ARG B N 1
ATOM 2886 C CA . ARG B 1 86 ? -3.266 5.332 -4.863 1 86.44 86 ARG B CA 1
ATOM 2887 C C . ARG B 1 86 ? -4.68 5.316 -4.293 1 86.44 86 ARG B C 1
ATOM 2889 O O . ARG B 1 86 ? -5.223 4.254 -3.988 1 86.44 86 ARG B O 1
ATOM 2896 N N . MET B 1 87 ? -5.168 6.48 -4.219 1 91.12 87 MET B N 1
ATOM 2897 C CA . MET B 1 87 ? -6.543 6.641 -3.754 1 91.12 87 MET B CA 1
ATOM 2898 C C . MET B 1 87 ? -7.523 6.012 -4.734 1 91.12 87 MET B C 1
ATOM 2900 O O . MET B 1 87 ? -7.453 6.258 -5.941 1 91.12 87 MET B O 1
ATOM 2904 N N . ASN B 1 88 ? -8.359 5.145 -4.246 1 90.44 88 ASN B N 1
ATOM 2905 C CA . ASN B 1 88 ? -9.453 4.633 -5.059 1 90.44 88 ASN B CA 1
ATOM 2906 C C . ASN B 1 88 ? -10.555 5.68 -5.242 1 90.44 88 ASN B C 1
ATOM 2908 O O . ASN B 1 88 ? -11.117 6.168 -4.266 1 90.44 88 ASN B O 1
ATOM 2912 N N . PRO B 1 89 ? -10.852 6.07 -6.445 1 89.38 89 PRO B N 1
ATOM 2913 C CA . PRO B 1 89 ? -11.859 7.113 -6.656 1 89.38 89 PRO B CA 1
ATOM 2914 C C . PRO B 1 89 ? -13.219 6.754 -6.062 1 89.38 89 PRO B C 1
ATOM 2916 O O . PRO B 1 89 ? -14 7.641 -5.715 1 89.38 89 PRO B O 1
ATOM 2919 N N . LYS B 1 90 ? -13.523 5.547 -5.914 1 92.12 90 LYS B N 1
ATOM 2920 C CA . LYS B 1 90 ? -14.805 5.105 -5.375 1 92.12 90 LYS B CA 1
ATOM 2921 C C . LYS B 1 90 ? -14.906 5.41 -3.883 1 92.12 90 LYS B C 1
ATOM 2923 O O . LYS B 1 90 ? -15.961 5.227 -3.279 1 92.12 90 LYS B O 1
ATOM 2928 N N . ILE B 1 91 ? -13.844 5.898 -3.375 1 94 91 ILE B N 1
ATOM 2929 C CA . ILE B 1 91 ? -13.828 6.316 -1.976 1 94 91 ILE B CA 1
ATOM 2930 C C . ILE B 1 91 ? -14.883 7.398 -1.75 1 94 91 ILE B C 1
ATOM 2932 O O . ILE B 1 91 ? -15.383 7.559 -0.636 1 94 91 ILE B O 1
ATOM 2936 N N . ARG B 1 92 ? -15.219 8.109 -2.779 1 92.69 92 ARG B N 1
ATOM 2937 C CA . ARG B 1 92 ? -16.141 9.242 -2.693 1 92.69 92 ARG B CA 1
ATOM 2938 C C . ARG B 1 92 ? -17.562 8.781 -2.391 1 92.69 92 ARG B C 1
ATOM 2940 O O . ARG B 1 92 ? -18.391 9.578 -1.952 1 92.69 92 ARG B O 1
ATOM 2947 N N . LYS B 1 93 ? -17.844 7.473 -2.605 1 91.62 93 LYS B N 1
ATOM 2948 C CA . LYS B 1 93 ? -19.141 6.906 -2.238 1 91.62 93 LYS B CA 1
ATOM 2949 C C . LYS B 1 93 ? -19.391 7.027 -0.738 1 91.62 93 LYS B C 1
ATOM 2951 O O . LYS B 1 93 ? -20.531 7 -0.289 1 91.62 93 LYS B O 1
ATOM 2956 N N . PHE B 1 94 ? -18.359 7.23 -0.017 1 95.88 94 PHE B N 1
ATOM 2957 C CA . PHE B 1 94 ? -18.469 7.258 1.438 1 95.88 94 PHE B CA 1
ATOM 2958 C C . PHE B 1 94 ? -18.359 8.688 1.963 1 95.88 94 PHE B C 1
ATOM 2960 O O . PHE B 1 94 ? -18.109 8.898 3.15 1 95.88 94 PHE B O 1
ATOM 2967 N N . GLN B 1 95 ? -18.531 9.625 1.128 1 96.62 95 GLN B N 1
ATOM 2968 C CA . GLN B 1 95 ? -18.406 11.023 1.528 1 96.62 95 GLN B CA 1
ATOM 2969 C C . GLN B 1 95 ? -19.484 11.398 2.543 1 96.62 95 GLN B C 1
ATOM 2971 O O . GLN B 1 95 ? -20.656 11.031 2.383 1 96.62 95 GLN B O 1
ATOM 2976 N N . VAL B 1 96 ? -19.094 11.984 3.572 1 97.25 96 VAL B N 1
ATOM 2977 C CA . VAL B 1 96 ? -20 12.453 4.613 1 97.25 96 VAL B CA 1
ATOM 2978 C C . VAL B 1 96 ? -19.875 13.961 4.773 1 97.25 96 VAL B C 1
ATOM 2980 O O . VAL B 1 96 ? -18.812 14.531 4.488 1 97.25 96 VAL B O 1
ATOM 2983 N N . ASP B 1 97 ? -20.953 14.57 5.203 1 96.94 97 ASP B N 1
ATOM 2984 C CA . ASP B 1 97 ? -20.953 16.016 5.438 1 96.94 97 ASP B CA 1
ATOM 2985 C C . ASP B 1 97 ? -20.453 16.344 6.84 1 96.94 97 ASP B C 1
ATOM 2987 O O . ASP B 1 97 ? -21.25 16.469 7.773 1 96.94 97 ASP B O 1
ATOM 2991 N N . VAL B 1 98 ? -19.25 16.562 6.902 1 98.19 98 VAL B N 1
ATOM 2992 C CA . VAL B 1 98 ? -18.625 16.906 8.172 1 98.19 98 VAL B CA 1
ATOM 2993 C C . VAL B 1 98 ? -18.766 18.406 8.43 1 98.19 98 VAL B C 1
ATOM 2995 O O . VAL B 1 98 ? -18.594 19.219 7.512 1 98.19 98 VAL B O 1
ATOM 2998 N N . THR B 1 99 ? -19.094 18.734 9.664 1 98.38 99 THR B N 1
ATOM 2999 C CA . THR B 1 99 ? -19.109 20.125 10.117 1 98.38 99 THR B CA 1
ATOM 3000 C C . THR B 1 99 ? -18.281 20.281 11.391 1 98.38 99 THR B C 1
ATOM 3002 O O . THR B 1 99 ? -17.938 19.297 12.039 1 98.38 99 THR B O 1
ATOM 3005 N N . LEU B 1 100 ? -17.969 21.547 11.664 1 98.38 100 LEU B N 1
ATOM 3006 C CA . LEU B 1 100 ? -17.203 21.812 12.883 1 98.38 100 LEU B CA 1
ATOM 3007 C C . LEU B 1 100 ? -18.141 21.906 14.086 1 98.38 100 LEU B C 1
ATOM 3009 O O . LEU B 1 100 ? -19.219 22.484 14 1 98.38 100 LEU B O 1
ATOM 3013 N N . ASP B 1 101 ? -17.75 21.281 15.18 1 97.44 101 ASP B N 1
ATOM 3014 C CA . ASP B 1 101 ? -18.5 21.359 16.422 1 97.44 101 ASP B CA 1
ATOM 3015 C C . ASP B 1 101 ? -18.016 22.516 17.297 1 97.44 101 ASP B C 1
ATOM 3017 O O . ASP B 1 101 ? -17.062 22.359 18.078 1 97.44 101 ASP B O 1
ATOM 3021 N N . VAL B 1 102 ? -18.766 23.531 17.328 1 96.31 102 VAL B N 1
ATOM 3022 C CA . VAL B 1 102 ? -18.375 24.781 17.969 1 96.31 102 VAL B CA 1
ATOM 3023 C C . VAL B 1 102 ? -18.203 24.562 19.469 1 96.31 102 VAL B C 1
ATOM 3025 O O . VAL B 1 102 ? -17.344 25.188 20.094 1 96.31 102 VAL B O 1
ATOM 3028 N N . ASP B 1 103 ? -18.891 23.625 19.984 1 95.06 103 ASP B N 1
ATOM 3029 C CA . ASP B 1 103 ? -18.875 23.391 21.438 1 95.06 103 ASP B CA 1
ATOM 3030 C C . ASP B 1 103 ? -17.531 22.812 21.875 1 95.06 103 ASP B C 1
ATOM 3032 O O . ASP B 1 103 ? -17.203 22.828 23.062 1 95.06 103 ASP B O 1
ATOM 3036 N N . THR B 1 104 ? -16.75 22.297 20.953 1 96.12 104 THR B N 1
ATOM 3037 C CA . THR B 1 104 ? -15.477 21.672 21.297 1 96.12 104 THR B CA 1
ATOM 3038 C C . THR B 1 104 ? -14.305 22.609 20.969 1 96.12 104 THR B C 1
ATOM 3040 O O . THR B 1 104 ? -13.164 22.312 21.312 1 96.12 104 THR B O 1
ATOM 3043 N N . ALA B 1 105 ? -14.555 23.703 20.359 1 96.62 105 ALA B N 1
ATOM 3044 C CA . ALA B 1 105 ? -13.516 24.547 19.781 1 96.62 105 ALA B CA 1
ATOM 3045 C C . ALA B 1 105 ? -12.789 25.344 20.859 1 96.62 105 ALA B C 1
ATOM 3047 O O . ALA B 1 105 ? -13.422 25.875 21.781 1 96.62 105 ALA B O 1
ATOM 3048 N N . ASN B 1 106 ? -11.531 25.375 20.734 1 95 106 ASN B N 1
ATOM 3049 C CA . ASN B 1 106 ? -10.773 26.312 21.547 1 95 106 ASN B CA 1
ATOM 3050 C C . ASN B 1 106 ? -11.289 27.734 21.406 1 95 106 ASN B C 1
ATOM 3052 O O . ASN B 1 106 ? -11.758 28.125 20.344 1 95 106 ASN B O 1
ATOM 3056 N N . GLY B 1 107 ? -11.078 28.5 22.438 1 93.38 107 GLY B N 1
ATOM 3057 C CA . GLY B 1 107 ? -11.68 29.828 22.547 1 93.38 107 GLY B CA 1
ATOM 3058 C C . GLY B 1 107 ? -11.117 30.812 21.531 1 93.38 107 GLY B C 1
ATOM 3059 O O . GLY B 1 107 ? -11.734 31.844 21.266 1 93.38 107 GLY B O 1
ATOM 3060 N N . TYR B 1 108 ? -9.984 30.531 20.984 1 93.12 108 TYR B N 1
ATOM 3061 C CA . TYR B 1 108 ? -9.352 31.484 20.078 1 93.12 108 TYR B CA 1
ATOM 3062 C C . TYR B 1 108 ? -9.711 31.156 18.625 1 93.12 108 TYR B C 1
ATOM 3064 O O . TYR B 1 108 ? -9.414 31.938 17.734 1 93.12 108 TYR B O 1
ATOM 3072 N N . LEU B 1 109 ? -10.336 30.078 18.406 1 95.62 109 LEU B N 1
ATOM 3073 C CA . LEU B 1 109 ? -10.641 29.656 17.047 1 95.62 109 LEU B CA 1
ATOM 3074 C C . LEU B 1 109 ? -11.875 30.391 16.516 1 95.62 109 LEU B C 1
ATOM 3076 O O . LEU B 1 109 ? -12.844 30.578 17.25 1 95.62 109 LEU B O 1
ATOM 3080 N N . VAL B 1 110 ? -11.781 30.844 15.312 1 95.75 110 VAL B N 1
ATOM 3081 C CA . VAL B 1 110 ? -12.891 31.453 14.609 1 95.75 110 VAL B CA 1
ATOM 3082 C C . VAL B 1 110 ? -13.492 30.453 13.617 1 95.75 110 VAL B C 1
ATOM 3084 O O . VAL B 1 110 ? -12.789 29.922 12.758 1 95.75 110 VAL B O 1
ATOM 3087 N N . ILE B 1 111 ? -14.734 30.219 13.75 1 96.75 111 ILE B N 1
ATOM 3088 C CA . ILE B 1 111 ? -15.43 29.25 12.922 1 96.75 111 ILE B CA 1
ATOM 3089 C C . ILE B 1 111 ? -16.453 29.969 12.039 1 96.75 111 ILE B C 1
ATOM 3091 O O . ILE B 1 111 ? -17.156 30.875 12.492 1 96.75 111 ILE B O 1
ATOM 3095 N N . SER B 1 112 ? -16.469 29.609 10.82 1 96.94 112 SER B N 1
ATOM 3096 C CA . SER B 1 112 ? -17.391 30.219 9.875 1 96.94 112 SER B CA 1
ATOM 3097 C C . SER B 1 112 ? -18.844 29.906 10.234 1 96.94 112 SER B C 1
ATOM 3099 O O . SER B 1 112 ? -19.109 28.984 11.008 1 96.94 112 SER B O 1
ATOM 3101 N N . GLU B 1 113 ? -19.797 30.594 9.617 1 96.12 113 GLU B N 1
ATOM 3102 C CA . GLU B 1 113 ? -21.219 30.438 9.891 1 96.12 113 GLU B CA 1
ATOM 3103 C C . GLU B 1 113 ? -21.734 29.094 9.414 1 96.12 113 GLU B C 1
ATOM 3105 O O . GLU B 1 113 ? -22.594 28.484 10.055 1 96.12 113 GLU B O 1
ATOM 3110 N N . ASP B 1 114 ? -21.188 28.656 8.32 1 96.25 114 ASP B N 1
ATOM 3111 C CA . ASP B 1 114 ? -21.656 27.391 7.766 1 96.25 114 ASP B CA 1
ATOM 3112 C C . ASP B 1 114 ? -20.984 26.203 8.453 1 96.25 114 ASP B C 1
ATOM 3114 O O . ASP B 1 114 ? -21.219 25.047 8.094 1 96.25 114 ASP B O 1
ATOM 3118 N N . LEU B 1 115 ? -20.031 26.469 9.398 1 98 115 LEU B N 1
ATOM 3119 C CA . LEU B 1 115 ? -19.344 25.484 10.219 1 98 115 LEU B CA 1
ATOM 3120 C C . LEU B 1 115 ? -18.406 24.641 9.367 1 98 115 LEU B C 1
ATOM 3122 O O . LEU B 1 115 ? -18.219 23.438 9.641 1 98 115 LEU B O 1
ATOM 3126 N N . LYS B 1 116 ? -17.844 25.344 8.328 1 98.06 116 LYS B N 1
ATOM 3127 C CA . LYS B 1 116 ? -17.016 24.578 7.406 1 98.06 116 LYS B CA 1
ATOM 3128 C C . LYS B 1 116 ? -15.562 25.062 7.438 1 98.06 116 LYS B C 1
ATOM 3130 O O . LYS B 1 116 ? -14.664 24.391 6.918 1 98.06 116 LYS B O 1
ATOM 3135 N N . SER B 1 117 ? -15.344 26.172 8.062 1 97.56 117 SER B N 1
ATOM 3136 C CA . SER B 1 117 ? -13.984 26.703 8.07 1 97.56 117 SER B CA 1
ATOM 3137 C C . SER B 1 117 ? -13.57 27.141 9.477 1 97.56 117 SER B C 1
ATOM 3139 O O . SER B 1 117 ? -14.406 27.547 10.273 1 97.56 117 SER B O 1
ATOM 3141 N N . VAL B 1 118 ? -12.266 27.047 9.727 1 97.31 118 VAL B N 1
ATOM 3142 C CA . VAL B 1 118 ? -11.75 27.422 11.047 1 97.31 118 VAL B CA 1
ATOM 3143 C C . VAL B 1 118 ? -10.352 28 10.898 1 97.31 118 VAL B C 1
ATOM 3145 O O . VAL B 1 118 ? -9.578 27.578 10.039 1 97.31 118 VAL B O 1
ATOM 3148 N N . HIS B 1 119 ? -10.023 29.016 11.602 1 95.31 119 HIS B N 1
ATOM 3149 C CA . HIS B 1 119 ? -8.688 29.578 11.742 1 95.31 119 HIS B CA 1
ATOM 3150 C C . HIS B 1 119 ? -8.469 30.156 13.133 1 95.31 119 HIS B C 1
ATOM 3152 O O . HIS B 1 119 ? -9.43 30.312 13.898 1 95.31 119 HIS B O 1
ATOM 3158 N N . CYS B 1 120 ? -7.215 30.344 13.43 1 93 120 CYS B N 1
ATOM 3159 C CA . CYS B 1 120 ? -6.891 30.938 14.727 1 93 120 CYS B CA 1
ATOM 3160 C C . CYS B 1 120 ? -6.996 32.469 14.672 1 93 120 CYS B C 1
ATOM 3162 O O . CYS B 1 120 ? -6.383 33.094 13.812 1 93 120 CYS B O 1
ATOM 3164 N N . GLY B 1 121 ? -7.766 32.969 15.57 1 89.19 121 GLY B N 1
ATOM 3165 C CA . GLY B 1 121 ? -7.918 34.406 15.648 1 89.19 121 GLY B CA 1
ATOM 3166 C C . GLY B 1 121 ? -6.953 35.062 16.625 1 89.19 121 GLY B C 1
ATOM 3167 O O . GLY B 1 121 ? -6.227 34.375 17.344 1 89.19 121 GLY B O 1
ATOM 3168 N N . CYS B 1 122 ? -7.02 36.375 16.641 1 84.38 122 CYS B N 1
ATOM 3169 C CA . CYS B 1 122 ? -6.117 37.156 17.484 1 84.38 122 CYS B CA 1
ATOM 3170 C C . CYS B 1 122 ? -6.715 37.406 18.859 1 84.38 122 CYS B C 1
ATOM 3172 O O . CYS B 1 122 ? -6.004 37.781 19.797 1 84.38 122 CYS B O 1
ATOM 3174 N N . SER B 1 123 ? -7.957 37.094 18.969 1 88.5 123 SER B N 1
ATOM 3175 C CA . SER B 1 123 ? -8.625 37.344 20.25 1 88.5 123 SER B CA 1
ATOM 3176 C C . SER B 1 123 ? -9.562 36.188 20.594 1 88.5 123 SER B C 1
ATOM 3178 O O . SER B 1 123 ? -9.992 35.438 19.703 1 88.5 123 SER B O 1
ATOM 3180 N N . ARG B 1 124 ? -9.766 36.062 21.828 1 90.94 124 ARG B N 1
ATOM 3181 C CA . ARG B 1 124 ? -10.688 35.062 22.312 1 90.94 124 ARG B CA 1
ATOM 3182 C C . ARG B 1 124 ? -12.117 35.344 21.844 1 90.94 124 ARG B C 1
ATOM 3184 O O . ARG B 1 124 ? -12.562 36.469 21.875 1 90.94 124 ARG B O 1
ATOM 3191 N N . GLN B 1 125 ? -12.766 34.312 21.406 1 90.38 125 GLN B N 1
ATOM 3192 C CA . GLN B 1 125 ? -14.148 34.406 20.953 1 90.38 125 GLN B CA 1
ATOM 3193 C C . GLN B 1 125 ? -15.109 34.438 22.141 1 90.38 125 GLN B C 1
ATOM 3195 O O . GLN B 1 125 ? -14.805 33.906 23.203 1 90.38 125 GLN B O 1
ATOM 3200 N N . ASN B 1 126 ? -16.203 35.094 21.938 1 87.88 126 ASN B N 1
ATOM 3201 C CA . ASN B 1 126 ? -17.234 35.156 22.969 1 87.88 126 ASN B CA 1
ATOM 3202 C C . ASN B 1 126 ? -18.094 33.875 23 1 87.88 126 ASN B C 1
ATOM 3204 O O . ASN B 1 126 ? -19.156 33.844 22.391 1 87.88 126 ASN B O 1
ATOM 3208 N N . ARG B 1 127 ? -17.578 32.875 23.672 1 86.69 127 ARG B N 1
ATOM 3209 C CA . ARG B 1 127 ? -18.328 31.609 23.719 1 86.69 127 ARG B CA 1
ATOM 3210 C C . ARG B 1 127 ? -18.547 31.156 25.172 1 86.69 127 ARG B C 1
ATOM 3212 O O . ARG B 1 127 ? -17.734 31.469 26.047 1 86.69 127 ARG B O 1
ATOM 3219 N N . THR B 1 128 ? -19.625 30.5 25.359 1 85.69 128 THR B N 1
ATOM 3220 C CA . THR B 1 128 ? -19.922 29.938 26.688 1 85.69 128 THR B CA 1
ATOM 3221 C C . THR B 1 128 ? -18.906 28.875 27.062 1 85.69 128 THR B C 1
ATOM 3223 O O . THR B 1 128 ? -18.531 28.047 26.25 1 85.69 128 THR B O 1
ATOM 3226 N N . PRO B 1 129 ? -18.438 28.984 28.234 1 82.94 129 PRO B N 1
ATOM 3227 C CA . PRO B 1 129 ? -17.516 27.938 28.703 1 82.94 129 PRO B CA 1
ATOM 3228 C C . PRO B 1 129 ? -18.172 26.562 28.703 1 82.94 129 PRO B C 1
ATOM 3230 O O . PRO B 1 129 ? -19.344 26.422 29.094 1 82.94 129 PRO B O 1
ATOM 3233 N N . ARG B 1 130 ? -17.531 25.641 28.125 1 87.75 130 ARG B N 1
ATOM 3234 C CA . ARG B 1 130 ? -18 24.266 28.109 1 87.75 130 ARG B CA 1
ATOM 3235 C C . ARG B 1 130 ? -16.875 23.297 28.438 1 87.75 130 ARG B C 1
ATOM 3237 O O . ARG B 1 130 ? -15.727 23.516 28.047 1 87.75 130 ARG B O 1
ATOM 3244 N N . ALA B 1 131 ? -17.312 22.219 29.141 1 85.31 131 ALA B N 1
ATOM 3245 C CA . ALA B 1 131 ? -16.328 21.203 29.531 1 85.31 131 ALA B CA 1
ATOM 3246 C C . ALA B 1 131 ? -15.758 20.484 28.312 1 85.31 131 ALA B C 1
ATOM 3248 O O . ALA B 1 131 ? -14.617 20.016 28.344 1 85.31 131 ALA B O 1
ATOM 3249 N N . GLU B 1 132 ? -16.453 20.531 27.266 1 91.12 132 GLU B N 1
ATOM 3250 C CA . GLU B 1 132 ? -16.078 19.797 26.062 1 91.12 132 GLU B CA 1
ATOM 3251 C C . GLU B 1 132 ? -15.094 20.594 25.203 1 91.12 132 GLU B C 1
ATOM 3253 O O . GLU B 1 132 ? -14.523 20.062 24.25 1 91.12 132 GLU B O 1
ATOM 3258 N N . ARG B 1 133 ? -14.859 21.812 25.609 1 93.75 133 ARG B N 1
ATOM 3259 C CA . ARG B 1 133 ? -14.016 22.688 24.812 1 93.75 133 ARG B CA 1
ATOM 3260 C C . ARG B 1 133 ? -12.539 22.438 25.078 1 93.75 133 ARG B C 1
ATOM 3262 O O . ARG B 1 133 ? -12.141 22.234 26.234 1 93.75 133 ARG B O 1
ATOM 3269 N N . PHE B 1 134 ? -11.773 22.469 24 1 94.31 134 PHE B N 1
ATOM 3270 C CA . PHE B 1 134 ? -10.328 22.516 24.188 1 94.31 134 PHE B CA 1
ATOM 3271 C C . PHE B 1 134 ? -9.906 23.828 24.844 1 94.31 134 PHE B C 1
ATOM 3273 O O . PHE B 1 134 ? -10.375 24.891 24.453 1 94.31 134 PHE B O 1
ATOM 3280 N N . ASP B 1 135 ? -9.148 23.734 25.812 1 91.06 135 ASP B N 1
ATOM 3281 C CA . ASP B 1 135 ? -8.805 24.953 26.516 1 91.06 135 ASP B CA 1
ATOM 3282 C C . ASP B 1 135 ? -7.375 25.391 26.188 1 91.06 135 ASP B C 1
ATOM 3284 O O . ASP B 1 135 ? -7.062 26.594 26.219 1 91.06 135 ASP B O 1
ATOM 3288 N N . TYR B 1 136 ? -6.543 24.469 25.953 1 91.19 136 TYR B N 1
ATOM 3289 C CA . TYR B 1 136 ? -5.148 24.797 25.672 1 91.19 136 TYR B CA 1
AT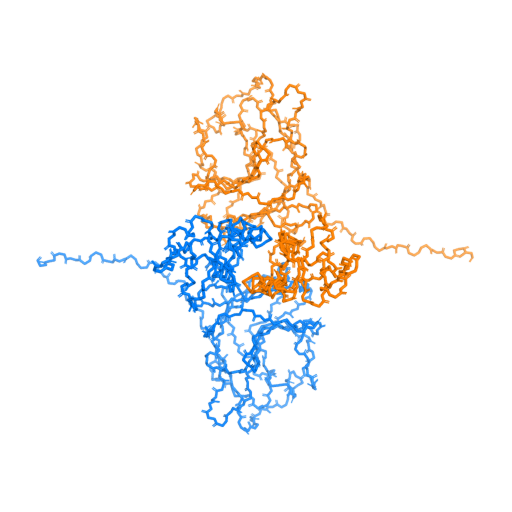OM 3290 C C . TYR B 1 136 ? -4.82 24.594 24.203 1 91.19 136 TYR B C 1
ATOM 3292 O O . TYR B 1 136 ? -4.387 25.531 23.531 1 91.19 136 TYR B O 1
ATOM 3300 N N . ALA B 1 137 ? -5.121 23.484 23.75 1 92 137 ALA B N 1
ATOM 3301 C CA . ALA B 1 137 ? -4.82 23.156 22.359 1 92 137 ALA B CA 1
ATOM 3302 C C . ALA B 1 137 ? -5.723 23.938 21.406 1 92 137 ALA B C 1
ATOM 3304 O O . ALA B 1 137 ? -6.934 24.016 21.609 1 92 137 ALA B O 1
ATOM 3305 N N . LEU B 1 138 ? -5.18 24.516 20.375 1 93.25 138 LEU B N 1
ATOM 3306 C CA . LEU B 1 138 ? -5.934 25.25 19.359 1 93.25 138 LEU B CA 1
ATOM 3307 C C . LEU B 1 138 ? -6.551 24.297 18.344 1 93.25 138 LEU B C 1
ATOM 3309 O O . LEU B 1 138 ? -6.109 24.25 17.188 1 93.25 138 LEU B O 1
ATOM 3313 N N . CYS B 1 139 ? -7.512 23.547 18.797 1 95.62 139 CYS B N 1
ATOM 3314 C CA . CYS B 1 139 ? -8.117 22.547 17.938 1 95.62 139 CYS B CA 1
ATOM 3315 C C . CYS B 1 139 ? -9.633 22.531 18.094 1 95.62 139 CYS B C 1
ATOM 3317 O O . CYS B 1 139 ? -10.18 23.234 18.938 1 95.62 139 CYS B O 1
ATOM 3319 N N . VAL B 1 140 ? -10.297 21.891 17.234 1 97.25 140 VAL B N 1
ATOM 3320 C CA . VAL B 1 140 ? -11.75 21.734 17.219 1 97.25 140 VAL B CA 1
ATOM 3321 C C . VAL B 1 140 ? -12.117 20.375 16.641 1 97.25 140 VAL B C 1
ATOM 3323 O O . VAL B 1 140 ? -11.422 19.844 15.773 1 97.25 140 VAL B O 1
ATOM 3326 N N . LEU B 1 141 ? -13.125 19.75 17.125 1 98 141 LEU B N 1
ATOM 3327 C CA . LEU B 1 141 ? -13.617 18.484 16.609 1 98 141 LEU B CA 1
ATOM 3328 C C . LEU B 1 141 ? -14.703 18.703 15.562 1 98 141 LEU B C 1
ATOM 3330 O O . LEU B 1 141 ? -15.297 19.781 15.5 1 98 141 LEU B O 1
ATOM 3334 N N . GLY B 1 142 ? -14.773 17.75 14.766 1 98.12 142 GLY B N 1
ATOM 3335 C CA . GLY B 1 142 ? -15.859 17.75 13.805 1 98.12 142 GLY B CA 1
ATOM 3336 C C . GLY B 1 142 ? -17.047 16.891 14.234 1 98.12 142 GLY B C 1
ATOM 3337 O O . GLY B 1 142 ? -16.969 16.188 15.234 1 98.12 142 GLY B O 1
ATOM 3338 N N . SER B 1 143 ? -18.094 17.141 13.5 1 96.88 143 SER B N 1
ATOM 3339 C CA . SER B 1 143 ? -19.328 16.359 13.594 1 96.88 143 SER B CA 1
ATOM 3340 C C . SER B 1 143 ? -19.734 15.797 12.242 1 96.88 143 SER B C 1
ATOM 3342 O O . SER B 1 143 ? -19.484 16.422 11.203 1 96.88 143 SER B O 1
ATOM 3344 N N . PRO B 1 144 ? -20.344 14.539 12.148 1 96.75 144 PRO B N 1
ATOM 3345 C CA . PRO B 1 144 ? -20.766 13.672 13.258 1 96.75 144 PRO B CA 1
ATOM 3346 C C . PRO B 1 144 ? -19.625 12.82 13.805 1 96.75 144 PRO B C 1
ATOM 3348 O O . PRO B 1 144 ? -18.484 12.922 13.336 1 96.75 144 PRO B O 1
ATOM 3351 N N . GLY B 1 145 ? -19.922 12.125 14.922 1 97.06 145 GLY B N 1
ATOM 3352 C CA . GLY B 1 145 ? -19.078 11.047 15.398 1 97.06 145 GLY B CA 1
ATOM 3353 C C . GLY B 1 145 ? -19.344 9.727 14.703 1 97.06 145 GLY B C 1
ATOM 3354 O O . GLY B 1 145 ? -20.484 9.438 14.32 1 97.06 145 GLY B O 1
ATOM 3355 N N . PHE B 1 146 ? -18.281 8.969 14.617 1 97.38 146 PHE B N 1
ATOM 3356 C CA . PHE B 1 146 ? -18.391 7.711 13.883 1 97.38 146 PHE B CA 1
ATOM 3357 C C . PHE B 1 146 ? -18.094 6.523 14.789 1 97.38 146 PHE B C 1
ATOM 3359 O O . PHE B 1 146 ? -17.031 6.453 15.406 1 97.38 146 PHE B O 1
ATOM 3366 N N . SER B 1 147 ? -19 5.645 14.844 1 95.62 147 SER B N 1
ATOM 3367 C CA . SER B 1 147 ? -18.797 4.445 15.656 1 95.62 147 SER B CA 1
ATOM 3368 C C . SER B 1 147 ? -18.766 3.191 14.797 1 95.62 147 SER B C 1
ATOM 3370 O O . SER B 1 147 ? -18.438 2.105 15.281 1 95.62 147 SER B O 1
ATOM 3372 N N . SER B 1 148 ? -19.125 3.332 13.57 1 94.69 148 SER B N 1
ATOM 3373 C CA . SER B 1 148 ? -19.109 2.229 12.617 1 94.69 148 SER B CA 1
ATOM 3374 C C . SER B 1 148 ? -19.125 2.74 11.18 1 94.69 148 SER B C 1
ATOM 3376 O O . SER B 1 148 ? -19.281 3.939 10.938 1 94.69 148 SER B O 1
ATOM 3378 N N . GLY B 1 149 ? -18.812 1.806 10.312 1 94.06 149 GLY B N 1
ATOM 3379 C CA . GLY B 1 149 ? -18.938 2.119 8.891 1 94.06 149 GLY B CA 1
ATOM 3380 C C . GLY B 1 149 ? -17.688 2.727 8.305 1 94.06 149 GLY B C 1
ATOM 3381 O O . GLY B 1 149 ? -16.594 2.596 8.875 1 94.06 149 GLY B O 1
ATOM 3382 N N . ARG B 1 150 ? -17.812 3.213 7.055 1 96.38 150 ARG B N 1
ATOM 3383 C CA . ARG B 1 150 ? -16.766 3.877 6.301 1 96.38 150 ARG B CA 1
ATOM 3384 C C . ARG B 1 150 ? -17.141 5.316 5.977 1 96.38 150 ARG B C 1
ATOM 3386 O O . ARG B 1 150 ? -18.297 5.602 5.652 1 96.38 150 ARG B O 1
ATOM 3393 N N . HIS B 1 151 ? -16.203 6.211 6.195 1 97.88 151 HIS B N 1
ATOM 3394 C CA . HIS B 1 151 ? -16.484 7.637 6.043 1 97.88 151 HIS B CA 1
ATOM 3395 C C . HIS B 1 151 ? -15.312 8.352 5.363 1 97.88 151 HIS B C 1
ATOM 3397 O O . HIS B 1 151 ? -14.148 8.031 5.613 1 97.88 151 HIS B O 1
ATOM 3403 N N . TYR B 1 152 ? -15.688 9.289 4.535 1 98.12 152 TYR B N 1
ATOM 3404 C CA . TYR B 1 152 ? -14.68 10.047 3.795 1 98.12 152 TYR B CA 1
ATOM 3405 C C . TYR B 1 152 ? -15.016 11.539 3.787 1 98.12 152 TYR B C 1
ATOM 3407 O O . TYR B 1 152 ? -16.172 11.914 3.658 1 98.12 152 TYR B O 1
ATOM 3415 N N . TRP B 1 153 ? -14.062 12.391 4 1 98.38 153 TRP B N 1
ATOM 3416 C CA . TRP B 1 153 ? -14.211 13.828 3.816 1 98.38 153 TRP B CA 1
ATOM 3417 C C . TRP B 1 153 ? -12.883 14.469 3.412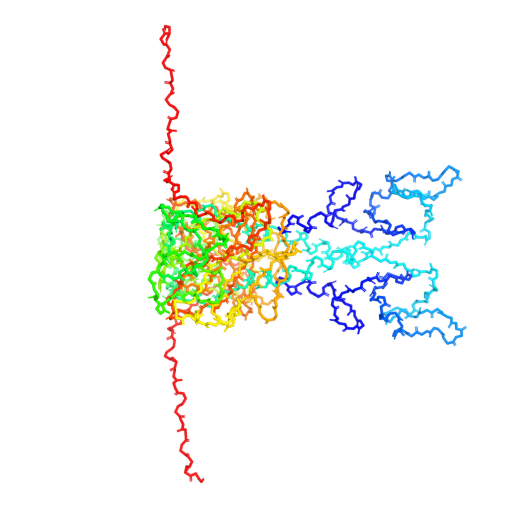 1 98.38 153 TRP B C 1
ATOM 3419 O O . TRP B 1 153 ? -11.828 13.828 3.494 1 98.38 153 TRP B O 1
ATOM 3429 N N . GLU B 1 154 ? -12.93 15.609 2.871 1 98.12 154 GLU B N 1
ATOM 3430 C CA . GLU B 1 154 ? -11.75 16.312 2.381 1 98.12 154 GLU B CA 1
ATOM 3431 C C . GLU B 1 154 ? -11.562 17.656 3.09 1 98.12 154 GLU B C 1
ATOM 3433 O O . GLU B 1 154 ? -12.547 18.328 3.416 1 98.12 154 GLU B O 1
ATOM 3438 N N . VAL B 1 155 ? -10.352 18 3.303 1 98.31 155 VAL B N 1
ATOM 3439 C CA . VAL B 1 155 ? -10.008 19.25 3.967 1 98.31 155 VAL B CA 1
ATOM 3440 C C . VAL B 1 155 ? -9.07 20.062 3.084 1 98.31 155 VAL B C 1
ATOM 3442 O O . VAL B 1 155 ? -8.008 19.578 2.686 1 98.31 155 VAL B O 1
ATOM 3445 N N . ASP B 1 156 ? -9.5 21.234 2.816 1 97.38 156 ASP B N 1
ATOM 3446 C CA . ASP B 1 156 ? -8.625 22.188 2.135 1 97.38 156 ASP B CA 1
ATOM 3447 C C . ASP B 1 156 ? -7.695 22.891 3.125 1 97.38 156 ASP B C 1
ATOM 3449 O O . ASP B 1 156 ? -8.148 23.656 3.969 1 97.38 156 ASP B O 1
ATOM 3453 N N . VAL B 1 157 ? -6.398 22.641 2.979 1 95.5 157 VAL B N 1
ATOM 3454 C CA . VAL B 1 157 ? -5.422 23.219 3.895 1 95.5 157 VAL B CA 1
ATOM 3455 C C . VAL B 1 157 ? -4.773 24.438 3.258 1 95.5 157 VAL B C 1
ATOM 3457 O O . VAL B 1 157 ? -4.012 25.156 3.908 1 95.5 157 VAL B O 1
ATOM 3460 N N . GLY B 1 158 ? -5.047 24.625 2.07 1 90.44 158 GLY B N 1
ATOM 3461 C CA . GLY B 1 158 ? -4.547 25.797 1.362 1 90.44 158 GLY B CA 1
ATOM 3462 C C . GLY B 1 158 ? -3.035 25.906 1.408 1 90.44 158 GLY B C 1
ATOM 3463 O O . GLY B 1 158 ? -2.32 24.953 1.092 1 90.44 158 GLY B O 1
ATOM 3464 N N . THR B 1 159 ? -2.58 27.141 1.779 1 86.25 159 THR B N 1
ATOM 3465 C CA . THR B 1 159 ? -1.148 27.406 1.845 1 86.25 159 THR B CA 1
ATOM 3466 C C . THR B 1 159 ? -0.681 27.5 3.295 1 86.25 159 THR B C 1
ATOM 3468 O O . THR B 1 159 ? 0.372 28.078 3.578 1 86.25 159 THR B O 1
ATOM 3471 N N . SER B 1 160 ? -1.48 26.953 4.156 1 88.75 160 SER B N 1
ATOM 3472 C CA . SER B 1 160 ? -1.129 27 5.57 1 88.75 160 SER B CA 1
ATOM 3473 C C . SER B 1 160 ? 0.195 26.281 5.828 1 88.75 160 SER B C 1
ATOM 3475 O O . SER B 1 160 ? 0.469 25.234 5.238 1 88.75 160 SER B O 1
ATOM 3477 N N . LYS B 1 161 ? 0.981 26.844 6.719 1 88 161 LYS B N 1
ATOM 3478 C CA . LYS B 1 161 ? 2.301 26.281 7.004 1 88 161 LYS B CA 1
ATOM 3479 C C . LYS B 1 161 ? 2.26 25.359 8.227 1 88 161 LYS B C 1
ATOM 3481 O O . LYS B 1 161 ? 3.195 24.594 8.461 1 88 161 LYS B O 1
ATOM 3486 N N . GLU B 1 162 ? 1.206 25.484 8.898 1 92.94 162 GLU B N 1
ATOM 3487 C CA . GLU B 1 162 ? 1.03 24.625 10.062 1 92.94 162 GLU B CA 1
ATOM 3488 C C . GLU B 1 162 ? -0.419 24.172 10.195 1 92.94 162 GLU B C 1
ATOM 3490 O O . GLU B 1 162 ? -1.343 24.984 10.125 1 92.94 162 GLU B O 1
ATOM 3495 N N . TRP B 1 163 ? -0.566 22.938 10.398 1 95.81 163 TRP B N 1
ATOM 3496 C CA . TRP B 1 163 ? -1.898 22.391 10.617 1 95.81 163 TRP B CA 1
ATOM 3497 C C . TRP B 1 163 ? -1.821 20.906 10.961 1 95.81 163 TRP B C 1
ATOM 3499 O O . TRP B 1 163 ? -0.81 20.25 10.695 1 95.81 163 TRP B O 1
ATOM 3509 N N . ASP B 1 164 ? -2.855 20.375 11.586 1 97.12 164 ASP B N 1
ATOM 3510 C CA . ASP B 1 164 ? -3.104 18.953 11.805 1 97.12 164 ASP B CA 1
ATOM 3511 C C . ASP B 1 164 ? -4.551 18.578 11.484 1 97.12 164 ASP B C 1
ATOM 3513 O O . ASP B 1 164 ? -5.477 19.297 11.867 1 97.12 164 ASP B O 1
ATOM 3517 N N . VAL B 1 165 ? -4.727 17.547 10.727 1 98.44 165 VAL B N 1
ATOM 3518 C CA . VAL B 1 165 ? -6.07 17.062 10.438 1 98.44 165 VAL B CA 1
ATOM 3519 C C . VA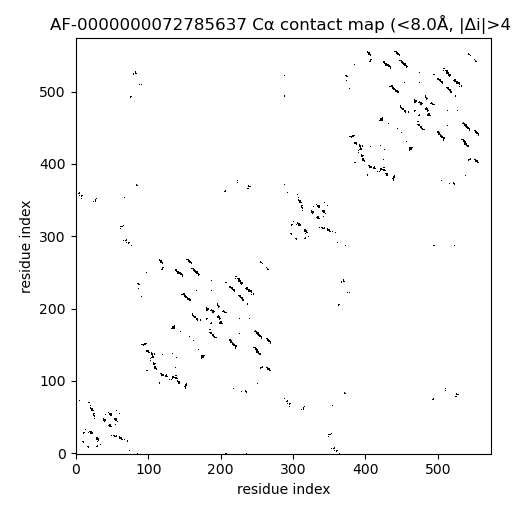L B 1 165 ? -6.121 15.547 10.602 1 98.44 165 VAL B C 1
ATOM 3521 O O . VAL B 1 165 ? -5.094 14.867 10.492 1 98.44 165 VAL B O 1
ATOM 3524 N N . GLY B 1 166 ? -7.27 15.023 10.914 1 98.56 166 GLY B N 1
ATOM 3525 C CA . GLY B 1 166 ? -7.465 13.586 11.07 1 98.56 166 GLY B CA 1
ATOM 3526 C C . GLY B 1 166 ? -8.672 13.242 11.93 1 98.56 166 GLY B C 1
ATOM 3527 O O . GLY B 1 166 ? -9.766 13.758 11.711 1 98.56 166 GLY B O 1
ATOM 3528 N N . VAL B 1 167 ? -8.438 12.312 12.867 1 98.12 167 VAL B N 1
ATOM 3529 C CA . VAL B 1 167 ? -9.516 11.883 13.75 1 98.12 167 VAL B CA 1
ATOM 3530 C C . VAL B 1 167 ? -8.977 11.719 15.172 1 98.12 167 VAL B C 1
ATOM 3532 O O . VAL B 1 167 ? -7.77 11.586 15.375 1 98.12 167 VAL B O 1
ATOM 3535 N N . CYS B 1 168 ? -9.82 11.805 16.109 1 96.44 168 CYS B N 1
ATOM 3536 C CA . CYS B 1 168 ? -9.469 11.516 17.484 1 96.44 168 CYS B CA 1
ATOM 3537 C C . CYS B 1 168 ? -10.625 10.828 18.203 1 96.44 168 CYS B C 1
ATOM 3539 O O . CYS B 1 168 ? -11.75 10.82 17.719 1 96.44 168 CYS B O 1
ATOM 3541 N N . ARG B 1 169 ? -10.297 10.281 19.297 1 95.62 169 ARG B N 1
ATOM 3542 C CA . ARG B 1 169 ? -11.328 9.703 20.156 1 95.62 169 ARG B CA 1
ATOM 3543 C C . ARG B 1 169 ? -12.281 10.781 20.656 1 95.62 169 ARG B C 1
ATOM 3545 O O . ARG B 1 169 ? -11.859 11.875 21.031 1 95.62 169 ARG B O 1
ATOM 3552 N N . ASP B 1 170 ? -13.508 10.367 20.641 1 95 170 ASP B N 1
ATOM 3553 C CA . ASP B 1 170 ? -14.477 11.297 21.203 1 95 170 ASP B CA 1
ATOM 3554 C C . ASP B 1 170 ? -14.18 11.57 22.688 1 95 170 ASP B C 1
ATOM 3556 O O . ASP B 1 170 ? -14.445 12.664 23.188 1 95 170 ASP B O 1
ATOM 3560 N N . SER B 1 171 ? -13.594 10.617 23.312 1 90.69 171 SER B N 1
ATOM 3561 C CA . SER B 1 171 ? -13.32 10.688 24.75 1 90.69 171 SER B CA 1
ATOM 3562 C C . SER B 1 171 ? -11.938 11.258 25.016 1 90.69 171 SER B C 1
ATOM 3564 O O . SER B 1 171 ? -11.484 11.297 26.156 1 90.69 171 SER B O 1
ATOM 3566 N N . ALA B 1 172 ? -11.273 11.633 24.016 1 88.94 172 ALA B N 1
ATOM 3567 C CA . ALA B 1 172 ? -9.914 12.133 24.203 1 88.94 172 ALA B CA 1
ATOM 3568 C C . ALA B 1 172 ? -9.898 13.352 25.125 1 88.94 172 ALA B C 1
ATOM 3570 O O . ALA B 1 172 ? -10.852 14.125 25.141 1 88.94 172 ALA B O 1
ATOM 3571 N N . HIS B 1 173 ? -8.82 13.438 25.75 1 89.12 173 HIS B N 1
ATOM 3572 C CA . HIS B 1 173 ? -8.656 14.547 26.688 1 89.12 173 HIS B CA 1
ATOM 3573 C C . HIS B 1 173 ? -8.562 15.883 25.938 1 89.12 173 HIS B C 1
ATOM 3575 O O . HIS B 1 173 ? -7.809 16 24.984 1 89.12 173 HIS B O 1
ATOM 3581 N N . ARG B 1 174 ? -9.234 16.875 26.469 1 91.69 174 ARG B N 1
ATOM 3582 C CA . ARG B 1 174 ? -9.297 18.141 25.734 1 91.69 174 ARG B CA 1
ATOM 3583 C C . ARG B 1 174 ? -8.812 19.297 26.594 1 91.69 174 ARG B C 1
ATOM 3585 O O . ARG B 1 174 ? -8.602 20.406 26.109 1 91.69 174 ARG B O 1
ATOM 3592 N N . GLN B 1 175 ? -8.625 18.953 27.938 1 89.88 175 GLN B N 1
ATOM 3593 C CA . GLN B 1 175 ? -8.18 19.984 28.859 1 89.88 175 GLN B CA 1
ATOM 3594 C C . GLN B 1 175 ? -6.664 19.938 29.047 1 89.88 175 GLN B C 1
ATOM 3596 O O . GLN B 1 175 ? -6.078 18.859 29.125 1 89.88 175 GLN B O 1
ATOM 3601 N N . GLY B 1 176 ? -6.016 21.031 29.047 1 88.62 176 GLY B N 1
ATOM 3602 C CA . GLY B 1 176 ? -4.57 21.094 29.203 1 88.62 176 GLY B CA 1
ATOM 3603 C C . GLY B 1 176 ? -3.818 20.781 27.922 1 88.62 176 GLY B C 1
ATOM 3604 O O . GLY B 1 176 ? -4.398 20.797 26.828 1 88.62 176 GLY B O 1
ATOM 3605 N N . PRO B 1 177 ? -2.512 20.641 28.109 1 89.38 177 PRO B N 1
ATOM 3606 C CA . PRO B 1 177 ? -1.723 20.297 26.922 1 89.38 177 PRO B CA 1
ATOM 3607 C C . PRO B 1 177 ? -2.082 18.922 26.359 1 89.38 177 PRO B C 1
ATOM 3609 O O . PRO B 1 177 ? -2.328 17.984 27.109 1 89.38 177 PRO B O 1
ATOM 3612 N N . VAL B 1 178 ? -2.26 18.938 25.094 1 89.12 178 VAL B N 1
ATOM 3613 C CA . VAL B 1 178 ? -2.611 17.703 24.406 1 89.12 178 VAL B CA 1
ATOM 3614 C C . VAL B 1 178 ? -1.481 17.297 23.469 1 89.12 178 VAL B C 1
ATOM 3616 O O . VAL B 1 178 ? -0.955 18.125 22.719 1 89.12 178 VAL B O 1
ATOM 3619 N N . LEU B 1 179 ? -1.067 16.078 23.594 1 90.69 179 LEU B N 1
ATOM 3620 C CA . LEU B 1 179 ? -0.11 15.523 22.656 1 90.69 179 LEU B CA 1
ATOM 3621 C C . LEU B 1 179 ? -0.828 14.82 21.5 1 90.69 179 LEU B C 1
ATOM 3623 O O . LEU B 1 179 ? -1.521 13.82 21.719 1 90.69 179 LEU B O 1
ATOM 3627 N N . LEU B 1 180 ? -0.644 15.398 20.312 1 92.75 180 LEU B N 1
ATOM 3628 C CA . LEU B 1 180 ? -1.295 14.828 19.141 1 92.75 180 LEU B CA 1
ATOM 3629 C C . LEU B 1 180 ? -0.57 13.57 18.672 1 92.75 180 LEU B C 1
ATOM 3631 O O . LEU B 1 180 ? 0.273 13.641 17.781 1 92.75 180 LEU B O 1
ATOM 3635 N N . SER B 1 181 ? -0.888 12.477 19.297 1 95.06 181 SER B N 1
ATOM 3636 C CA . SER B 1 181 ? -0.288 11.188 18.969 1 95.06 181 SER B CA 1
ATOM 3637 C C . SER B 1 181 ? -1.332 10.078 18.969 1 95.06 181 SER B C 1
ATOM 3639 O O . SER B 1 181 ? -2.305 10.133 19.734 1 95.06 181 SER B O 1
ATOM 3641 N N . SER B 1 182 ? -1.06 9.125 18.156 1 94.56 182 SER B N 1
ATOM 3642 C CA . SER B 1 182 ? -1.959 7.98 18.078 1 94.56 182 SER B CA 1
ATOM 3643 C C . SER B 1 182 ? -2.041 7.242 19.406 1 94.56 182 SER B C 1
ATOM 3645 O O . SER B 1 182 ? -3.064 6.629 19.719 1 94.56 182 SER B O 1
ATOM 3647 N N . GLU B 1 183 ? -1.01 7.355 20.234 1 92.81 183 GLU B N 1
ATOM 3648 C CA . GLU B 1 183 ? -0.986 6.707 21.547 1 92.81 183 GLU B CA 1
ATOM 3649 C C . GLU B 1 183 ? -2.023 7.316 22.484 1 92.81 183 GLU B C 1
ATOM 3651 O O . GLU B 1 183 ? -2.48 6.66 23.422 1 92.81 183 GLU B O 1
ATOM 3656 N N . PHE B 1 184 ? -2.357 8.516 22.156 1 93.56 184 PHE B N 1
ATOM 3657 C CA . PHE B 1 184 ? -3.281 9.219 23.047 1 93.56 184 PHE B CA 1
ATOM 3658 C C . PHE B 1 184 ? -4.625 9.438 22.359 1 93.56 184 PHE B C 1
ATOM 3660 O O . PHE B 1 184 ? -5.418 10.273 22.781 1 93.56 184 PHE B O 1
ATOM 3667 N N . GLY B 1 185 ? -4.805 8.789 21.281 1 94.5 185 GLY B N 1
ATOM 3668 C CA . GLY B 1 185 ? -6.113 8.789 20.656 1 94.5 185 GLY B CA 1
ATOM 3669 C C . GLY B 1 185 ? -6.254 9.844 19.562 1 94.5 185 GLY B C 1
ATOM 3670 O O . GLY B 1 185 ? -7.371 10.234 19.219 1 94.5 185 GLY B O 1
ATOM 3671 N N . PHE B 1 186 ? -5.172 10.359 19.172 1 96.25 186 PHE B N 1
ATOM 3672 C CA . PHE B 1 186 ? -5.168 11.312 18.062 1 96.25 186 PHE B CA 1
ATOM 3673 C C . PHE B 1 186 ? -4.465 10.711 16.844 1 96.25 186 PHE B C 1
ATOM 3675 O O . PHE B 1 186 ? -3.268 10.43 16.891 1 96.25 186 PHE B O 1
ATOM 3682 N N . TRP B 1 187 ? -5.156 10.398 15.789 1 97.12 187 TRP B N 1
ATOM 3683 C CA . TRP B 1 187 ? -4.609 9.922 14.523 1 97.12 187 TRP B CA 1
ATOM 3684 C C . TRP B 1 187 ? -4.637 11.031 13.469 1 97.12 187 TRP B C 1
ATOM 3686 O O . TRP B 1 187 ? -5.625 11.188 12.758 1 97.12 187 TRP B O 1
ATOM 3696 N N . THR B 1 188 ? -3.545 11.75 13.383 1 97.88 188 THR B N 1
ATOM 3697 C CA . THR B 1 188 ? -3.539 12.969 12.57 1 97.88 188 THR B CA 1
ATOM 3698 C C . THR B 1 188 ? -2.287 13.031 11.703 1 97.88 188 THR B C 1
ATOM 3700 O O . THR B 1 188 ? -1.284 12.375 12 1 97.88 188 THR B O 1
ATOM 3703 N N . VAL B 1 189 ? -2.449 13.688 10.617 1 96.94 189 VAL B N 1
ATOM 3704 C CA . VAL B 1 189 ? -1.313 14.148 9.82 1 96.94 189 VAL B CA 1
ATOM 3705 C C . VAL B 1 189 ? -1.274 15.68 9.812 1 96.94 189 VAL B C 1
ATOM 3707 O O . VAL B 1 189 ? -2.299 16.328 10.023 1 96.94 189 VAL B O 1
ATOM 3710 N N . GLY B 1 190 ? -0.041 16.156 9.641 1 96.06 190 GLY B N 1
ATOM 3711 C CA . GLY B 1 190 ? 0.06 17.609 9.672 1 96.06 190 GLY B CA 1
ATOM 3712 C C . GLY B 1 190 ? 1.359 18.125 9.078 1 96.06 190 GLY B C 1
ATOM 3713 O O . GLY B 1 190 ? 2.182 17.344 8.594 1 96.06 190 GLY B O 1
ATOM 3714 N N . LEU B 1 191 ? 1.396 19.391 9.062 1 94.38 191 LEU B N 1
ATOM 3715 C CA . LEU B 1 191 ? 2.555 20.125 8.586 1 94.38 191 LEU B CA 1
ATOM 3716 C C . LEU B 1 191 ? 3.109 21.031 9.68 1 94.38 191 LEU B C 1
ATOM 3718 O O . LEU B 1 191 ? 2.354 21.75 10.336 1 94.38 191 LEU B O 1
ATOM 3722 N N . ARG B 1 192 ? 4.414 20.875 9.93 1 89.06 192 ARG B N 1
ATOM 3723 C CA . ARG B 1 192 ? 5.133 21.734 10.859 1 89.06 192 ARG B CA 1
ATOM 3724 C C . ARG B 1 192 ? 6.539 22.047 10.352 1 89.06 192 ARG B C 1
ATOM 3726 O O . ARG B 1 192 ? 7.289 21.125 10 1 89.06 192 ARG B O 1
ATOM 3733 N N . THR B 1 193 ? 6.949 23.297 10.336 1 82 193 THR B N 1
ATOM 3734 C CA . THR B 1 193 ? 8.281 23.719 9.914 1 82 193 THR B CA 1
ATOM 3735 C C . THR B 1 193 ? 8.641 23.094 8.57 1 82 193 THR B C 1
ATOM 3737 O O . THR B 1 193 ? 9.719 22.5 8.422 1 82 193 THR B O 1
ATOM 3740 N N . ASP B 1 194 ? 7.711 22.969 7.73 1 83.06 194 ASP B N 1
ATOM 3741 C CA . ASP B 1 194 ? 7.879 22.5 6.355 1 83.06 194 ASP B CA 1
ATOM 3742 C C . ASP B 1 194 ? 8.078 21 6.305 1 83.06 194 ASP B C 1
ATOM 3744 O O . ASP B 1 194 ? 8.641 20.469 5.344 1 83.06 194 ASP B O 1
ATOM 3748 N N . LEU B 1 195 ? 7.688 20.359 7.383 1 89.12 195 LEU B N 1
ATOM 3749 C CA . LEU B 1 195 ? 7.762 18.906 7.418 1 89.12 195 LEU B CA 1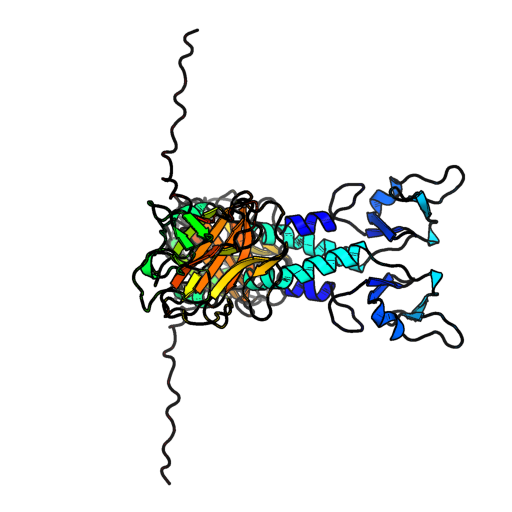
ATOM 3750 C C . LEU B 1 195 ? 6.383 18.297 7.629 1 89.12 195 LEU B C 1
ATOM 3752 O O . LEU B 1 195 ? 5.656 18.688 8.547 1 89.12 195 LEU B O 1
ATOM 3756 N N . PHE B 1 196 ? 6.094 17.469 6.723 1 92.06 196 PHE B N 1
ATOM 3757 C CA . PHE B 1 196 ? 4.875 16.688 6.91 1 92.06 196 PHE B CA 1
ATOM 3758 C C . PHE B 1 196 ? 5.102 15.555 7.906 1 92.06 196 PHE B C 1
ATOM 3760 O O . PHE B 1 196 ? 6.141 14.891 7.875 1 92.06 196 PHE B O 1
ATOM 3767 N N . GLN B 1 197 ? 4.105 15.391 8.781 1 93.62 197 GLN B N 1
ATOM 3768 C CA . GLN B 1 197 ? 4.297 14.391 9.82 1 93.62 197 GLN B CA 1
ATOM 3769 C C . GLN B 1 197 ? 2.988 13.68 10.148 1 93.62 197 GLN B C 1
ATOM 3771 O O . GLN B 1 197 ? 1.909 14.258 10.023 1 93.62 197 GLN B O 1
ATOM 3776 N N . ALA B 1 198 ? 3.164 12.406 10.516 1 95 198 ALA B N 1
ATOM 3777 C CA . ALA B 1 198 ? 2.068 11.656 11.125 1 95 198 ALA B CA 1
ATOM 3778 C C . ALA B 1 198 ? 2.217 11.617 12.648 1 95 198 ALA B C 1
ATOM 3780 O O . ALA B 1 198 ? 3.328 11.484 13.164 1 95 198 ALA B O 1
ATOM 3781 N N . GLY B 1 199 ? 1.074 11.719 13.297 1 95.88 199 GLY B N 1
ATOM 3782 C CA . GLY B 1 199 ? 1.087 11.758 14.75 1 95.88 199 GLY B CA 1
ATOM 3783 C C . GLY B 1 199 ? 1.272 10.391 15.375 1 95.88 199 GLY B C 1
ATOM 3784 O O . GLY B 1 199 ? 0.416 9.922 16.141 1 95.88 199 GLY B O 1
ATOM 3785 N N . THR B 1 200 ? 2.4 9.758 15.031 1 93 200 THR B N 1
ATOM 3786 C CA . THR B 1 200 ? 2.824 8.547 15.719 1 93 200 THR B CA 1
ATOM 3787 C C . THR B 1 200 ? 3.801 8.867 16.844 1 93 200 THR B C 1
ATOM 3789 O O . THR B 1 200 ? 4.164 10.031 17.047 1 93 200 THR B O 1
ATOM 3792 N N . MET B 1 201 ? 4.16 7.848 17.656 1 90.12 201 MET B N 1
ATOM 3793 C CA . MET B 1 201 ? 5.18 8.016 18.688 1 90.12 201 MET B CA 1
ATOM 3794 C C . MET B 1 201 ? 6.293 6.984 18.531 1 90.12 201 MET B C 1
ATOM 3796 O O . MET B 1 201 ? 6.102 5.801 18.812 1 90.12 201 MET B O 1
ATOM 3800 N N . PRO B 1 202 ? 7.527 7.316 18.109 1 90.06 202 PRO B N 1
ATOM 3801 C CA . PRO B 1 202 ? 7.879 8.695 17.766 1 90.06 202 PRO B CA 1
ATOM 3802 C C . PRO B 1 202 ? 7.203 9.164 16.469 1 90.06 202 PRO B C 1
ATOM 3804 O O . PRO B 1 202 ? 6.652 8.344 15.727 1 90.06 202 PRO B O 1
ATOM 3807 N N . VAL B 1 203 ? 7.301 10.477 16.219 1 91.88 203 VAL B N 1
ATOM 3808 C CA . VAL B 1 203 ? 6.68 11.086 15.055 1 91.88 203 VAL B CA 1
ATOM 3809 C C . VAL B 1 203 ? 7.281 10.492 13.781 1 91.88 203 VAL B C 1
ATOM 3811 O O . VAL B 1 203 ? 8.484 10.227 13.727 1 91.88 203 VAL B O 1
ATOM 3814 N N . THR B 1 204 ? 6.363 10.336 12.797 1 89.88 204 THR B N 1
ATOM 3815 C CA . THR B 1 204 ? 6.816 9.828 11.508 1 89.88 204 THR B CA 1
ATOM 3816 C C . THR B 1 204 ? 6.859 10.938 10.469 1 89.88 204 THR B C 1
ATOM 3818 O O . THR B 1 204 ? 5.836 11.555 10.164 1 89.88 204 THR B O 1
ATOM 3821 N N . VAL B 1 205 ? 8 11.109 9.945 1 88.75 205 VAL B N 1
ATOM 3822 C CA . VAL B 1 205 ? 8.148 12.094 8.875 1 88.75 205 VAL B CA 1
ATOM 3823 C C . VAL B 1 205 ? 7.629 11.516 7.562 1 88.75 205 VAL B C 1
ATOM 3825 O O . VAL B 1 205 ? 7.906 10.359 7.234 1 88.75 205 VAL B O 1
ATOM 3828 N N . LEU B 1 206 ? 6.855 12.32 6.859 1 88.44 206 LEU B N 1
ATOM 3829 C CA . LEU B 1 206 ? 6.188 11.836 5.656 1 88.44 206 LEU B CA 1
ATOM 3830 C C . LEU B 1 206 ? 6.789 12.469 4.406 1 88.44 206 LEU B C 1
ATOM 3832 O O . LEU B 1 206 ? 7.203 13.633 4.434 1 88.44 206 LEU B O 1
ATOM 3836 N N . SER B 1 207 ? 6.863 11.602 3.393 1 80.31 207 SER B N 1
ATOM 3837 C CA . SER B 1 207 ? 7.262 12.102 2.082 1 80.31 207 SER B CA 1
ATOM 3838 C C . SER B 1 207 ? 6.047 12.492 1.247 1 80.31 207 SER B C 1
ATOM 3840 O O . SER B 1 207 ? 5.398 11.633 0.644 1 80.31 207 SER B O 1
ATOM 3842 N N . VAL B 1 208 ? 5.738 13.695 1.302 1 83.56 208 VAL B N 1
ATOM 3843 C CA . VAL B 1 208 ? 4.574 14.211 0.591 1 83.56 208 VAL B CA 1
ATOM 3844 C C . VAL B 1 208 ? 5.016 15.234 -0.448 1 83.56 208 VAL B C 1
ATOM 3846 O O . VAL B 1 208 ? 5.965 15.992 -0.222 1 83.56 208 VAL B O 1
ATOM 3849 N N . ARG B 1 209 ? 4.453 15.109 -1.59 1 76.38 209 ARG B N 1
ATOM 3850 C CA . ARG B 1 209 ? 4.758 16.094 -2.627 1 76.38 209 ARG B CA 1
ATOM 3851 C C . ARG B 1 209 ? 4.473 17.5 -2.145 1 76.38 209 ARG B C 1
ATOM 3853 O O . ARG B 1 209 ? 3.525 17.734 -1.387 1 76.38 209 ARG B O 1
ATOM 3860 N N . PRO B 1 210 ? 5.324 18.297 -2.738 1 73.5 210 PRO B N 1
ATOM 3861 C CA . PRO B 1 210 ? 5.07 19.703 -2.396 1 73.5 210 PRO B CA 1
ATOM 3862 C C . PRO B 1 210 ? 3.742 20.203 -2.945 1 73.5 210 PRO B C 1
ATOM 3864 O O . PRO B 1 210 ? 3.213 19.656 -3.908 1 73.5 210 PRO B O 1
ATOM 3867 N N . ARG B 1 211 ? 3.021 21.078 -2.34 1 81.69 211 ARG B N 1
ATOM 3868 C CA . ARG B 1 211 ? 1.8 21.75 -2.756 1 81.69 211 ARG B CA 1
ATOM 3869 C C . ARG B 1 211 ? 0.562 20.969 -2.342 1 81.69 211 ARG B C 1
ATOM 3871 O O . ARG B 1 211 ? -0.407 20.875 -3.098 1 81.69 211 ARG B O 1
ATOM 3878 N N . LEU B 1 212 ? 0.73 20.203 -1.396 1 90.69 212 LEU B N 1
ATOM 3879 C CA . LEU B 1 212 ? -0.463 19.594 -0.814 1 90.69 212 LEU B CA 1
ATOM 3880 C C . LEU B 1 212 ? -1.473 20.672 -0.408 1 90.69 212 LEU B C 1
ATOM 3882 O O . LEU B 1 212 ? -1.191 21.5 0.46 1 90.69 212 LEU B O 1
ATOM 3886 N N . HIS B 1 213 ? -2.623 20.672 -1.146 1 92.56 213 HIS B N 1
ATOM 3887 C CA . HIS B 1 213 ? -3.629 21.688 -0.843 1 92.56 213 HIS B CA 1
ATOM 3888 C C . HIS B 1 213 ? -4.879 21.062 -0.236 1 92.56 213 HIS B C 1
ATOM 3890 O O . HIS B 1 213 ? -5.641 21.734 0.464 1 92.56 213 HIS B O 1
ATOM 3896 N N . ARG B 1 214 ? -5.086 19.875 -0.579 1 95.88 214 ARG B N 1
ATOM 3897 C CA . ARG B 1 214 ? -6.273 19.188 -0.08 1 95.88 214 ARG B CA 1
ATOM 3898 C C . ARG B 1 214 ? -5.938 17.797 0.423 1 95.88 214 ARG B C 1
ATOM 3900 O O . ARG B 1 214 ? -5.27 17.031 -0.271 1 95.88 214 ARG B O 1
ATOM 3907 N N . VAL B 1 215 ? -6.387 17.531 1.624 1 97.12 215 VAL B N 1
ATOM 3908 C CA . VAL B 1 215 ? -6.156 16.234 2.254 1 97.12 215 VAL B CA 1
ATOM 3909 C C . VAL B 1 215 ? -7.465 15.453 2.32 1 97.12 215 VAL B C 1
ATOM 3911 O O . VAL B 1 215 ? -8.469 15.961 2.818 1 97.12 215 VAL B O 1
ATOM 3914 N N . GLY B 1 216 ? -7.438 14.273 1.739 1 97.88 216 GLY B N 1
ATOM 3915 C CA . GLY B 1 216 ? -8.547 13.352 1.93 1 97.88 216 GLY B CA 1
ATOM 3916 C C . GLY B 1 216 ? -8.375 12.453 3.141 1 97.88 216 GLY B C 1
ATOM 3917 O O . GLY B 1 216 ? -7.285 11.938 3.387 1 97.88 216 GLY B O 1
ATOM 3918 N N . VAL B 1 217 ? -9.43 12.32 3.9 1 98.56 217 VAL B N 1
ATOM 3919 C CA . VAL B 1 217 ? -9.414 11.477 5.09 1 98.56 217 VAL B CA 1
ATOM 3920 C C . VAL B 1 217 ? -10.43 10.352 4.941 1 98.56 217 VAL B C 1
ATOM 3922 O O . VAL B 1 217 ? -11.625 10.609 4.793 1 98.56 217 VAL B O 1
ATOM 3925 N N . PHE B 1 218 ? -9.93 9.188 4.957 1 98.06 218 PHE B N 1
ATOM 3926 C CA . PHE B 1 218 ? -10.797 8.016 4.84 1 98.06 218 PHE B CA 1
ATOM 3927 C C . PHE B 1 218 ? -10.734 7.164 6.098 1 98.06 218 PHE B C 1
ATOM 3929 O O . PHE B 1 218 ? -9.695 6.562 6.391 1 98.06 218 PHE B O 1
ATOM 3936 N N . LEU B 1 219 ? -11.883 7.086 6.75 1 97.69 219 LEU B N 1
ATOM 3937 C CA . LEU B 1 219 ? -12 6.332 7.992 1 97.69 219 LEU B CA 1
ATOM 3938 C C . LEU B 1 219 ? -12.773 5.035 7.777 1 97.69 219 LEU B C 1
ATOM 3940 O O . LEU B 1 219 ? -13.914 5.059 7.309 1 97.69 219 LEU B O 1
ATOM 3944 N N . ASP B 1 220 ? -12.156 3.945 8.031 1 95.75 220 ASP B N 1
ATOM 3945 C CA . ASP B 1 220 ? -12.805 2.635 7.988 1 95.75 220 ASP B CA 1
ATOM 3946 C C . ASP B 1 220 ? -12.898 2.025 9.383 1 95.75 220 ASP B C 1
ATOM 3948 O O . ASP B 1 220 ? -11.938 1.421 9.867 1 95.75 220 ASP B O 1
ATOM 3952 N N . MET B 1 221 ? -14.055 2.061 10 1 94.88 221 MET B N 1
ATOM 3953 C CA . MET B 1 221 ? -14.242 1.6 11.367 1 94.88 221 MET B CA 1
ATOM 3954 C C . MET B 1 221 ? -14.211 0.076 11.445 1 94.88 221 MET B C 1
ATOM 3956 O O . MET B 1 221 ? -13.922 -0.494 12.492 1 94.88 221 MET B O 1
ATOM 3960 N N . ASN B 1 222 ? -14.539 -0.524 10.305 1 91.94 222 ASN B N 1
ATOM 3961 C CA . ASN B 1 222 ? -14.492 -1.982 10.273 1 91.94 222 ASN B CA 1
ATOM 3962 C C . ASN B 1 222 ? -13.062 -2.498 10.406 1 91.94 222 ASN B C 1
ATOM 3964 O O . ASN B 1 222 ? -12.812 -3.475 11.117 1 91.94 222 ASN B O 1
ATOM 3968 N N . PHE B 1 223 ? -12.188 -1.797 9.758 1 92.44 223 PHE B N 1
ATOM 3969 C CA . PHE B 1 223 ? -10.789 -2.217 9.766 1 92.44 223 PHE B CA 1
ATOM 3970 C C . PHE B 1 223 ? -10.008 -1.479 10.852 1 92.44 223 PHE B C 1
ATOM 3972 O O . PHE B 1 223 ? -8.891 -1.869 11.195 1 92.44 223 PHE B O 1
ATOM 3979 N N . GLY B 1 224 ? -10.594 -0.458 11.391 1 93.31 224 GLY B N 1
ATOM 3980 C CA . GLY B 1 224 ? -9.867 0.355 12.352 1 93.31 224 GLY B CA 1
ATOM 3981 C C . GLY B 1 224 ? -8.688 1.094 11.734 1 93.31 224 GLY B C 1
ATOM 3982 O O . GLY B 1 224 ? -7.578 1.043 12.258 1 93.31 224 GLY B O 1
ATOM 3983 N N . THR B 1 225 ? -8.945 1.664 10.562 1 95.12 225 THR B N 1
ATOM 3984 C CA . THR B 1 225 ? -7.879 2.383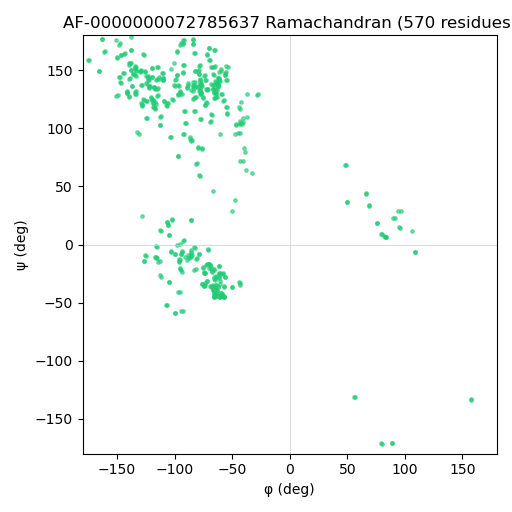 9.875 1 95.12 225 THR B CA 1
ATOM 3985 C C . THR B 1 225 ? -8.344 3.777 9.461 1 95.12 225 THR B C 1
ATOM 3987 O O . THR B 1 225 ? -9.539 4.008 9.273 1 95.12 225 THR B O 1
ATOM 3990 N N . VAL B 1 226 ? -7.449 4.68 9.414 1 97.06 226 VAL B N 1
ATOM 3991 C CA . VAL B 1 226 ? -7.664 5.988 8.797 1 97.06 226 VAL B CA 1
ATOM 3992 C C . VAL B 1 226 ? -6.535 6.281 7.812 1 97.06 226 VAL B C 1
ATOM 3994 O O . VAL B 1 226 ? -5.355 6.219 8.172 1 97.06 226 VAL B O 1
ATOM 3997 N N . SER B 1 227 ? -6.945 6.492 6.594 1 95.88 227 SER B N 1
ATOM 3998 C CA . SER B 1 227 ? -5.984 6.758 5.527 1 95.88 227 SER B CA 1
ATOM 3999 C C . SER B 1 227 ? -6.074 8.203 5.055 1 95.88 227 SER B C 1
ATOM 4001 O O . SER B 1 227 ? -7.164 8.781 4.992 1 95.88 227 SER B O 1
ATOM 4003 N N . PHE B 1 228 ? -4.938 8.727 4.754 1 96.62 228 PHE B N 1
ATOM 4004 C CA . PHE B 1 228 ? -4.84 10.102 4.266 1 96.62 228 PHE B CA 1
ATOM 4005 C C . PHE B 1 228 ? -4.32 10.125 2.834 1 96.62 228 PHE B C 1
ATOM 4007 O O . PHE B 1 228 ? -3.414 9.367 2.48 1 96.62 228 PHE B O 1
ATOM 4014 N N . TYR B 1 229 ? -4.879 11.039 2.064 1 94.62 229 TYR B N 1
ATOM 4015 C CA . TYR B 1 229 ? -4.516 11.102 0.654 1 94.62 229 TYR B CA 1
ATOM 4016 C C . TYR B 1 229 ? -4.301 12.547 0.211 1 94.62 229 TYR B C 1
ATOM 4018 O O . TYR B 1 229 ? -4.914 13.461 0.756 1 94.62 229 TYR B O 1
ATOM 4026 N N . HIS B 1 230 ? -3.371 12.648 -0.718 1 93.69 230 HIS B N 1
ATOM 4027 C CA . HIS B 1 230 ? -3.299 13.867 -1.516 1 93.69 230 HIS B CA 1
ATOM 4028 C C . HIS B 1 230 ? -4.379 13.883 -2.594 1 93.69 230 HIS B C 1
ATOM 4030 O O . HIS B 1 230 ? -4.285 13.148 -3.582 1 93.69 230 HIS B O 1
ATOM 4036 N N . VAL B 1 231 ? -5.371 14.703 -2.432 1 93.88 231 VAL B N 1
ATOM 4037 C CA . VAL B 1 231 ? -6.57 14.625 -3.258 1 93.88 231 VAL B CA 1
ATOM 4038 C C . VAL B 1 231 ? -6.23 14.992 -4.699 1 93.88 231 VAL B C 1
ATOM 4040 O O . VAL B 1 231 ? -6.789 14.422 -5.641 1 93.88 231 VAL B O 1
ATOM 4043 N N . SER B 1 232 ? -5.359 15.914 -4.898 1 90 232 SER B N 1
ATOM 4044 C CA . SER B 1 232 ? -5.051 16.438 -6.227 1 90 232 SER B CA 1
ATOM 4045 C C . SER B 1 232 ? -4.484 15.352 -7.133 1 90 232 SER B C 1
ATOM 4047 O O . SER B 1 232 ? -4.875 15.234 -8.297 1 90 232 SER B O 1
ATOM 4049 N N . ASP B 1 233 ? -3.617 14.602 -6.605 1 86.75 233 ASP B N 1
ATOM 4050 C CA . ASP B 1 233 ? -3 13.602 -7.473 1 86.75 233 ASP B CA 1
ATOM 4051 C C . ASP B 1 233 ? -3.342 12.188 -7.012 1 86.75 233 ASP B C 1
ATOM 4053 O O . ASP B 1 233 ? -2.918 11.203 -7.625 1 86.75 233 ASP B O 1
ATOM 4057 N N . GLY B 1 234 ? -4.043 12.102 -5.969 1 89.81 234 GLY B N 1
ATOM 4058 C CA . GLY B 1 234 ? -4.527 10.812 -5.516 1 89.81 234 GLY B CA 1
ATOM 4059 C C . GLY B 1 234 ? -3.479 10.008 -4.77 1 89.81 234 GLY B C 1
ATOM 4060 O O . GLY B 1 234 ? -3.713 8.852 -4.41 1 89.81 234 GLY B O 1
ATOM 4061 N N . SER B 1 235 ? -2.363 10.539 -4.449 1 88.69 235 SER B N 1
ATOM 4062 C CA . SER B 1 235 ? -1.292 9.797 -3.791 1 88.69 235 SER B CA 1
ATOM 4063 C C . SER B 1 235 ? -1.629 9.516 -2.33 1 88.69 235 SER B C 1
ATOM 4065 O O . SER B 1 235 ? -2.215 10.367 -1.65 1 88.69 235 SER B O 1
ATOM 4067 N N . HIS B 1 236 ? -1.246 8.344 -1.912 1 91.62 236 HIS B N 1
ATOM 4068 C CA . HIS B 1 236 ? -1.383 7.953 -0.513 1 91.62 236 HIS B CA 1
ATOM 4069 C C . HIS B 1 236 ? -0.372 8.688 0.365 1 91.62 236 HIS B C 1
ATOM 4071 O O . HIS B 1 236 ? 0.795 8.82 -0.008 1 91.62 236 HIS B O 1
ATOM 4077 N N . ILE B 1 237 ? -0.847 9.203 1.479 1 91.44 237 ILE B N 1
ATOM 4078 C CA . ILE B 1 237 ? 0.025 9.938 2.391 1 91.44 237 ILE B CA 1
ATOM 4079 C C . ILE B 1 237 ? 0.437 9.031 3.551 1 91.44 237 ILE B C 1
ATOM 4081 O O . ILE B 1 237 ? 1.626 8.781 3.758 1 91.44 237 ILE B O 1
ATOM 4085 N N . PHE B 1 238 ? -0.53 8.578 4.234 1 92.81 238 PHE B N 1
ATOM 4086 C CA . PHE B 1 238 ? -0.252 7.754 5.402 1 92.81 238 PHE B CA 1
ATOM 4087 C C . PHE B 1 238 ? -1.512 7.031 5.867 1 92.81 238 PHE B C 1
ATOM 4089 O O . PHE B 1 238 ? -2.625 7.512 5.652 1 92.81 238 PHE B O 1
ATOM 4096 N N . THR B 1 239 ? -1.328 5.852 6.438 1 93.5 239 THR B N 1
ATOM 4097 C CA . THR B 1 239 ? -2.441 5.117 7.027 1 93.5 239 THR B CA 1
ATOM 4098 C C . THR B 1 239 ? -2.111 4.688 8.453 1 93.5 239 THR B C 1
ATOM 4100 O O . THR B 1 239 ? -1.074 4.066 8.695 1 93.5 239 THR B O 1
ATOM 4103 N N . PHE B 1 240 ? -2.885 5.148 9.391 1 94.69 240 PHE B N 1
ATOM 4104 C CA . PHE B 1 240 ? -2.846 4.562 10.727 1 94.69 240 PHE B CA 1
ATOM 4105 C C . PHE B 1 240 ? -3.611 3.246 10.766 1 94.69 240 PHE B C 1
ATOM 4107 O O . PHE B 1 240 ? -4.715 3.148 10.227 1 94.69 240 PHE B O 1
ATOM 4114 N N . THR B 1 241 ? -2.779 2.398 11.383 1 88.5 241 THR B N 1
ATOM 4115 C CA . THR B 1 241 ? -3.4 1.085 11.5 1 88.5 241 THR B CA 1
ATOM 4116 C C . THR B 1 241 ? -3.662 0.738 12.961 1 88.5 241 THR B C 1
ATOM 4118 O O . THR B 1 241 ? -3.148 1.401 13.867 1 88.5 241 THR B O 1
ATOM 4121 N N . GLU B 1 242 ? -4.766 0.081 13.359 1 84.94 242 GLU B N 1
ATOM 4122 C CA . GLU B 1 242 ? -5.047 -0.477 14.68 1 84.94 242 GLU B CA 1
ATOM 4123 C C . GLU B 1 242 ? -5.879 0.488 15.516 1 84.94 242 GLU B C 1
ATOM 4125 O O . GLU B 1 242 ? -5.617 0.667 16.703 1 84.94 242 GLU B O 1
ATOM 4130 N N . ILE B 1 243 ? -6.602 1.217 14.867 1 91.5 243 ILE B N 1
ATOM 4131 C CA . ILE B 1 243 ? -7.551 2.025 15.633 1 91.5 243 ILE B CA 1
ATOM 4132 C C . ILE B 1 243 ? -8.539 1.114 16.359 1 91.5 243 ILE B C 1
ATOM 4134 O O . ILE B 1 243 ? -9.172 0.26 15.734 1 91.5 243 ILE B O 1
ATOM 4138 N N . PRO B 1 244 ? -8.648 1.309 17.625 1 86.12 244 PRO B N 1
ATOM 4139 C CA . PRO B 1 244 ? -9.531 0.422 18.391 1 86.12 244 PRO B CA 1
ATOM 4140 C C . PRO B 1 244 ? -10.984 0.49 17.938 1 86.12 244 PRO B C 1
ATOM 4142 O O . PRO B 1 244 ? -11.477 1.57 17.594 1 86.12 244 PRO B O 1
ATOM 4145 N N . ALA B 1 245 ? -11.703 -0.603 17.922 1 76.5 245 ALA B N 1
ATOM 4146 C CA . ALA B 1 245 ? -13.062 -0.742 17.391 1 76.5 245 ALA B CA 1
ATOM 4147 C C . ALA B 1 245 ? -14.078 -0.093 18.328 1 76.5 245 ALA B C 1
ATOM 4149 O O . ALA B 1 245 ? -15.117 0.399 17.875 1 76.5 245 ALA B O 1
ATOM 4150 N N . ALA B 1 246 ? -13.875 -0.121 19.469 1 73.75 246 ALA B N 1
ATOM 4151 C CA . ALA B 1 246 ? -14.906 0.211 20.453 1 73.75 246 ALA B CA 1
ATOM 4152 C C . ALA B 1 246 ? -14.961 1.716 20.703 1 73.75 246 ALA B C 1
ATOM 4154 O O . ALA B 1 246 ? -15.711 2.182 21.562 1 73.75 246 ALA B O 1
ATOM 4155 N N . GLU B 1 247 ? -14.492 2.408 19.844 1 85.75 247 GLU B N 1
ATOM 4156 C CA . GLU B 1 247 ? -14.438 3.832 20.172 1 85.75 247 GLU B CA 1
ATOM 4157 C C . GLU B 1 247 ? -15.148 4.664 19.094 1 85.75 247 GLU B C 1
ATOM 4159 O O . GLU B 1 247 ? -15.188 4.273 17.922 1 85.75 247 GLU B O 1
ATOM 4164 N N . THR B 1 248 ? -15.875 5.656 19.625 1 95.56 248 THR B N 1
ATOM 4165 C CA . THR B 1 248 ? -16.391 6.664 18.703 1 95.56 248 THR B CA 1
ATOM 4166 C C . THR B 1 248 ? -15.289 7.652 18.312 1 95.56 248 THR B C 1
ATOM 4168 O O . THR B 1 248 ? -14.562 8.148 19.188 1 95.56 248 THR B O 1
ATOM 4171 N N . LEU B 1 249 ? -15.164 7.844 17.031 1 97.75 249 LEU B N 1
ATOM 4172 C CA . LEU B 1 249 ? -14.133 8.758 16.562 1 97.75 249 LEU B CA 1
ATOM 4173 C C . LEU B 1 249 ? -14.758 10.023 15.977 1 97.75 249 LEU B C 1
ATOM 4175 O O . LEU B 1 249 ? -15.875 9.984 15.461 1 97.75 249 LEU B O 1
ATOM 4179 N N . ARG B 1 250 ? -14.078 11.102 16.125 1 98.06 250 ARG B N 1
ATOM 4180 C CA . ARG B 1 250 ? -14.523 12.391 15.609 1 98.06 250 ARG B CA 1
ATOM 4181 C C . ARG B 1 250 ? -13.484 12.992 14.672 1 98.06 250 ARG B C 1
ATOM 4183 O O . ARG B 1 250 ? -12.281 12.844 14.891 1 98.06 250 ARG B O 1
ATOM 4190 N N . PRO B 1 251 ? -13.992 13.68 13.602 1 98.62 251 PRO B N 1
ATOM 4191 C CA . PRO B 1 251 ? -13.023 14.461 12.836 1 98.62 251 PRO B CA 1
ATOM 4192 C C . PRO B 1 251 ? -12.266 15.469 13.688 1 98.62 251 PRO B C 1
ATOM 4194 O O . PRO B 1 251 ? -12.812 15.992 14.664 1 98.62 251 PRO B O 1
ATOM 4197 N N . PHE B 1 252 ? -11.055 15.688 13.352 1 98.5 252 PHE B N 1
ATOM 4198 C CA . PHE B 1 252 ? -10.172 16.547 14.141 1 98.5 252 PHE B CA 1
ATOM 4199 C C . PHE B 1 252 ? -9.508 17.594 13.266 1 98.5 252 PHE B C 1
ATOM 4201 O O . PHE B 1 252 ? -9.008 17.281 12.18 1 98.5 252 PHE B O 1
ATOM 4208 N N . PHE B 1 253 ? -9.453 18.844 13.773 1 98.38 253 PHE B N 1
ATOM 4209 C CA . PHE B 1 253 ? -8.867 19.953 13.031 1 98.38 253 PHE B CA 1
ATOM 4210 C C . PHE B 1 253 ? -8.047 20.844 13.953 1 98.38 253 PHE B C 1
ATOM 4212 O O . PHE B 1 253 ? -8.547 21.328 14.977 1 98.38 253 PHE B O 1
ATOM 4219 N N . ALA B 1 254 ? -6.844 21.094 13.586 1 97 254 ALA B N 1
ATOM 4220 C CA . ALA B 1 254 ? -5.969 22.016 14.305 1 97 254 ALA B CA 1
ATOM 4221 C C . ALA B 1 254 ? -5.285 22.984 13.344 1 97 254 ALA B C 1
ATOM 4223 O O . ALA B 1 254 ? -4.25 22.656 12.758 1 97 254 ALA B O 1
ATOM 4224 N N . PRO B 1 255 ? -5.836 24.156 13.195 1 95.5 255 PRO B N 1
ATOM 4225 C CA . PRO B 1 255 ? -5.188 25.156 12.344 1 95.5 255 PRO B CA 1
ATOM 4226 C C . PRO B 1 255 ? -3.896 25.703 12.945 1 95.5 255 PRO B C 1
ATOM 4228 O O . PRO B 1 255 ? -3.654 25.531 14.141 1 95.5 255 PRO B O 1
ATOM 4231 N N . GLY B 1 256 ? -3.088 26.234 12.125 1 88.44 256 GLY B N 1
ATOM 4232 C CA . GLY B 1 256 ? -1.844 26.828 12.578 1 88.44 256 GLY B CA 1
ATOM 4233 C C . GLY B 1 256 ? -2.047 28.141 13.32 1 88.44 256 GLY B C 1
ATOM 4234 O O . GLY B 1 256 ? -3.135 28.719 13.281 1 88.44 256 GLY B O 1
ATOM 4235 N N . ASN B 1 257 ? -0.967 28.5 14.016 1 82.31 257 ASN B N 1
ATOM 4236 C CA . ASN B 1 257 ? -0.984 29.781 14.719 1 82.31 257 ASN B CA 1
ATOM 4237 C C . ASN B 1 257 ? -1.062 30.953 13.742 1 82.31 257 ASN B C 1
ATOM 4239 O O . ASN B 1 257 ? -0.592 30.844 12.602 1 82.31 257 ASN B O 1
ATOM 4243 N N . PRO B 1 258 ? -1.87 31.922 14.188 1 74.56 258 PRO B N 1
ATOM 4244 C CA . PRO B 1 258 ? -1.938 33.094 13.312 1 74.56 258 PRO B CA 1
ATOM 4245 C C . PRO B 1 258 ? -0.564 33.688 13.023 1 74.56 258 PRO B C 1
ATOM 4247 O O . PRO B 1 258 ? 0.306 33.688 13.898 1 74.56 258 PRO B O 1
ATOM 4250 N N . THR B 1 259 ? -0.283 33.656 11.789 1 68.88 259 THR B N 1
ATOM 4251 C CA . THR B 1 259 ? 0.901 34.438 11.414 1 68.88 259 THR B CA 1
ATOM 4252 C C . THR B 1 259 ? 0.519 35.844 10.984 1 68.88 259 THR B C 1
ATOM 4254 O O . THR B 1 259 ? -0.651 36.125 10.711 1 68.88 259 THR B O 1
ATOM 4257 N N . THR B 1 260 ? 1.426 36.875 11.258 1 62 260 THR B N 1
ATOM 4258 C CA . THR B 1 260 ? 1.2 38.281 11 1 62 260 THR B CA 1
ATOM 4259 C C . THR B 1 260 ? 0.561 38.5 9.625 1 62 260 THR B C 1
ATOM 4261 O O . THR B 1 260 ? -0.244 39.406 9.438 1 62 260 THR B O 1
ATOM 4264 N N . ASP B 1 261 ? 0.792 37.75 8.578 1 60.59 261 ASP B N 1
ATOM 4265 C CA . ASP B 1 261 ? 0.424 38.125 7.219 1 60.59 261 ASP B CA 1
ATOM 4266 C C . ASP B 1 261 ? -0.64 37.188 6.652 1 60.59 261 ASP B C 1
ATOM 4268 O O . ASP B 1 261 ? -1.202 37.469 5.586 1 60.59 261 ASP B O 1
ATOM 4272 N N . ARG B 1 262 ? -0.796 36.094 7.316 1 63.88 262 ARG B N 1
ATOM 4273 C CA . ARG B 1 262 ? -1.699 35.188 6.609 1 63.88 262 ARG B CA 1
ATOM 4274 C C . ARG B 1 262 ? -2.48 34.312 7.59 1 63.88 262 ARG B C 1
ATOM 4276 O O . ARG B 1 262 ? -1.929 33.844 8.586 1 63.88 262 ARG B O 1
ATOM 4283 N N . GLN B 1 263 ? -3.852 34.312 7.398 1 66.69 263 GLN B N 1
ATOM 4284 C CA . GLN B 1 263 ? -4.695 33.375 8.133 1 66.69 263 GLN B CA 1
ATOM 4285 C C . GLN B 1 263 ? -4.535 31.953 7.609 1 66.69 263 GLN B C 1
ATOM 4287 O O . GLN B 1 263 ? -4.535 31.734 6.395 1 66.69 263 GLN B O 1
ATOM 4292 N N . GLU B 1 264 ? -4.16 31.109 8.492 1 84.06 264 GLU B N 1
ATOM 4293 C CA . GLU B 1 264 ? -4.07 29.688 8.164 1 84.06 264 GLU B CA 1
ATOM 4294 C C . GLU B 1 264 ? -5.418 29 8.344 1 84.06 264 GLU B C 1
ATOM 4296 O O . GLU B 1 264 ? -5.727 28.5 9.43 1 84.06 264 GLU B O 1
ATOM 4301 N N . VAL B 1 265 ? -6.246 28.984 7.262 1 92.94 265 VAL B N 1
ATOM 4302 C CA . VAL B 1 265 ? -7.625 28.516 7.355 1 92.94 265 VAL B CA 1
ATOM 4303 C C . VAL B 1 265 ? -7.707 27.062 6.906 1 92.94 265 VAL B C 1
ATOM 4305 O O . VAL B 1 265 ? -7.082 26.672 5.914 1 92.94 265 VAL B O 1
ATOM 4308 N N . LEU B 1 266 ? -8.305 26.281 7.711 1 97.38 266 LEU B N 1
ATOM 4309 C CA . LEU B 1 266 ? -8.727 24.953 7.293 1 97.38 266 LEU B CA 1
ATOM 4310 C C . LEU B 1 266 ? -10.188 24.969 6.848 1 97.38 266 LEU B C 1
ATOM 4312 O O . LEU B 1 266 ? -11.047 25.516 7.535 1 97.38 266 LEU B O 1
ATOM 4316 N N . ARG B 1 267 ? -10.461 24.391 5.711 1 97.88 267 ARG B N 1
ATOM 4317 C CA . ARG B 1 267 ? -11.82 24.375 5.188 1 97.88 267 ARG B CA 1
ATOM 4318 C C . ARG B 1 267 ? -12.258 22.953 4.848 1 97.88 267 ARG B C 1
ATOM 4320 O O . ARG B 1 267 ? -11.57 22.25 4.105 1 97.88 267 ARG B O 1
ATOM 4327 N N . ILE B 1 268 ? -13.375 22.516 5.41 1 98.19 268 ILE B N 1
ATOM 4328 C CA . ILE B 1 268 ? -13.969 21.234 5.043 1 98.19 268 ILE B CA 1
ATOM 4329 C C . ILE B 1 268 ? -14.664 21.359 3.688 1 98.19 268 ILE B C 1
ATOM 4331 O O . ILE B 1 268 ? -15.523 22.219 3.5 1 98.19 268 ILE B O 1
ATOM 4335 N N . CYS B 1 269 ? -14.32 20.5 2.783 1 96.06 269 CYS B N 1
ATOM 4336 C CA . CYS B 1 269 ? -14.867 20.578 1.433 1 96.06 269 CYS B CA 1
ATOM 4337 C C . CYS B 1 269 ? -16.281 20.016 1.384 1 96.06 269 CYS B C 1
ATOM 4339 O O . CYS B 1 269 ? -16.578 19.016 2.041 1 96.06 269 CYS B O 1
ATOM 4341 N N . PRO B 1 270 ? -17.141 20.625 0.605 1 91.44 270 PRO B N 1
ATOM 4342 C CA . PRO B 1 270 ? -18.531 20.141 0.493 1 91.44 270 PRO B CA 1
ATOM 4343 C C . PRO B 1 270 ? -18.625 18.781 -0.211 1 91.44 270 PRO B C 1
ATOM 4345 O O . PRO B 1 270 ? -17.703 18.406 -0.951 1 91.44 270 PRO B O 1
ATOM 4348 N N . VAL B 1 271 ? -19.672 18.094 0.172 1 85.62 271 VAL B N 1
ATOM 4349 C CA . VAL B 1 271 ? -19.922 16.797 -0.442 1 85.62 271 VAL B CA 1
ATOM 4350 C C . VAL B 1 271 ? -20.297 16.984 -1.909 1 85.62 271 VAL B C 1
ATOM 4352 O O . VAL B 1 271 ? -21.109 17.844 -2.242 1 85.62 271 VAL B O 1
ATOM 4355 N N . ARG B 1 272 ? -19.469 16.578 -2.822 1 71.19 272 ARG B N 1
ATOM 4356 C CA . ARG B 1 272 ? -19.797 16.656 -4.242 1 71.19 272 ARG B CA 1
ATOM 4357 C C . ARG B 1 272 ? -20.906 15.688 -4.621 1 71.19 272 ARG B C 1
ATOM 4359 O O . ARG B 1 272 ? -20.953 14.562 -4.125 1 71.19 272 ARG B O 1
ATOM 4366 N N . SER B 1 273 ? -22.109 16.172 -4.867 1 59.44 273 SER B N 1
ATOM 4367 C CA . SER B 1 273 ? -23.156 15.305 -5.383 1 59.44 273 SER B CA 1
ATOM 4368 C C . SER B 1 273 ? -22.641 14.391 -6.488 1 59.44 273 SER B C 1
ATOM 4370 O O . SER B 1 273 ? -21.812 14.805 -7.305 1 59.44 273 SER B O 1
ATOM 4372 N N . PRO B 1 274 ? -22.672 13.172 -6.344 1 51.41 274 PRO B N 1
ATOM 4373 C CA . PRO B 1 274 ? -22.281 12.359 -7.504 1 51.41 274 PRO B CA 1
ATOM 4374 C C . PRO B 1 274 ? -22.875 12.883 -8.812 1 51.41 274 PRO B C 1
ATOM 4376 O O . PRO B 1 274 ? -24.094 13.062 -8.914 1 51.41 274 PRO B O 1
ATOM 4379 N N . GLY B 1 275 ? -22.484 13.969 -9.398 1 40.25 275 GLY B N 1
ATOM 4380 C CA . GLY B 1 275 ? -23.062 14.438 -10.648 1 40.25 275 GLY B CA 1
ATOM 4381 C C . GLY B 1 275 ? -23.609 13.32 -11.508 1 40.25 275 GLY B C 1
ATOM 4382 O O . GLY B 1 275 ? -23.141 12.188 -11.438 1 40.25 275 GLY B O 1
ATOM 4383 N N . VAL B 1 276 ? -25.062 13.453 -12.055 1 35.44 276 VAL B N 1
ATOM 4384 C CA . VAL B 1 276 ? -25.672 12.781 -13.195 1 35.44 276 VAL B CA 1
ATOM 4385 C C . VAL B 1 276 ? -24.688 12.711 -14.352 1 35.44 276 VAL B C 1
ATOM 4387 O O . VAL B 1 276 ? -24.078 13.719 -14.727 1 35.44 276 VAL B O 1
ATOM 4390 N N . ALA B 1 277 ? -24.172 11.617 -14.68 1 37.22 277 ALA B N 1
ATOM 4391 C CA . ALA B 1 277 ? -23.578 11.398 -16 1 37.22 277 ALA B CA 1
ATOM 4392 C C . ALA B 1 277 ? -24.391 12.102 -17.078 1 37.22 277 ALA B C 1
ATOM 4394 O O . ALA B 1 277 ? -25.5 11.688 -17.406 1 37.22 277 ALA B O 1
ATOM 4395 N N . GLY B 1 278 ? -24.531 13.398 -17.141 1 29.38 278 GLY B N 1
ATOM 4396 C CA . GLY B 1 278 ? -25.219 14.094 -18.219 1 29.38 278 GLY B CA 1
ATOM 4397 C C . GLY B 1 278 ? -24.812 13.609 -19.594 1 29.38 278 GLY B C 1
ATOM 4398 O O . GLY B 1 278 ? -23.625 13.531 -19.906 1 29.38 278 GLY B O 1
ATOM 4399 N N . ASN B 1 279 ? -25.719 12.75 -20.281 1 29.84 279 ASN B N 1
ATOM 4400 C CA . ASN B 1 279 ? -25.734 12.453 -21.703 1 29.84 279 ASN B CA 1
ATOM 4401 C C . ASN B 1 279 ? -25.531 13.711 -22.547 1 29.84 279 ASN B C 1
ATOM 4403 O O . ASN B 1 279 ? -26.219 14.711 -22.344 1 29.84 279 ASN B O 1
ATOM 4407 N N . PRO B 1 280 ? -24.406 13.914 -23.141 1 32.56 280 PRO B N 1
ATOM 4408 C CA . PRO B 1 280 ? -24.312 14.992 -24.125 1 32.56 280 PRO B CA 1
ATOM 4409 C C . PRO B 1 280 ? -25.469 14.984 -25.125 1 32.56 280 PRO B C 1
ATOM 4411 O O . PRO B 1 280 ? -25.828 13.93 -25.641 1 32.56 280 PRO B O 1
ATOM 4414 N N . THR B 1 281 ? -26.562 15.734 -24.969 1 29.97 281 THR B N 1
ATOM 4415 C CA . THR B 1 281 ? -27.625 16.016 -25.922 1 29.97 281 THR B CA 1
ATOM 4416 C C . THR B 1 281 ? -27.047 16.312 -27.297 1 29.97 281 THR B C 1
ATOM 4418 O O . THR B 1 281 ? -26.172 17.172 -27.438 1 29.97 281 THR B O 1
ATOM 4421 N N . GLY B 1 282 ? -26.953 15.297 -28.25 1 28.11 282 GLY B N 1
ATOM 4422 C CA . GLY B 1 282 ? -26.812 15.438 -29.703 1 28.11 282 GLY B CA 1
ATOM 4423 C C . GLY B 1 282 ? -27.641 16.562 -30.281 1 28.11 282 GLY B C 1
ATOM 4424 O O . GLY B 1 282 ? -28.875 16.562 -30.141 1 28.11 282 GLY B O 1
ATOM 4425 N N . SER B 1 283 ? -27.188 17.828 -30.266 1 29.17 283 SER B N 1
ATOM 4426 C CA . SER B 1 283 ? -27.719 18.953 -31.047 1 29.17 283 SER B CA 1
ATOM 4427 C C . SER B 1 283 ? -28.156 18.516 -32.438 1 29.17 283 SER B C 1
ATOM 4429 O O . SER B 1 283 ? -27.453 17.734 -33.094 1 29.17 283 SER B O 1
ATOM 4431 N N . GLY B 1 284 ? -29.516 18.484 -32.781 1 24.86 284 GLY B N 1
ATOM 4432 C CA . GLY B 1 284 ? -30.359 18.422 -33.969 1 24.86 284 GLY B CA 1
ATOM 4433 C C . GLY B 1 284 ? -29.828 19.219 -35.156 1 24.86 284 GLY B C 1
ATOM 4434 O O . GLY B 1 284 ? -29.141 20.219 -34.969 1 24.86 284 GLY B O 1
ATOM 4435 N N . GLN B 1 285 ? -29.766 18.547 -36.312 1 29.75 285 GLN B N 1
ATOM 4436 C CA . GLN B 1 285 ? -29.625 18.859 -37.75 1 29.75 285 GLN B CA 1
ATOM 4437 C C . GLN B 1 285 ? -30.625 19.922 -38.156 1 29.75 285 GLN B C 1
ATOM 4439 O O . GLN B 1 285 ? -30.797 20.203 -39.344 1 29.75 285 GLN B O 1
ATOM 4444 N N . SER B 1 286 ? -31.062 20.812 -37.344 1 22.59 286 SER B N 1
ATOM 4445 C CA . SER B 1 286 ? -32.031 21.594 -38.094 1 22.59 286 SER B CA 1
ATOM 4446 C C . SER B 1 286 ? -31.375 22.391 -39.219 1 22.59 286 SER B C 1
ATOM 4448 O O . SER B 1 286 ? -32.031 23.172 -39.906 1 22.59 286 SER B O 1
ATOM 4450 N N . LYS B 1 287 ? -30.406 21.75 -40.094 1 19.92 287 LYS B N 1
ATOM 4451 C CA . LYS B 1 287 ? -30.781 22.25 -41.406 1 19.92 287 LYS B CA 1
ATOM 4452 C C . LYS B 1 287 ? -31.875 21.391 -42.031 1 19.92 287 LYS B C 1
ATOM 4454 O O . LYS B 1 287 ? -31.844 20.172 -41.938 1 19.92 287 LYS B O 1
#

InterPro domains:
  IPR001841 Zinc finger, RING-type [PS50089] (11-53)
  IPR001870 B30.2/SPRY domain [PS50188] (78-275)
  IPR003877 SPRY domain [PF00622] (150-256)
  IPR003877 SPRY domain [SM00449] (148-272)
  IPR003879 Butyrophylin-like, SPRY domain [PR01407] (94-111)
  IPR003879 Butyrophylin-like, SPRY domain [PR01407] (111-128)
  IPR003879 Butyrophylin-like, SPRY domain [PR01407] (133-157)
  IPR003879 Butyrophylin-like, SPRY domain [PR01407] (163-176)
  IPR003879 Butyrophylin-like, SPRY domain [PR01407] (206-230)
  IPR003879 Butyrophylin-like, SPRY domain [PR01407] (237-255)
  IPR006574 SPRY-associated [PF13765] (98-146)
  IPR006574 SPRY-associated [SM00589] (95-147)
  IPR013083 Zinc finger, RING/FYVE/PHD-type [G3DSA:3.30.40.10] (1-90)
  IPR013320 Concanavalin A-like lectin/glucanase domain superfamily [SSF49899] (89-271)
  IPR022723 RDM domain, Ret finger protein-like [PF11002] (54-95)
  IPR037960 Ret finger protein-like, SPRY/PRY domain [cd15821] (93-269)
  IPR043136 B30.2/SPRY domain superfamily [G3DSA:2.60.120.920] (91-282)
  IPR050143 Tripartite motif-containing [PTHR24103] (74-260)

Foldseek 3Di:
DLVVLLVVQAFPQPRHGAAQWKQFLVGRIHHPVCQVVFDADPPDPWGADPPPGDTGDPVRMDTDVVSNVVSVVSVVCSVVCVVVFFADPCLLVQEDDKFWDPLAAEQQWDADPVRFKIFGHPDGHPDDDDPNYQHPARKTWMDDWDQADKHKWKKFQAPAQWKKWAKFFSPFDRYDDDQQAVVRGHFIWIHDPNWIWTRYVVIDTWDDDPPQGMKMWMAHLVQQKIWIASPVRRGTIDMDGDRDNRTIMTIMIGFDDDDPPDIRMMGIDDSPDPDDPPDPPPPDPPD/DLVVLLVVQAFPQPRHGAAQWKQFLVGRIHHPVCQVVFDADDPDPWGADPVPGDTGDPVRMDTDVVSNVVSVVSVVCSVVCVVVFFADPCLLVQEDDKFWDPLAAEQQWDADPVRFKIFGHPDGHPDDDDPNYQHPARKTWMDDWDQADKHKWKKFQAPAQWKKWAKFFSPFDRYDDDQQAVVRGHFIWIHDPRWIWTRYVVIDTWDDDPPQGMKMWMAHLVQQKIWIASPVRRGTIDMDGDRDNRTIMTIMIHFDDDDPPDIRMMGIDDSPDPDDPPDPPPPDPPD

Sequence (574 aa):
MAEHFKEVSRCLVCLAYLETPMYLKCGYVCCLRCLDSLQREPDGAGLLCPSCSVVSQKEDIRPGSQLGRLVAKIKELEPQLRAVLRMNPKIRKFQVDVTLDVDTANGYLVISEDLKSVHCGCSRQNRTPRAERFDYALCVLGSPGFSSGRHYWEVDVGTSKEWDVGVCRDSAHRQGPVLLSSEFGFWTVGLRTDLFQAGTMPVTVLSVRPRLHRVGVFLDMNFGTVSFYHVSDGSHIFTFTEIPAAETLRPFFAPGNPTTDRQEVLRICPVRSPGVAGNPTGSGQSKMAEHFKEVSRCLVCLAYLETPMYLKCGYVCCLRCLDSLQREPDGAGLLCPSCSVVSQKEDIRPGSQLGRLVAKIKELEPQLRAVLRMNPKIRKFQVDVTLDVDTANGYLVISEDLKSVHCGCSRQNRTPRAERFDYALCVLGSPGFSSGRHYWEVDVGTSKEWDVGVCRDSAHRQGPVLLSSEFGFWTVGLRTDLFQAGTMPVTVLSVRPRLHRVGVFLDMNFGTVSFYHVSDGSHIFTFTEIPAAETLRPFFAPGNPTTDRQEVLRICPVRSPGVAGNPTGSGQSK

Solvent-accessible surface area (backbone atoms only — not comparable to full-atom values): 30750 Å² total; per-residue (Å²): 89,64,62,59,54,50,64,62,32,37,14,82,78,82,64,41,72,38,48,61,25,28,26,38,63,87,41,54,62,32,21,53,79,50,55,74,73,47,51,58,41,95,90,51,88,22,36,32,40,91,86,79,56,53,71,20,42,77,88,45,48,41,60,32,59,60,49,24,53,44,35,48,50,50,60,53,43,41,66,48,41,50,53,69,41,38,60,60,77,53,53,60,80,30,51,45,78,63,32,53,36,72,66,26,31,13,50,36,49,45,65,45,92,86,25,36,34,36,27,41,49,96,52,72,50,96,65,80,88,48,92,65,19,16,70,58,40,66,30,31,36,31,32,68,71,41,64,61,53,61,41,20,47,40,35,35,38,53,86,43,63,30,35,36,38,44,34,25,39,66,80,40,78,38,68,47,86,63,72,72,18,45,89,60,37,20,50,32,40,32,34,48,91,85,36,40,32,35,24,40,86,73,70,39,66,46,86,67,70,85,82,64,36,35,40,30,40,38,37,31,43,72,66,12,32,40,36,33,26,33,56,87,79,27,31,46,61,43,55,51,74,73,42,71,61,90,45,44,33,18,39,32,41,23,45,16,72,61,46,98,86,46,82,17,47,37,31,49,52,76,68,74,67,81,71,77,82,72,73,79,77,81,79,79,81,71,125,91,63,64,57,53,49,64,62,33,37,14,84,80,80,62,42,70,37,47,60,25,29,26,39,62,88,41,54,62,34,21,52,78,50,55,76,75,48,51,60,41,97,91,51,87,22,35,30,40,89,86,79,56,56,71,22,43,77,88,44,48,40,62,33,58,60,49,24,52,43,36,49,52,50,60,54,42,41,66,50,43,52,53,71,42,37,61,60,78,53,52,62,79,30,51,47,80,63,31,53,35,72,68,26,31,14,51,36,49,44,65,44,92,84,25,35,34,37,25,42,49,95,51,73,50,97,66,81,88,49,89,63,20,16,70,57,41,66,32,30,36,31,30,68,73,39,65,62,54,62,40,20,46,39,35,35,38,54,85,44,64,30,35,37,40,43,33,24,38,66,80,41,80,39,70,46,86,65,72,72,16,45,89,60,37,21,50,32,40,31,33,49,93,86,35,40,34,36,23,40,86,72,69,39,65,46,84,66,70,87,82,64,36,34,43,29,42,38,38,31,42,73,67,13,32,41,36,33,27,34,56,89,78,27,32,47,61,44,54,51,74,72,44,70,60,90,45,44,34,18,38,32,42,25,45,15,73,62,45,100,87,45,82,20,46,36,31,50,53,77,69,74,69,81,73,76,84,72,74,79,77,81,81,78,64,86,118

Organism: Panthera tigris altaica (NCBI:txid74533)

Nearest PDB structures (foldseek):
  7hla-assembly1_B  TM=9.653E-01  e=2.396E-24  Mus musculus
  3zo0-assembly1_B-2  TM=9.683E-01  e=1.087E-23  Mus musculus
  8ih4-assembly1_B  TM=9.341E-01  e=7.629E-21  Homo sapiens
  7y3a-assembly1_B  TM=9.401E-01  e=2.926E-20  Homo sapiens
  7y3c-assembly1_A  TM=9.435E-01  e=2.325E-19  Homo sapiens